Protein AF-0000000087151915 (afdb_homodimer)

Structure (mmCIF, N/CA/C/O backbone):
data_AF-0000000087151915-model_v1
#
loop_
_entity.id
_entity.type
_entity.pdbx_description
1 polymer 'HTH-type transcriptional regulator TtgR'
#
loop_
_atom_site.group_PDB
_atom_site.id
_atom_site.type_symbol
_atom_site.label_atom_id
_atom_site.label_alt_id
_atom_site.label_comp_id
_atom_site.label_asym_id
_atom_site.label_entity_id
_atom_site.label_seq_id
_atom_site.pdbx_PDB_ins_code
_atom_site.Cartn_x
_atom_site.Cartn_y
_atom_site.Cartn_z
_atom_site.occupancy
_atom_site.B_iso_or_equiv
_atom_site.auth_seq_id
_atom_site.auth_comp_id
_atom_site.auth_asym_id
_atom_site.auth_atom_id
_atom_site.pdbx_PDB_model_num
ATOM 1 N N . MET A 1 1 ? 38.125 30.688 1.815 1 47.97 1 MET A N 1
ATOM 2 C CA . MET A 1 1 ? 37.625 29.641 2.705 1 47.97 1 MET A CA 1
ATOM 3 C C . MET A 1 1 ? 37.875 28.25 2.104 1 47.97 1 MET A C 1
ATOM 5 O O . MET A 1 1 ? 37.688 28.047 0.908 1 47.97 1 MET A O 1
ATOM 9 N N . PRO A 1 2 ? 38.688 27.453 2.656 1 52.94 2 PRO A N 1
ATOM 10 C CA . PRO A 1 2 ? 39.062 26.219 1.975 1 52.94 2 PRO A CA 1
ATOM 11 C C . PRO A 1 2 ? 37.875 25.484 1.375 1 52.94 2 PRO A C 1
ATOM 13 O O . PRO A 1 2 ? 36.781 25.5 1.943 1 52.94 2 PRO A O 1
ATOM 16 N N . LYS A 1 3 ? 37.906 25.422 0.014 1 58.81 3 LYS A N 1
ATOM 17 C CA . LYS A 1 3 ? 36.875 24.75 -0.769 1 58.81 3 LYS A CA 1
ATOM 18 C C . LYS A 1 3 ? 36.594 23.359 -0.232 1 58.81 3 LYS A C 1
ATOM 20 O O . LYS A 1 3 ? 37.5 22.516 -0.153 1 58.81 3 LYS A O 1
ATOM 25 N N . VAL A 1 4 ? 35.594 23.156 0.619 1 71.06 4 VAL A N 1
ATOM 26 C CA . VAL A 1 4 ? 35.188 21.859 1.163 1 71.06 4 VAL A CA 1
ATOM 27 C C . VAL A 1 4 ? 35.312 20.781 0.074 1 71.06 4 VAL A C 1
ATOM 29 O O . VAL A 1 4 ? 34.812 20.984 -1.046 1 71.06 4 VAL A O 1
ATOM 32 N N . LYS A 1 5 ? 36.156 19.812 0.24 1 74.69 5 LYS A N 1
ATOM 33 C CA . LYS A 1 5 ? 36.344 18.719 -0.701 1 74.69 5 LYS A CA 1
ATOM 34 C C . LYS A 1 5 ? 35.031 18.062 -1.079 1 74.69 5 LYS A C 1
ATOM 36 O O . LYS A 1 5 ? 34.156 17.906 -0.234 1 74.69 5 LYS A O 1
ATOM 41 N N . PRO A 1 6 ? 34.875 17.891 -2.389 1 76.94 6 PRO A N 1
ATOM 42 C CA . PRO A 1 6 ? 33.656 17.266 -2.881 1 76.94 6 PRO A CA 1
ATOM 43 C C . PRO A 1 6 ? 33.25 16.031 -2.084 1 76.94 6 PRO A C 1
ATOM 45 O O . PRO A 1 6 ? 32.062 15.797 -1.848 1 76.94 6 PRO A O 1
ATOM 48 N N . GLU A 1 7 ? 34.188 15.273 -1.669 1 81.5 7 GLU A N 1
ATOM 49 C CA . GLU A 1 7 ? 33.906 14.07 -0.891 1 81.5 7 GLU A CA 1
ATOM 50 C C . GLU A 1 7 ? 33.25 14.414 0.447 1 81.5 7 GLU A C 1
ATOM 52 O O . GLU A 1 7 ? 32.344 13.719 0.903 1 81.5 7 GLU A O 1
ATOM 57 N N . THR A 1 8 ? 33.781 15.391 1.05 1 81.56 8 THR A N 1
ATOM 58 C CA . THR A 1 8 ? 33.219 15.844 2.322 1 81.56 8 THR A CA 1
ATOM 59 C C . THR A 1 8 ? 31.781 16.328 2.15 1 81.56 8 THR A C 1
ATOM 61 O O . THR A 1 8 ? 30.938 16.047 2.992 1 81.56 8 THR A O 1
ATOM 64 N N . LEU A 1 9 ? 31.562 16.953 1.04 1 84.44 9 LEU A N 1
ATOM 65 C CA . LEU A 1 9 ? 30.219 17.453 0.754 1 84.44 9 LEU A CA 1
ATOM 66 C C . LEU A 1 9 ? 29.234 16.281 0.601 1 84.44 9 LEU A C 1
ATOM 68 O O . LEU A 1 9 ? 28.109 16.359 1.097 1 84.44 9 LEU A O 1
ATOM 72 N N . ALA A 1 10 ? 29.719 15.281 -0.034 1 87.94 10 ALA A N 1
ATOM 73 C CA . ALA A 1 10 ? 28.875 14.109 -0.257 1 87.94 10 ALA A CA 1
ATOM 74 C C . ALA A 1 10 ? 28.578 13.391 1.055 1 87.94 10 ALA A C 1
ATOM 76 O O . ALA A 1 10 ? 27.469 12.914 1.273 1 87.94 10 ALA A O 1
ATOM 77 N N . ILE A 1 11 ? 29.547 13.344 1.876 1 91.12 11 ILE A N 1
ATOM 78 C CA . ILE A 1 11 ? 29.391 12.688 3.168 1 91.12 11 ILE A CA 1
ATOM 79 C C . ILE A 1 11 ? 28.391 13.453 4.023 1 91.12 11 ILE A C 1
ATOM 81 O O . ILE A 1 11 ? 27.5 12.852 4.637 1 91.12 11 ILE A O 1
ATOM 85 N N . ARG A 1 12 ? 28.5 14.789 4.016 1 93 12 ARG A N 1
ATOM 86 C CA . ARG A 1 12 ? 27.578 15.617 4.793 1 93 12 ARG A CA 1
ATOM 87 C C . ARG A 1 12 ? 26.156 15.5 4.266 1 93 12 ARG A C 1
ATOM 89 O O . ARG A 1 12 ? 25.203 15.422 5.043 1 93 12 ARG A O 1
ATOM 96 N N . ARG A 1 13 ? 26.078 15.492 2.996 1 94.31 13 ARG A N 1
ATOM 97 C CA . ARG A 1 13 ? 24.766 15.328 2.387 1 94.31 13 ARG A CA 1
ATOM 98 C C . ARG A 1 13 ? 24.094 14.039 2.855 1 94.31 13 ARG A C 1
ATOM 100 O O . ARG A 1 13 ? 22.922 14.039 3.219 1 94.31 13 ARG A O 1
ATOM 107 N N . GLU A 1 14 ? 24.844 12.977 2.867 1 93.81 14 GLU A N 1
ATOM 108 C CA . GLU A 1 14 ? 24.312 11.68 3.281 1 93.81 14 GLU A CA 1
ATOM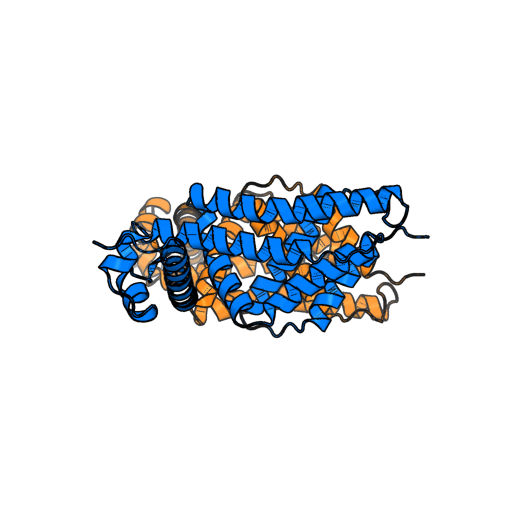 109 C C . GLU A 1 14 ? 23.938 11.68 4.762 1 93.81 14 GLU A C 1
ATOM 111 O O . GLU A 1 14 ? 22.953 11.07 5.152 1 93.81 14 GLU A O 1
ATOM 116 N N . GLU A 1 15 ? 24.734 12.297 5.512 1 95.06 15 GLU A N 1
ATOM 117 C CA . GLU A 1 15 ? 24.438 12.414 6.938 1 95.06 15 GLU A CA 1
ATOM 118 C C . GLU A 1 15 ? 23.141 13.156 7.172 1 95.06 15 GLU A C 1
ATOM 120 O O . GLU A 1 15 ? 22.328 12.766 8.023 1 95.06 15 GLU A O 1
ATOM 125 N N . ILE A 1 16 ? 23 14.242 6.41 1 96.06 16 ILE A N 1
ATO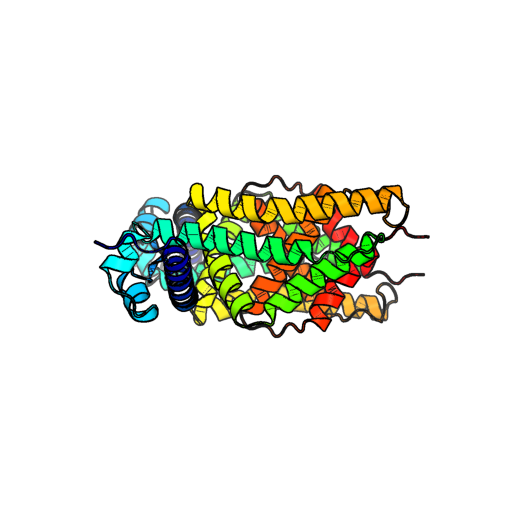M 126 C CA . ILE A 1 16 ? 21.781 15.039 6.516 1 96.06 16 ILE A CA 1
ATOM 127 C C . ILE A 1 16 ? 20.578 14.195 6.098 1 96.06 16 ILE A C 1
ATOM 129 O O . ILE A 1 16 ? 19.547 14.172 6.785 1 96.06 16 ILE A O 1
ATOM 133 N N . LEU A 1 17 ? 20.719 13.461 5.035 1 95.38 17 LEU A N 1
ATOM 134 C CA . LEU A 1 17 ? 19.625 12.641 4.523 1 95.38 17 LEU A CA 1
ATOM 135 C C . LEU A 1 17 ? 19.266 11.539 5.516 1 95.38 17 LEU A C 1
ATOM 137 O O . LEU A 1 17 ? 18.094 11.25 5.734 1 95.38 17 LEU A O 1
ATOM 141 N N . ARG A 1 18 ? 20.266 10.953 6.102 1 95 18 ARG A N 1
ATOM 142 C CA . ARG A 1 18 ? 20.016 9.914 7.094 1 95 18 ARG A CA 1
ATOM 143 C C . ARG A 1 18 ? 19.281 10.477 8.305 1 95 18 ARG A C 1
ATOM 145 O O . ARG A 1 18 ? 18.344 9.852 8.805 1 95 18 ARG A O 1
ATOM 152 N N . ALA A 1 19 ? 19.688 11.633 8.742 1 96.19 19 ALA A N 1
ATOM 153 C CA . ALA A 1 19 ? 19.031 12.281 9.875 1 96.19 19 ALA A CA 1
ATOM 154 C C . ALA A 1 19 ? 17.578 12.633 9.539 1 96.19 19 ALA A C 1
ATOM 156 O O . ALA A 1 19 ? 16.672 12.422 10.352 1 96.19 19 ALA A O 1
ATOM 157 N N . ALA A 1 20 ? 17.422 13.172 8.328 1 96.12 20 ALA A N 1
ATOM 158 C CA . ALA A 1 20 ? 16.078 13.508 7.879 1 96.12 20 ALA A CA 1
ATOM 159 C C . ALA A 1 20 ? 15.188 12.273 7.809 1 96.12 20 ALA A C 1
ATOM 161 O O . ALA A 1 20 ? 14.031 12.305 8.234 1 96.12 20 ALA A O 1
ATOM 162 N N . GLU A 1 21 ? 15.719 11.203 7.258 1 95.5 21 GLU A N 1
ATOM 163 C CA . GLU A 1 21 ? 14.984 9.953 7.152 1 95.5 21 GLU A CA 1
ATOM 164 C C . GLU A 1 21 ? 14.531 9.461 8.523 1 95.5 21 GLU A C 1
ATOM 166 O O . GLU A 1 21 ? 13.391 9.016 8.688 1 95.5 21 GLU A O 1
ATOM 171 N N . ILE A 1 22 ? 15.422 9.539 9.484 1 95.62 22 ILE A N 1
ATOM 172 C CA . ILE A 1 22 ? 15.109 9.125 10.844 1 95.62 22 ILE A CA 1
ATOM 173 C C . ILE A 1 22 ? 13.969 9.977 11.398 1 95.62 22 ILE A C 1
ATOM 175 O O . ILE A 1 22 ? 13 9.445 11.953 1 95.62 22 ILE A O 1
ATOM 179 N N . CYS A 1 23 ? 14.039 11.297 11.18 1 95.62 23 CYS A N 1
ATOM 180 C CA . CYS A 1 23 ? 13.008 12.211 11.656 1 95.62 23 CYS A CA 1
ATOM 181 C C . CYS A 1 23 ? 11.672 11.938 10.969 1 95.62 23 CYS A C 1
ATOM 183 O O . CYS A 1 23 ? 10.641 11.828 11.625 1 95.62 23 CYS A O 1
ATOM 185 N N . PHE A 1 24 ? 11.727 11.766 9.641 1 94.06 24 PHE A N 1
ATOM 186 C CA . PHE A 1 24 ? 10.516 11.547 8.852 1 94.06 24 PHE A CA 1
ATOM 187 C C . PHE A 1 24 ? 9.883 10.211 9.203 1 94.06 24 PHE A C 1
ATOM 189 O O . PHE A 1 24 ? 8.656 10.094 9.25 1 94.06 24 PHE A O 1
ATOM 196 N N . ALA A 1 25 ? 10.68 9.227 9.422 1 92.94 25 ALA A N 1
ATOM 197 C CA . ALA A 1 25 ? 10.172 7.91 9.781 1 92.94 25 ALA A CA 1
ATOM 198 C C . ALA A 1 25 ? 9.469 7.941 11.133 1 92.94 25 ALA A C 1
ATOM 200 O O . ALA A 1 25 ? 8.477 7.242 11.344 1 92.94 25 ALA A O 1
ATOM 201 N N . ARG A 1 26 ? 9.914 8.75 12.008 1 90.25 26 ARG A N 1
ATOM 202 C CA . ARG A 1 26 ? 9.422 8.812 13.375 1 90.25 26 ARG A CA 1
ATOM 203 C C . ARG A 1 26 ? 8.148 9.641 13.469 1 90.25 26 ARG A C 1
ATOM 205 O O . ARG A 1 26 ? 7.16 9.211 14.07 1 90.25 26 ARG A O 1
ATOM 212 N N . GLN A 1 27 ? 8.117 10.812 12.781 1 88.94 27 GLN A N 1
ATOM 213 C CA . GLN A 1 27 ? 7.02 11.719 13.094 1 88.94 27 GLN A CA 1
ATOM 214 C C . GLN A 1 27 ? 6.266 12.133 11.828 1 88.94 27 GLN A C 1
ATOM 216 O O . GLN A 1 27 ? 5.234 12.805 11.906 1 88.94 27 GLN A O 1
ATOM 221 N N . GLY A 1 28 ? 6.809 11.703 10.727 1 88.94 28 GLY A N 1
ATOM 222 C CA . GLY A 1 28 ? 6.152 12.062 9.477 1 88.94 28 GLY A CA 1
ATOM 223 C C . GLY A 1 28 ? 6.66 13.359 8.883 1 88.94 28 GLY A C 1
ATOM 224 O O . GLY A 1 28 ? 7.375 14.109 9.547 1 88.94 28 GLY A O 1
ATOM 225 N N . PHE A 1 29 ? 6.285 13.688 7.656 1 88.19 29 PHE A N 1
ATOM 226 C CA . PHE A 1 29 ? 6.773 14.844 6.922 1 88.19 29 PHE A CA 1
ATOM 227 C C . PHE A 1 29 ? 6.242 16.141 7.535 1 88.19 29 PHE A C 1
ATOM 229 O O . PHE A 1 29 ? 7 17.078 7.766 1 88.19 29 PHE A O 1
ATOM 236 N N . HIS A 1 30 ? 4.953 16.109 7.812 1 83.88 30 HIS A N 1
ATOM 237 C CA . HIS A 1 30 ? 4.293 17.344 8.211 1 83.88 30 HIS A CA 1
ATOM 238 C C . HIS A 1 30 ? 4.742 17.781 9.602 1 83.88 30 HIS A C 1
ATOM 240 O O . HIS A 1 30 ? 4.891 18.984 9.859 1 83.88 30 HIS A O 1
ATOM 246 N N . GLN A 1 31 ? 5.035 16.844 10.469 1 87.69 31 GLN A N 1
ATOM 247 C CA . GLN A 1 31 ? 5.375 17.172 11.852 1 87.69 31 GLN A CA 1
ATOM 248 C C . GLN A 1 31 ? 6.883 17.344 12.023 1 87.69 31 GLN A C 1
ATOM 250 O O . GLN A 1 31 ? 7.344 17.766 13.086 1 87.69 31 GLN A O 1
ATOM 255 N N . THR A 1 32 ? 7.617 17 11.031 1 93.56 32 THR A N 1
ATOM 256 C CA . THR A 1 32 ? 9.07 17.156 11.094 1 93.56 32 THR A CA 1
ATOM 257 C C . THR A 1 32 ? 9.477 18.562 10.664 1 93.56 32 THR A C 1
ATOM 259 O O . THR A 1 32 ? 8.969 19.078 9.672 1 93.56 32 THR A O 1
ATOM 262 N N . THR A 1 33 ? 10.375 19.203 11.453 1 93.81 33 THR A N 1
ATOM 263 C CA . THR A 1 33 ? 10.93 20.5 11.109 1 93.81 33 THR A CA 1
ATOM 264 C C . THR A 1 33 ? 12.414 20.391 10.742 1 93.81 33 THR A C 1
ATOM 266 O O . THR A 1 33 ? 13.047 19.359 11.023 1 93.81 33 THR A O 1
ATOM 269 N N . ILE A 1 34 ? 12.883 21.406 10.086 1 94.19 34 ILE A N 1
ATOM 270 C CA . ILE A 1 34 ? 14.305 21.438 9.781 1 94.19 34 ILE A CA 1
ATOM 271 C C . ILE A 1 34 ? 15.109 21.406 11.078 1 94.19 34 ILE A C 1
ATOM 273 O O . ILE A 1 34 ? 16.188 20.812 11.141 1 94.19 34 ILE A O 1
ATOM 277 N N . GLN A 1 35 ? 14.547 22.047 12.125 1 95.56 35 GLN A N 1
ATOM 278 C CA . GLN A 1 35 ? 15.211 22.047 13.422 1 95.56 35 GLN A CA 1
ATOM 279 C C . GLN A 1 35 ? 15.352 20.625 13.961 1 95.56 35 GLN A C 1
ATOM 281 O O . GLN A 1 35 ? 16.375 20.281 14.578 1 95.56 35 GLN A O 1
ATOM 286 N N . ASP A 1 36 ? 14.383 19.828 13.797 1 96.75 36 ASP A N 1
ATOM 287 C CA . ASP A 1 36 ? 14.477 18.422 14.188 1 96.75 36 ASP A CA 1
ATOM 288 C C . ASP A 1 36 ? 15.625 17.719 13.469 1 96.75 36 ASP A C 1
ATOM 290 O O . ASP A 1 36 ? 16.359 16.938 14.078 1 96.75 36 ASP A O 1
ATOM 294 N N . VAL A 1 37 ? 15.773 17.984 12.164 1 96.94 37 VAL A N 1
ATOM 295 C CA . VAL A 1 37 ? 16.828 17.375 11.352 1 96.94 37 VAL A CA 1
ATOM 296 C C . VAL A 1 37 ? 18.188 17.875 11.812 1 96.94 37 VAL A C 1
ATOM 298 O O . VAL A 1 37 ? 19.141 17.094 11.891 1 96.94 37 VAL A O 1
ATOM 301 N N . ILE A 1 38 ? 18.234 19.156 12.141 1 96.5 38 ILE A N 1
ATOM 302 C CA . ILE A 1 38 ? 19.484 19.734 12.656 1 96.5 38 ILE A CA 1
ATOM 303 C C . ILE A 1 38 ? 19.875 19.016 13.945 1 96.5 38 ILE A C 1
ATOM 305 O O . ILE A 1 38 ? 21.016 18.547 14.07 1 96.5 38 ILE A O 1
ATOM 309 N N . LYS A 1 39 ? 18.969 18.875 14.844 1 97.31 39 LYS A N 1
ATOM 310 C CA . LYS A 1 39 ? 19.234 18.219 16.125 1 97.31 39 LYS A CA 1
ATOM 311 C C . LYS A 1 39 ? 19.641 16.75 15.922 1 97.31 39 LYS A C 1
ATOM 313 O O . LYS A 1 39 ? 20.594 16.281 16.547 1 97.31 39 LYS A O 1
ATOM 318 N N . GLN A 1 40 ? 18.938 16.109 15.07 1 96.75 40 GLN A N 1
ATOM 319 C CA . GLN A 1 40 ? 19.203 14.695 14.812 1 96.75 40 GLN A CA 1
ATOM 320 C C . GLN A 1 40 ? 20.562 14.484 14.148 1 96.75 40 GLN A C 1
ATOM 322 O O . GLN A 1 40 ? 21.234 13.5 14.414 1 96.75 40 GLN A O 1
ATOM 327 N N . SER A 1 41 ? 20.969 15.336 13.242 1 96.31 41 SER A N 1
ATOM 328 C CA . SER A 1 41 ? 22.188 15.188 12.453 1 96.31 41 SER A CA 1
ATOM 329 C C . SER A 1 41 ? 23.422 15.562 13.273 1 96.31 41 SER A C 1
ATOM 331 O O . SER A 1 41 ? 24.531 15.102 12.984 1 96.31 41 SER A O 1
ATOM 333 N N . GLY A 1 42 ? 23.219 16.484 14.195 1 96.75 42 GLY A N 1
ATOM 334 C CA . GLY A 1 42 ? 24.344 17.047 14.938 1 96.75 42 GLY A CA 1
ATOM 335 C C . GLY A 1 42 ? 25.141 18.062 14.148 1 96.75 42 GLY A C 1
ATOM 336 O O . GLY A 1 42 ? 26.219 18.484 14.578 1 96.75 42 GLY A O 1
ATOM 337 N N . LEU A 1 43 ? 24.688 18.391 13.016 1 95.88 43 LEU A N 1
ATOM 338 C CA . LEU A 1 43 ? 25.344 19.375 12.148 1 95.88 43 LEU A CA 1
ATOM 339 C C . LEU A 1 43 ? 24.781 20.766 12.383 1 95.88 43 LEU A C 1
ATOM 341 O O . LEU A 1 43 ? 23.703 20.922 12.969 1 95.88 43 LEU A O 1
ATOM 345 N N . SER A 1 44 ? 25.516 21.719 11.898 1 94.81 44 SER A N 1
ATOM 346 C CA . SER A 1 44 ? 25.062 23.094 12.047 1 94.81 44 SER A CA 1
ATOM 347 C C . SER A 1 44 ? 23.969 23.422 11.039 1 94.81 44 SER A C 1
ATOM 349 O O . SER A 1 44 ? 23.875 22.812 9.977 1 94.81 44 SER A O 1
ATOM 351 N N . ALA A 1 45 ? 23.094 24.453 11.43 1 94.69 45 ALA A N 1
ATOM 352 C CA . ALA A 1 45 ? 22.078 24.953 10.5 1 94.69 45 ALA A CA 1
ATOM 353 C C . ALA A 1 45 ? 22.703 25.391 9.18 1 94.69 45 ALA A C 1
ATOM 355 O O . ALA A 1 45 ? 22.156 25.109 8.109 1 94.69 45 ALA A O 1
A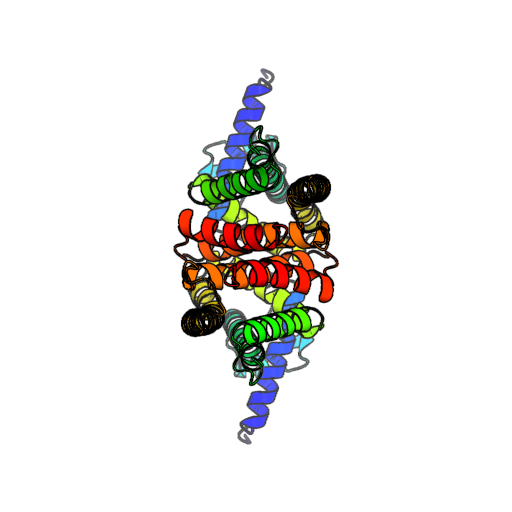TOM 356 N N . GLY A 1 46 ? 23.844 26.047 9.258 1 94.12 46 GLY A N 1
ATOM 357 C CA . GLY A 1 46 ? 24.547 26.5 8.07 1 94.12 46 GLY A CA 1
ATOM 358 C C . GLY A 1 46 ? 24.938 25.359 7.148 1 94.12 46 GLY A C 1
ATOM 359 O O . GLY A 1 46 ? 24.844 25.484 5.926 1 94.12 46 GLY A O 1
ATOM 360 N N . CYS A 1 47 ? 25.375 24.328 7.723 1 94.06 47 CYS A N 1
ATOM 361 C CA . CYS A 1 47 ? 25.734 23.156 6.934 1 94.06 47 CYS A CA 1
ATOM 362 C C . CYS A 1 47 ? 24.516 22.578 6.223 1 94.06 47 CYS A C 1
ATOM 364 O O . CYS A 1 47 ? 24.562 22.281 5.031 1 94.06 47 CYS A O 1
ATOM 366 N N . ILE A 1 48 ? 23.391 22.438 6.887 1 95.12 48 ILE A N 1
ATOM 367 C CA . ILE A 1 48 ? 22.172 21.844 6.328 1 95.12 48 ILE A CA 1
ATOM 368 C C . ILE A 1 48 ? 21.625 22.734 5.219 1 95.12 48 ILE A C 1
ATOM 370 O O . ILE A 1 48 ? 21.328 22.266 4.121 1 95.12 48 ILE A O 1
ATOM 374 N N . TYR A 1 49 ? 21.609 24.016 5.445 1 94.75 49 TYR A N 1
ATOM 375 C CA . TYR A 1 49 ? 21.031 24.953 4.477 1 94.75 49 TYR A CA 1
ATOM 376 C C . TYR A 1 49 ? 21.969 25.141 3.285 1 94.75 49 TYR A C 1
ATOM 378 O O . TYR A 1 49 ? 21.547 25.609 2.229 1 94.75 49 TYR A O 1
ATOM 386 N N . GLY A 1 50 ? 23.219 24.875 3.523 1 94.31 50 GLY A N 1
ATOM 387 C CA . GLY A 1 50 ? 24.141 24.859 2.408 1 94.31 50 GLY A CA 1
ATOM 388 C C . GLY A 1 50 ? 23.891 23.734 1.424 1 94.31 50 GLY A C 1
ATOM 389 O O . GLY A 1 50 ? 24.219 23.844 0.244 1 94.31 50 GLY A O 1
A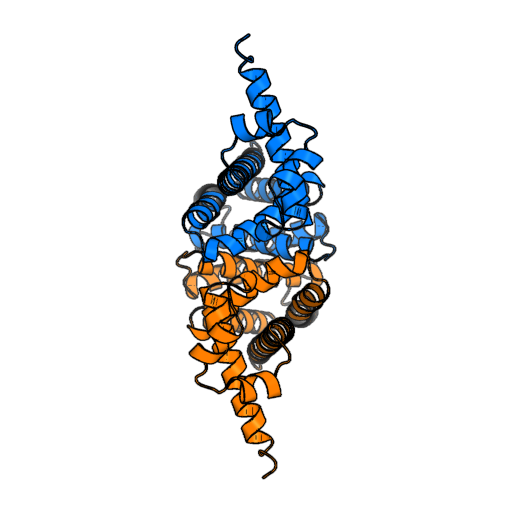TOM 390 N N . HIS A 1 51 ? 23.234 22.719 1.93 1 95.25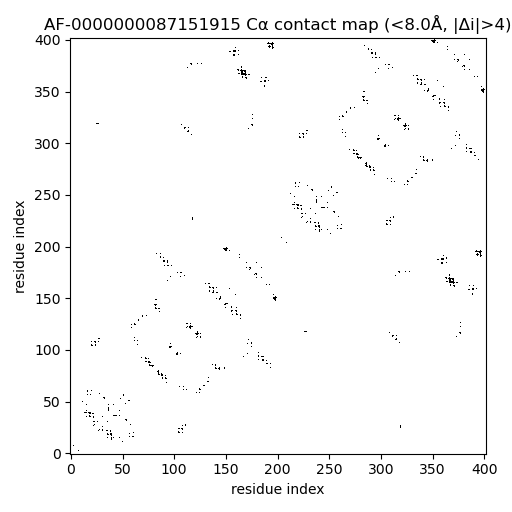 51 HIS A N 1
ATOM 391 C CA . HIS A 1 51 ? 22.984 21.547 1.103 1 95.25 51 HIS A CA 1
ATOM 392 C C . HIS A 1 51 ? 21.547 21.5 0.625 1 95.25 51 HIS A C 1
ATOM 394 O O . HIS A 1 51 ? 21.25 21.016 -0.471 1 95.25 51 HIS A O 1
ATOM 400 N N . PHE A 1 52 ? 20.594 21.875 1.476 1 95.75 52 PHE A N 1
ATOM 401 C CA . PHE A 1 52 ? 19.172 21.812 1.158 1 95.75 52 PHE A CA 1
ATOM 402 C C . PHE A 1 52 ? 18.469 23.109 1.499 1 95.75 52 PHE A C 1
ATOM 404 O O . PHE A 1 52 ? 18.719 23.703 2.557 1 95.75 52 PHE A O 1
ATOM 411 N N . THR A 1 53 ? 17.578 23.484 0.602 1 93.31 53 THR A N 1
ATOM 412 C CA . THR A 1 53 ? 16.922 24.781 0.745 1 93.31 53 THR A CA 1
ATOM 413 C C . THR A 1 53 ? 15.734 24.672 1.705 1 93.31 53 THR A C 1
ATOM 415 O O . THR A 1 53 ? 15.227 25.688 2.184 1 93.31 53 THR A O 1
ATOM 418 N N . GLY A 1 54 ? 15.312 23.422 1.953 1 91.69 54 GLY A N 1
ATOM 419 C CA . GLY A 1 54 ? 14.164 23.25 2.828 1 91.69 54 GLY A CA 1
ATOM 420 C C . GLY A 1 54 ? 13.672 21.812 2.896 1 91.69 54 GLY A C 1
ATOM 421 O O . GLY A 1 54 ? 14.328 20.906 2.385 1 91.69 54 GLY A O 1
ATOM 422 N N . LYS A 1 55 ? 12.609 21.719 3.527 1 90 55 LYS A N 1
ATOM 423 C CA . LYS A 1 55 ? 12.047 20.391 3.805 1 90 55 LYS A CA 1
ATOM 424 C C . LYS A 1 55 ? 11.633 19.688 2.518 1 90 55 LYS A C 1
ATOM 426 O O . LYS A 1 55 ? 11.82 18.484 2.373 1 90 55 LYS A O 1
ATOM 431 N N . GLU A 1 56 ? 11.062 20.422 1.543 1 89.75 56 GLU A N 1
ATOM 432 C CA . GLU A 1 56 ? 10.602 19.828 0.286 1 89.75 56 GLU A CA 1
ATOM 433 C C . GLU A 1 56 ? 11.766 19.219 -0.489 1 89.75 56 GLU A C 1
ATOM 435 O O . GLU A 1 56 ? 11.633 18.125 -1.049 1 89.75 56 GLU A O 1
ATOM 440 N N . GLU A 1 57 ? 12.812 19.906 -0.48 1 93.31 57 GLU A N 1
ATOM 441 C CA . GLU A 1 57 ? 13.992 19.375 -1.159 1 93.31 57 GLU A CA 1
ATOM 442 C C . GLU A 1 57 ? 14.531 18.141 -0.449 1 93.31 57 GLU A C 1
ATOM 444 O O . GLU A 1 57 ? 15.031 17.203 -1.095 1 93.31 57 GLU A O 1
ATOM 449 N N . LEU A 1 58 ? 14.484 18.125 0.876 1 93.94 58 LEU A N 1
ATOM 450 C CA . LEU A 1 58 ? 14.891 16.953 1.65 1 93.94 58 LEU A CA 1
ATOM 451 C C . LEU A 1 58 ? 14.016 15.742 1.306 1 93.94 58 LEU A C 1
ATOM 453 O O . LEU A 1 58 ? 14.531 14.641 1.109 1 93.94 58 LEU A O 1
ATOM 457 N N . ILE A 1 59 ? 12.766 15.992 1.187 1 92.12 59 ILE A N 1
ATOM 458 C CA . ILE A 1 59 ? 11.82 14.93 0.873 1 92.12 59 ILE A CA 1
ATOM 459 C C . ILE A 1 59 ? 12.125 14.352 -0.507 1 92.12 59 ILE A C 1
ATOM 461 O O . ILE A 1 59 ? 12.18 13.133 -0.68 1 92.12 59 ILE A O 1
ATOM 465 N N . GLN A 1 60 ? 12.359 15.227 -1.437 1 92.25 60 GLN A N 1
ATOM 466 C CA . GLN A 1 60 ? 12.688 14.781 -2.787 1 92.25 60 GLN A CA 1
ATOM 467 C C . GLN A 1 60 ? 13.984 13.977 -2.801 1 92.25 60 GLN A C 1
ATOM 469 O O . GLN A 1 60 ? 14.062 12.93 -3.449 1 92.25 60 GLN A O 1
ATOM 474 N N . ALA A 1 61 ? 14.93 14.469 -2.049 1 94.25 61 ALA A N 1
ATOM 475 C CA . ALA A 1 61 ? 16.219 13.797 -2 1 94.25 61 ALA A CA 1
ATOM 476 C C . ALA A 1 61 ? 16.109 12.43 -1.341 1 94.25 61 ALA A C 1
ATOM 478 O O . ALA A 1 61 ? 16.781 11.477 -1.751 1 94.25 61 ALA A O 1
ATOM 479 N N . ILE A 1 62 ? 15.312 12.312 -0.393 1 93.25 62 ILE A N 1
ATOM 480 C CA . ILE A 1 62 ? 15.094 11.039 0.281 1 93.25 62 ILE A CA 1
ATOM 481 C C . ILE A 1 62 ? 14.422 10.055 -0.678 1 93.25 62 ILE A C 1
ATOM 483 O O . ILE A 1 62 ? 14.781 8.875 -0.717 1 93.25 62 ILE A O 1
ATOM 487 N N . GLY A 1 63 ? 13.438 10.516 -1.401 1 93 63 GLY A N 1
ATOM 488 C CA . GLY A 1 63 ? 12.828 9.688 -2.43 1 93 63 GLY A CA 1
ATOM 489 C C . GLY A 1 63 ? 13.836 9.148 -3.43 1 93 63 GLY A C 1
ATOM 490 O O . GLY A 1 63 ? 13.797 7.965 -3.777 1 93 63 GLY A O 1
ATOM 491 N N . GLU A 1 64 ? 14.719 10 -3.85 1 92.25 64 GLU A N 1
ATOM 492 C CA . GLU A 1 64 ? 15.75 9.609 -4.805 1 92.25 64 GLU A CA 1
ATOM 493 C C . GLU A 1 64 ? 16.703 8.578 -4.199 1 92.25 64 GLU A C 1
ATOM 495 O O . GLU A 1 64 ? 17.062 7.598 -4.855 1 92.25 64 GLU A O 1
ATOM 500 N N . SER A 1 65 ? 17.078 8.859 -2.969 1 91.62 65 SER A N 1
ATOM 501 C CA . SER A 1 65 ? 17.953 7.93 -2.268 1 91.62 65 SER A CA 1
ATOM 502 C C . SER A 1 65 ? 17.297 6.555 -2.131 1 91.62 65 SER A C 1
ATOM 504 O O . SER A 1 65 ? 17.969 5.527 -2.262 1 91.62 65 SER A O 1
ATOM 506 N N . ARG A 1 66 ? 16.062 6.52 -1.886 1 91.31 66 ARG A N 1
ATOM 507 C CA . ARG A 1 66 ? 15.32 5.27 -1.777 1 91.31 66 ARG A CA 1
ATOM 508 C C . ARG A 1 66 ? 15.32 4.516 -3.104 1 91.31 66 ARG A C 1
ATOM 510 O O . ARG A 1 66 ? 15.492 3.297 -3.131 1 91.31 66 ARG A O 1
ATOM 517 N N . HIS A 1 67 ? 15.117 5.223 -4.199 1 91 67 HIS A N 1
ATOM 518 C CA . HIS A 1 67 ? 15.141 4.602 -5.52 1 91 67 HIS A CA 1
ATOM 519 C C . HIS A 1 67 ? 16.5 3.996 -5.824 1 91 67 HIS A C 1
ATOM 521 O O . HIS A 1 67 ? 16.594 2.922 -6.426 1 91 67 HIS A O 1
ATOM 527 N N . GLU A 1 68 ? 17.516 4.699 -5.363 1 90.69 68 GLU A N 1
ATOM 528 C CA . GLU A 1 68 ? 18.859 4.168 -5.543 1 90.69 68 GLU A CA 1
ATOM 529 C C . GLU A 1 68 ? 19.062 2.875 -4.754 1 90.69 68 GLU A C 1
ATOM 531 O O . GLU A 1 68 ? 19.688 1.932 -5.246 1 90.69 68 GLU A O 1
ATOM 536 N N . ARG A 1 69 ? 18.578 2.869 -3.613 1 90.44 69 ARG A N 1
ATOM 537 C CA . ARG A 1 69 ? 18.641 1.664 -2.791 1 90.44 69 ARG A CA 1
ATOM 538 C C . ARG A 1 69 ? 17.906 0.505 -3.467 1 90.44 69 ARG A C 1
ATOM 540 O O . ARG A 1 69 ? 18.453 -0.601 -3.559 1 90.44 69 ARG A O 1
ATOM 547 N N . ASP A 1 70 ? 16.719 0.729 -3.979 1 93.06 70 ASP A N 1
ATOM 548 C CA . ASP A 1 70 ? 15.938 -0.301 -4.66 1 93.06 70 ASP A CA 1
ATOM 549 C C . ASP A 1 70 ? 16.641 -0.769 -5.934 1 93.06 70 ASP A C 1
ATOM 551 O O . ASP A 1 70 ? 16.625 -1.957 -6.258 1 93.06 70 ASP A O 1
ATOM 555 N N . SER A 1 71 ? 17.266 0.212 -6.613 1 92.5 71 SER A N 1
ATOM 556 C CA . SER A 1 71 ? 18.016 -0.132 -7.812 1 92.5 71 SER A CA 1
ATOM 557 C C . SER A 1 71 ? 19.156 -1.095 -7.492 1 92.5 71 SER A C 1
ATOM 559 O O . SER A 1 71 ? 19.438 -2.021 -8.258 1 92.5 71 SER A O 1
ATOM 561 N N . ALA A 1 72 ? 19.766 -0.881 -6.375 1 91.25 72 ALA A N 1
ATOM 562 C CA . ALA A 1 72 ? 20.859 -1.755 -5.953 1 91.25 72 ALA A CA 1
ATOM 563 C C . ALA A 1 72 ? 20.359 -3.164 -5.66 1 91.25 72 ALA A C 1
ATOM 565 O O . ALA A 1 72 ? 21.047 -4.148 -5.945 1 91.25 72 ALA A O 1
ATOM 566 N N . LEU A 1 73 ? 19.188 -3.279 -5.105 1 91 73 LEU A N 1
ATOM 567 C CA . LEU A 1 73 ? 18.594 -4.578 -4.812 1 91 73 LEU A CA 1
ATOM 568 C C . LEU A 1 73 ? 18.219 -5.309 -6.102 1 91 73 LEU A C 1
ATOM 570 O O . LEU A 1 73 ? 18.312 -6.535 -6.176 1 91 73 LEU A O 1
ATOM 574 N N . LEU A 1 74 ? 17.781 -4.559 -7.121 1 91 74 LEU A N 1
ATOM 575 C CA . LEU A 1 74 ? 17.406 -5.129 -8.414 1 91 74 LEU A CA 1
ATOM 576 C C . LEU A 1 74 ? 18.641 -5.652 -9.148 1 91 74 LEU A C 1
ATOM 578 O O . LEU A 1 74 ? 18.547 -6.602 -9.93 1 91 74 LEU A O 1
ATOM 582 N N . ALA A 1 75 ? 19.75 -5.031 -8.883 1 84.62 75 ALA A N 1
ATOM 583 C CA . ALA A 1 75 ? 20.984 -5.383 -9.57 1 84.62 75 ALA A CA 1
ATOM 584 C C . ALA A 1 75 ? 21.516 -6.727 -9.086 1 84.62 75 ALA A C 1
ATOM 586 O O . ALA A 1 75 ? 22.359 -7.344 -9.742 1 84.62 75 ALA A O 1
ATOM 587 N N . VAL A 1 76 ? 21.016 -7.184 -7.945 1 71.44 76 VAL A N 1
ATOM 588 C CA . VAL A 1 76 ? 21.469 -8.453 -7.383 1 71.44 76 VAL A CA 1
ATOM 589 C C . VAL A 1 76 ? 20.828 -9.609 -8.148 1 71.44 76 VAL A C 1
ATOM 591 O O . VAL A 1 76 ? 21.125 -10.773 -7.871 1 71.44 76 VAL A O 1
ATOM 594 N N . LYS A 1 77 ? 19.953 -9.297 -9.109 1 67.25 77 LYS A N 1
ATOM 595 C CA . LYS A 1 77 ? 19.266 -10.312 -9.891 1 67.25 77 LYS A CA 1
ATOM 596 C C . LYS A 1 77 ? 20.25 -11.352 -10.438 1 67.25 77 LYS A C 1
ATOM 598 O O . LYS A 1 77 ? 21.312 -10.992 -10.969 1 67.25 77 LYS A O 1
ATOM 603 N N . GLY A 1 78 ? 20.938 -12.117 -9.523 1 61.19 78 GLY A N 1
ATOM 604 C CA . GLY A 1 78 ? 21.922 -13.164 -9.758 1 61.19 78 GLY A CA 1
ATOM 605 C C . GLY A 1 78 ? 22.188 -13.414 -11.227 1 61.19 78 GLY A C 1
ATOM 606 O O . GLY A 1 78 ? 21.453 -12.922 -12.086 1 61.19 78 GLY A O 1
ATOM 607 N N . SER A 1 79 ? 23.422 -13.758 -11.594 1 63.5 79 SER A N 1
ATOM 608 C CA . SER A 1 79 ? 23.984 -14.172 -12.875 1 63.5 79 SER A CA 1
ATOM 609 C C . SER A 1 79 ? 23.25 -15.383 -13.438 1 63.5 79 SER A C 1
ATOM 611 O O . SER A 1 79 ? 23.734 -16.031 -14.367 1 63.5 79 SER A O 1
ATOM 613 N N . THR A 1 80 ? 22 -15.539 -13.031 1 71.19 80 THR A N 1
ATOM 614 C CA . THR A 1 80 ? 21.391 -16.766 -13.531 1 71.19 80 THR A CA 1
ATOM 615 C C . THR A 1 80 ? 20.703 -16.516 -14.875 1 71.19 80 THR A C 1
ATOM 617 O O . THR A 1 80 ? 20.219 -15.422 -15.125 1 71.19 80 THR A O 1
ATOM 620 N N . ASP A 1 81 ? 20.812 -17.438 -15.695 1 79.56 81 ASP A N 1
ATOM 621 C CA . ASP A 1 81 ? 20.141 -17.422 -17 1 79.56 81 ASP A CA 1
ATOM 622 C C . ASP A 1 81 ? 18.672 -17.828 -16.859 1 79.56 81 ASP A C 1
ATOM 624 O O . ASP A 1 81 ? 17.891 -17.688 -17.797 1 79.56 81 ASP A O 1
ATOM 628 N N . ASP A 1 82 ? 18.266 -18.297 -15.672 1 89.81 82 ASP A N 1
ATOM 629 C CA . ASP A 1 82 ? 16.891 -18.734 -15.477 1 89.81 82 ASP A CA 1
ATOM 630 C C . ASP A 1 82 ? 16.016 -17.594 -14.961 1 89.81 82 ASP A C 1
ATOM 632 O O . ASP A 1 82 ? 16.188 -17.141 -13.828 1 89.81 82 ASP A O 1
ATOM 636 N N . PRO A 1 83 ? 15.094 -17.141 -15.773 1 92.12 83 PRO A N 1
ATOM 637 C CA . PRO A 1 83 ? 14.266 -15.992 -15.414 1 92.12 83 PRO A CA 1
ATOM 638 C C . PRO A 1 83 ? 13.492 -16.203 -14.109 1 92.12 83 PRO A C 1
ATOM 640 O O . PRO A 1 83 ? 13.336 -15.258 -13.328 1 92.12 83 PRO A O 1
ATOM 643 N N . LEU A 1 84 ? 13.062 -17.391 -13.852 1 92.38 84 LEU A N 1
ATOM 644 C CA . LEU A 1 84 ? 12.32 -17.656 -12.625 1 92.38 84 LEU A CA 1
ATOM 645 C C . LEU A 1 84 ? 13.234 -17.547 -11.406 1 92.38 84 LEU A C 1
ATOM 647 O O . LEU A 1 84 ? 12.828 -17 -10.375 1 92.38 84 LEU A O 1
ATOM 651 N N . GLN A 1 85 ? 14.453 -18.031 -11.531 1 92.56 85 GLN A N 1
ATOM 652 C CA . GLN A 1 85 ? 15.422 -17.906 -10.445 1 92.56 85 GLN A CA 1
ATOM 653 C C . GLN A 1 85 ? 15.805 -16.453 -10.227 1 92.56 85 GLN A C 1
ATOM 655 O O . GLN A 1 85 ? 16.047 -16.031 -9.094 1 92.56 85 GLN A O 1
ATOM 660 N N . SER A 1 86 ? 15.898 -15.727 -11.297 1 93.62 86 SER A N 1
ATOM 661 C CA . SER A 1 86 ? 16.188 -14.305 -11.18 1 93.62 86 SER A CA 1
ATOM 662 C C . SER A 1 86 ? 15.078 -13.57 -10.438 1 93.62 86 SER A C 1
ATOM 664 O O . SER A 1 86 ? 15.344 -12.742 -9.562 1 93.62 86 SER A O 1
ATOM 666 N N . LEU A 1 87 ? 13.844 -13.883 -10.781 1 94.5 87 LEU A N 1
ATOM 667 C CA . LEU A 1 87 ? 12.703 -13.273 -10.102 1 94.5 87 LEU A CA 1
ATOM 668 C C . LEU A 1 87 ? 12.703 -13.633 -8.625 1 94.5 87 LEU A C 1
ATOM 670 O O . LEU A 1 87 ? 12.438 -12.773 -7.773 1 94.5 87 LEU A O 1
ATOM 674 N N . ARG A 1 88 ? 13.039 -14.859 -8.312 1 93.31 88 ARG A N 1
ATOM 675 C CA . ARG A 1 88 ? 13.125 -15.297 -6.922 1 93.31 88 ARG A CA 1
ATOM 676 C C . ARG A 1 88 ? 14.211 -14.539 -6.168 1 93.31 88 ARG A C 1
ATOM 678 O O . ARG A 1 88 ? 14.023 -14.148 -5.016 1 93.31 88 ARG A O 1
ATOM 685 N N . ALA A 1 89 ? 15.344 -14.336 -6.809 1 93.12 89 ALA A N 1
ATOM 686 C CA . ALA A 1 89 ? 16.469 -13.617 -6.195 1 93.12 89 ALA A CA 1
ATOM 687 C C . ALA A 1 89 ? 16.078 -12.172 -5.891 1 93.12 89 ALA A C 1
ATOM 689 O O . ALA A 1 89 ? 16.438 -11.633 -4.84 1 93.12 89 ALA A O 1
ATOM 690 N N . ILE A 1 90 ? 15.391 -11.57 -6.785 1 93.5 90 ILE A N 1
ATOM 691 C CA . ILE A 1 90 ? 14.93 -10.195 -6.59 1 93.5 90 ILE A CA 1
ATOM 692 C C . ILE A 1 90 ? 13.992 -10.133 -5.383 1 93.5 90 ILE A C 1
ATOM 694 O O . ILE A 1 90 ? 14.156 -9.289 -4.5 1 93.5 90 ILE A O 1
ATOM 698 N N . ALA A 1 91 ? 13.023 -11.07 -5.352 1 94.5 91 ALA A N 1
ATOM 699 C CA . ALA A 1 91 ? 12.094 -11.117 -4.223 1 94.5 91 ALA A CA 1
ATOM 700 C C . ALA A 1 91 ? 12.844 -11.297 -2.904 1 94.5 91 ALA A C 1
ATOM 702 O O . ALA A 1 91 ? 12.562 -10.602 -1.924 1 94.5 91 ALA A O 1
ATOM 703 N N . ARG A 1 92 ? 13.812 -12.156 -2.879 1 93.25 92 ARG A N 1
ATOM 704 C CA . ARG A 1 92 ? 14.602 -12.43 -1.681 1 93.25 92 ARG A CA 1
ATOM 705 C C . ARG A 1 92 ? 15.359 -11.18 -1.232 1 93.25 92 ARG A C 1
ATOM 707 O O . ARG A 1 92 ? 15.438 -10.891 -0.037 1 93.25 92 ARG A O 1
ATOM 714 N N . GLY A 1 93 ? 15.961 -10.508 -2.17 1 93.31 93 GLY A N 1
ATOM 715 C CA . GLY A 1 93 ? 16.672 -9.281 -1.858 1 93.31 93 GLY A CA 1
ATOM 716 C C . GLY A 1 93 ? 15.797 -8.227 -1.216 1 93.31 93 GLY A C 1
ATOM 717 O O . GLY A 1 93 ? 16.156 -7.656 -0.18 1 93.31 93 GLY A O 1
ATOM 718 N N . PHE A 1 94 ? 14.641 -7.996 -1.798 1 94.81 94 PHE A N 1
ATOM 719 C CA . PHE A 1 94 ? 13.719 -6.98 -1.3 1 94.81 94 PHE A CA 1
ATOM 720 C C . PHE A 1 94 ? 13.156 -7.383 0.055 1 94.81 94 PHE A C 1
ATOM 722 O O . PHE A 1 94 ? 13.094 -6.566 0.978 1 94.81 94 PHE A O 1
ATOM 729 N N . LEU A 1 95 ? 12.75 -8.641 0.172 1 94.56 95 LEU A N 1
ATOM 730 C CA . LEU A 1 95 ? 12.188 -9.117 1.429 1 94.56 95 LEU A CA 1
ATOM 731 C C . LEU A 1 95 ? 13.25 -9.156 2.523 1 94.56 95 LEU A C 1
ATOM 733 O O . LEU A 1 95 ? 12.953 -8.906 3.693 1 94.56 95 LEU A O 1
ATOM 737 N N . GLY A 1 96 ? 14.469 -9.508 2.145 1 93.31 96 GLY A N 1
ATOM 738 C CA . GLY A 1 96 ? 15.578 -9.445 3.086 1 93.31 96 GLY A CA 1
ATOM 739 C C . GLY A 1 96 ? 15.852 -8.047 3.592 1 93.31 96 GLY A C 1
ATOM 740 O O . GLY A 1 96 ? 16.141 -7.852 4.777 1 93.31 96 GLY A O 1
ATOM 741 N N . ASP A 1 97 ? 15.75 -7.094 2.691 1 93.81 97 ASP A N 1
ATOM 742 C CA . ASP A 1 97 ? 15.961 -5.695 3.061 1 93.81 97 ASP A CA 1
ATOM 743 C C . ASP A 1 97 ? 14.922 -5.234 4.078 1 93.81 97 ASP A C 1
ATOM 745 O O . ASP A 1 97 ? 15.219 -4.418 4.953 1 93.81 97 ASP A O 1
ATOM 749 N N . LEU A 1 98 ? 13.742 -5.746 3.98 1 93 98 LEU A N 1
ATOM 750 C CA . LEU A 1 98 ? 12.648 -5.398 4.875 1 93 98 LEU A CA 1
ATOM 751 C C . LEU A 1 98 ? 12.938 -5.871 6.297 1 93 98 LEU A C 1
ATOM 753 O O . LEU A 1 98 ? 12.305 -5.41 7.25 1 93 98 LEU A O 1
ATOM 757 N N . GLN A 1 99 ? 13.828 -6.816 6.453 1 92.88 99 GLN A N 1
ATOM 758 C CA . GLN A 1 99 ? 14.156 -7.348 7.773 1 92.88 99 GLN A CA 1
ATOM 759 C C . GLN A 1 99 ? 15.25 -6.516 8.445 1 92.88 99 GLN A C 1
ATOM 761 O O . GLN A 1 99 ? 15.5 -6.664 9.641 1 92.88 99 GLN A O 1
ATOM 766 N N . LYS A 1 100 ? 15.898 -5.684 7.668 1 93.25 100 LYS A N 1
ATOM 767 C CA . LYS A 1 100 ? 16.938 -4.801 8.203 1 93.25 100 LYS A CA 1
ATOM 768 C C . LYS A 1 100 ? 16.328 -3.5 8.719 1 93.25 100 LYS A C 1
ATOM 770 O O . LYS A 1 100 ? 15.367 -2.979 8.141 1 93.25 100 LYS A O 1
ATOM 775 N N . GLU A 1 101 ? 16.938 -2.982 9.727 1 92.88 101 GLU A N 1
ATOM 776 C CA . GLU A 1 101 ? 16.422 -1.766 10.344 1 92.88 101 GLU A CA 1
ATOM 777 C C . GLU A 1 101 ? 16.375 -0.613 9.344 1 92.88 101 GLU A C 1
ATOM 779 O O . GLU A 1 101 ? 15.383 0.116 9.273 1 92.88 101 GLU A O 1
ATOM 784 N N . ASP A 1 102 ? 17.438 -0.399 8.633 1 92.25 102 ASP A N 1
ATOM 785 C CA . ASP A 1 102 ? 17.5 0.709 7.684 1 92.25 102 ASP A CA 1
ATOM 786 C C . ASP A 1 102 ? 16.516 0.51 6.543 1 92.25 102 ASP A C 1
ATOM 788 O O . ASP A 1 102 ? 15.938 1.476 6.039 1 92.25 102 ASP A O 1
ATOM 792 N N . GLY A 1 103 ? 16.359 -0.773 6.09 1 94 103 GLY A N 1
ATOM 793 C CA . GLY A 1 103 ? 15.367 -1.065 5.07 1 94 103 GLY A CA 1
ATOM 794 C C . GLY A 1 103 ? 13.945 -0.771 5.523 1 94 103 GLY A C 1
ATOM 795 O O . GLY A 1 103 ? 13.164 -0.174 4.777 1 94 103 GLY A O 1
ATOM 796 N N . LEU A 1 104 ? 13.695 -1.187 6.75 1 94.06 104 LEU A N 1
ATOM 797 C CA . LEU A 1 104 ? 12.367 -0.956 7.301 1 94.06 104 LEU A CA 1
ATOM 798 C C . LEU A 1 104 ? 12.109 0.535 7.484 1 94.06 104 LEU A C 1
ATOM 800 O O . LEU A 1 104 ? 11.008 1.016 7.199 1 94.06 104 LEU A O 1
ATOM 804 N N . ARG A 1 105 ? 13.086 1.281 7.941 1 94.62 105 ARG A N 1
ATOM 805 C CA . ARG A 1 105 ? 12.953 2.727 8.094 1 94.62 105 ARG A CA 1
ATOM 806 C C . ARG A 1 105 ? 12.68 3.4 6.754 1 94.62 105 ARG A C 1
ATOM 808 O O . ARG A 1 105 ? 11.828 4.281 6.66 1 94.62 105 ARG A O 1
ATOM 815 N N . ALA A 1 106 ? 13.414 2.975 5.762 1 94.69 106 ALA A N 1
ATOM 816 C CA . ALA A 1 106 ? 13.211 3.521 4.422 1 94.69 106 ALA A CA 1
ATOM 817 C C . ALA A 1 106 ? 11.781 3.279 3.939 1 94.69 106 ALA A C 1
ATOM 819 O O . ALA A 1 106 ? 11.188 4.141 3.293 1 94.69 106 ALA A O 1
ATOM 820 N N . ARG A 1 107 ? 11.258 2.121 4.305 1 96.5 107 ARG A N 1
ATOM 821 C CA . ARG A 1 107 ? 9.898 1.791 3.873 1 96.5 107 ARG A CA 1
ATOM 822 C C . ARG A 1 107 ? 8.867 2.59 4.656 1 96.5 107 ARG A C 1
ATOM 824 O O . ARG A 1 107 ? 7.809 2.932 4.129 1 96.5 107 ARG A O 1
ATOM 831 N N . ARG A 1 108 ? 9.156 2.869 5.863 1 95.88 108 ARG A N 1
ATOM 832 C CA . ARG A 1 108 ? 8.289 3.75 6.637 1 95.88 108 ARG A CA 1
ATOM 833 C C . ARG A 1 108 ? 8.164 5.117 5.973 1 95.88 108 ARG A C 1
ATOM 835 O O . ARG A 1 108 ? 7.07 5.68 5.902 1 95.88 108 ARG A O 1
ATOM 842 N N . VAL A 1 109 ? 9.234 5.641 5.523 1 95.75 109 VAL A N 1
ATOM 843 C CA . VAL A 1 109 ? 9.227 6.91 4.805 1 95.75 109 VAL A CA 1
ATOM 844 C C . VAL A 1 109 ? 8.5 6.75 3.473 1 95.75 109 VAL A C 1
ATOM 846 O O . VAL A 1 109 ? 7.75 7.637 3.059 1 95.75 109 VAL A O 1
ATOM 849 N N . ALA A 1 110 ? 8.695 5.609 2.824 1 96 110 ALA A N 1
ATOM 850 C CA . ALA A 1 110 ? 8.062 5.34 1.537 1 96 110 ALA A CA 1
ATOM 851 C C . ALA A 1 110 ? 6.543 5.422 1.651 1 96 110 ALA A C 1
ATOM 853 O O . ALA A 1 110 ? 5.875 5.988 0.779 1 96 110 ALA A O 1
ATOM 854 N N . LEU A 1 111 ? 6.008 4.852 2.689 1 96.44 111 LEU A N 1
ATOM 855 C CA . LEU A 1 111 ? 4.559 4.879 2.869 1 96.44 111 LEU A CA 1
ATOM 856 C C . LEU A 1 111 ? 4.051 6.312 2.973 1 96.44 111 LEU A C 1
ATOM 858 O O . LEU A 1 111 ? 2.975 6.633 2.463 1 96.44 111 LEU A O 1
ATOM 862 N N . GLN A 1 112 ? 4.828 7.164 3.561 1 93.69 112 GLN A N 1
ATOM 863 C CA . GLN A 1 112 ? 4.457 8.578 3.607 1 93.69 112 GLN A CA 1
ATOM 864 C C . GLN A 1 112 ? 4.504 9.203 2.215 1 93.69 112 GLN A C 1
ATOM 866 O O . GLN A 1 112 ? 3.621 9.977 1.851 1 93.69 112 GLN A O 1
ATOM 871 N N . LEU A 1 113 ? 5.539 8.859 1.504 1 94.44 113 LEU A N 1
ATOM 872 C CA . LEU A 1 113 ? 5.66 9.344 0.133 1 94.44 113 LEU A CA 1
ATOM 873 C C . LEU A 1 113 ? 4.492 8.859 -0.719 1 94.44 113 LEU A C 1
ATOM 875 O O . LEU A 1 113 ? 3.967 9.609 -1.545 1 94.44 113 LEU A O 1
ATOM 879 N N . TRP A 1 114 ? 4.059 7.613 -0.467 1 96.38 114 TRP A N 1
ATOM 880 C CA . TRP A 1 114 ? 2.941 7.039 -1.211 1 96.38 114 TRP A CA 1
ATOM 881 C C . TRP A 1 114 ? 1.667 7.848 -0.988 1 96.38 114 TRP A C 1
ATOM 883 O O . TRP A 1 114 ? 0.927 8.125 -1.935 1 96.38 114 TRP A O 1
ATOM 893 N N . ALA A 1 115 ? 1.457 8.227 0.224 1 93.69 115 ALA A N 1
ATOM 894 C CA . ALA A 1 115 ? 0.278 9.023 0.545 1 93.69 115 ALA A CA 1
ATOM 895 C C . ALA A 1 115 ? 0.403 10.438 -0.023 1 93.69 115 ALA A C 1
ATOM 897 O O . ALA A 1 115 ? -0.56 10.984 -0.569 1 93.69 115 ALA A O 1
ATOM 898 N N . GLU A 1 116 ? 1.597 11 0.06 1 90.31 116 GLU A N 1
ATOM 899 C CA . GLU A 1 116 ? 1.842 12.352 -0.43 1 90.31 116 GLU A CA 1
ATOM 900 C C . GLU A 1 116 ? 1.683 12.43 -1.945 1 90.31 116 GLU A C 1
ATOM 902 O O . GLU A 1 116 ? 1.328 13.477 -2.486 1 90.31 116 GLU A O 1
ATOM 907 N N . ALA A 1 117 ? 1.924 11.367 -2.609 1 93.56 117 ALA A N 1
ATOM 908 C CA . ALA A 1 117 ? 1.838 11.297 -4.066 1 93.56 117 ALA A CA 1
ATOM 909 C C . ALA A 1 117 ? 0.423 11.594 -4.547 1 93.56 117 ALA A C 1
ATOM 911 O O . ALA A 1 117 ? 0.218 11.938 -5.719 1 93.56 117 ALA A O 1
ATOM 912 N N . LEU A 1 118 ? -0.593 11.516 -3.693 1 93.19 118 LEU A N 1
ATOM 913 C CA . LEU A 1 118 ? -1.979 11.766 -4.066 1 93.19 118 LEU A CA 1
ATOM 914 C C . LEU A 1 118 ? -2.223 13.258 -4.27 1 93.19 118 LEU A C 1
ATOM 916 O O . LEU A 1 118 ? -3.195 13.656 -4.918 1 93.19 118 LEU A O 1
ATOM 920 N N . ARG A 1 119 ? -1.327 14.078 -3.734 1 88.38 119 ARG A N 1
ATOM 921 C CA . ARG A 1 119 ? -1.655 15.5 -3.719 1 88.38 119 ARG A CA 1
ATOM 922 C C . ARG A 1 119 ? -0.502 16.344 -4.266 1 88.38 119 ARG A C 1
ATOM 924 O O . ARG A 1 119 ? -0.62 17.562 -4.398 1 88.38 119 ARG A O 1
ATOM 931 N N . ASP A 1 120 ? 0.637 15.734 -4.387 1 89.69 120 ASP A N 1
ATOM 932 C CA . ASP A 1 120 ? 1.829 16.406 -4.883 1 89.69 120 ASP A CA 1
ATOM 933 C C . ASP A 1 120 ? 2.35 15.75 -6.156 1 89.69 120 ASP A C 1
ATOM 935 O O . ASP A 1 120 ? 2.924 14.656 -6.102 1 89.69 120 ASP A O 1
ATOM 939 N N . ASP A 1 121 ? 2.279 16.453 -7.246 1 92.56 121 ASP A N 1
ATOM 940 C CA . ASP A 1 121 ? 2.625 15.891 -8.547 1 92.56 121 ASP A CA 1
ATOM 941 C C . ASP A 1 121 ? 4.109 15.539 -8.617 1 92.56 121 ASP A C 1
ATOM 943 O O . ASP A 1 121 ? 4.488 14.562 -9.273 1 92.56 121 ASP A O 1
ATOM 947 N N . VAL A 1 122 ? 4.891 16.344 -7.961 1 92.5 122 VAL A N 1
ATOM 948 C CA . VAL A 1 122 ? 6.328 16.078 -7.977 1 92.5 122 VAL A CA 1
ATOM 949 C C . VAL A 1 122 ? 6.629 14.781 -7.242 1 92.5 122 VAL A C 1
ATOM 951 O O . VAL A 1 122 ? 7.383 13.938 -7.738 1 92.5 122 VAL A O 1
ATOM 954 N N . VAL A 1 123 ? 6.008 14.594 -6.102 1 92.19 123 VAL A N 1
ATOM 955 C CA . VAL A 1 123 ? 6.188 13.375 -5.324 1 92.19 123 VAL A CA 1
ATOM 956 C C . VAL A 1 123 ? 5.59 12.188 -6.078 1 92.19 123 VAL A C 1
ATOM 958 O O . VAL A 1 123 ? 6.172 11.102 -6.105 1 92.19 123 VAL A O 1
ATOM 961 N N . ARG A 1 124 ? 4.449 12.43 -6.715 1 94.38 124 ARG A N 1
ATOM 962 C CA . ARG A 1 124 ? 3.826 11.375 -7.504 1 94.38 124 ARG A CA 1
ATOM 963 C C . ARG A 1 124 ? 4.762 10.891 -8.609 1 94.38 124 ARG A C 1
ATOM 965 O O . ARG A 1 124 ? 4.945 9.688 -8.797 1 94.38 124 ARG A O 1
ATOM 972 N N . ASP A 1 125 ? 5.34 11.812 -9.328 1 94.38 125 ASP A N 1
ATOM 973 C CA . ASP A 1 125 ? 6.266 11.453 -10.398 1 94.38 125 ASP A CA 1
ATOM 974 C C . ASP A 1 125 ? 7.449 10.656 -9.859 1 94.38 125 ASP A C 1
ATOM 976 O O . ASP A 1 125 ? 7.918 9.719 -10.508 1 94.38 125 ASP A O 1
ATOM 980 N N . GLN A 1 126 ? 7.879 11.055 -8.688 1 93.12 126 GLN A N 1
ATOM 981 C CA . GLN A 1 126 ? 8.984 10.344 -8.055 1 93.12 126 GLN A CA 1
ATOM 982 C C . GLN A 1 126 ? 8.578 8.93 -7.656 1 93.12 126 GLN A C 1
ATOM 984 O O . GLN A 1 126 ? 9.305 7.973 -7.922 1 93.12 126 GLN A O 1
ATOM 989 N N . VAL A 1 127 ? 7.438 8.805 -7.062 1 94.88 127 VAL A N 1
ATOM 990 C CA . VAL A 1 127 ? 6.938 7.512 -6.602 1 94.88 127 VAL A CA 1
ATOM 991 C C . VAL A 1 127 ? 6.711 6.586 -7.793 1 94.88 127 VAL A C 1
ATOM 993 O O . VAL A 1 127 ? 7.184 5.449 -7.805 1 94.88 127 VAL A O 1
ATOM 996 N N . VAL A 1 128 ? 6.055 7.102 -8.82 1 94.31 128 VAL A N 1
ATOM 997 C CA . VAL A 1 128 ? 5.746 6.316 -10.016 1 94.31 128 VAL A CA 1
ATOM 998 C C . VAL A 1 128 ? 7.039 5.977 -10.75 1 94.31 128 VAL A C 1
ATOM 1000 O O . VAL A 1 128 ? 7.211 4.852 -11.234 1 94.31 128 VAL A O 1
ATOM 1003 N N . GLY A 1 129 ? 7.938 6.941 -10.805 1 92.25 129 GLY A N 1
ATOM 1004 C CA . GLY A 1 129 ? 9.234 6.684 -11.398 1 92.25 129 GLY A CA 1
ATOM 1005 C C . GLY A 1 129 ? 10.008 5.578 -10.703 1 92.25 129 GLY A C 1
ATOM 1006 O O . GLY A 1 129 ? 10.758 4.84 -11.336 1 92.25 129 GLY A O 1
ATOM 1007 N N . GLY A 1 130 ? 9.805 5.473 -9.414 1 91.56 130 GLY A N 1
ATOM 1008 C CA . GLY A 1 130 ? 10.5 4.492 -8.602 1 91.56 130 GLY A CA 1
ATOM 1009 C C . GLY A 1 130 ? 10.023 3.072 -8.836 1 91.56 130 GLY A C 1
ATOM 1010 O O . GLY A 1 130 ? 10.766 2.115 -8.609 1 91.56 130 GLY A O 1
ATOM 1011 N N . ILE A 1 131 ? 8.812 2.891 -9.289 1 92.38 131 ILE A N 1
ATOM 1012 C CA . ILE A 1 131 ? 8.344 1.521 -9.453 1 92.38 131 ILE A CA 1
ATOM 1013 C C . ILE A 1 131 ? 8.477 1.099 -10.914 1 92.38 131 ILE A C 1
ATOM 1015 O O . ILE A 1 131 ? 8.328 -0.08 -11.242 1 92.38 131 ILE A O 1
ATOM 1019 N N . ARG A 1 132 ? 8.789 2.002 -11.812 1 92.31 132 ARG A N 1
ATOM 1020 C CA . ARG A 1 132 ? 8.906 1.688 -13.234 1 92.31 132 ARG A CA 1
ATOM 1021 C C . ARG A 1 132 ? 10.086 0.752 -13.492 1 92.31 132 ARG A C 1
ATOM 1023 O O . ARG A 1 132 ? 9.992 -0.161 -14.312 1 92.31 132 ARG A O 1
ATOM 1030 N N . GLN A 1 133 ? 11.148 0.97 -12.758 1 92.25 133 GLN A N 1
ATOM 1031 C CA . GLN A 1 133 ? 12.336 0.159 -12.984 1 92.25 133 GLN A CA 1
ATOM 1032 C C . GLN A 1 133 ? 12.094 -1.297 -12.602 1 92.25 133 GLN A C 1
ATOM 1034 O O . GLN A 1 133 ? 12.336 -2.205 -13.398 1 92.25 133 GLN A O 1
ATOM 1039 N N . PRO A 1 134 ? 11.578 -1.534 -11.352 1 94.5 134 PRO A N 1
ATOM 1040 C CA . PRO A 1 134 ? 11.297 -2.938 -11.031 1 94.5 134 PRO A CA 1
ATOM 1041 C C . PRO A 1 134 ? 10.273 -3.561 -11.969 1 94.5 134 PRO A C 1
ATOM 1043 O O . PRO A 1 134 ? 10.383 -4.742 -12.312 1 94.5 134 PRO A O 1
ATOM 1046 N N . ILE A 1 135 ? 9.312 -2.814 -12.422 1 95.31 135 ILE A N 1
ATOM 1047 C CA . ILE A 1 135 ? 8.305 -3.334 -13.344 1 95.31 135 ILE A CA 1
ATOM 1048 C C . ILE A 1 135 ? 8.953 -3.67 -14.688 1 95.31 135 ILE A C 1
ATOM 1050 O O . ILE A 1 135 ? 8.75 -4.762 -15.227 1 95.31 135 ILE A O 1
ATOM 1054 N N . ALA A 1 136 ? 9.773 -2.762 -15.18 1 95.69 136 ALA A N 1
ATOM 1055 C CA . ALA A 1 136 ? 10.438 -2.973 -16.469 1 95.69 136 ALA A CA 1
ATOM 1056 C C . ALA A 1 136 ? 11.359 -4.188 -16.422 1 95.69 136 ALA A C 1
ATOM 1058 O O . ALA A 1 136 ? 11.367 -5.004 -17.344 1 95.69 136 ALA A O 1
ATOM 1059 N N . LEU A 1 137 ? 12.117 -4.27 -15.375 1 94.38 137 LEU A N 1
ATOM 1060 C CA . LEU A 1 137 ? 13.023 -5.402 -15.219 1 94.38 137 LEU A CA 1
ATOM 1061 C C . LEU A 1 137 ? 12.25 -6.711 -15.141 1 94.38 137 LEU A C 1
ATOM 1063 O O . LEU A 1 137 ? 12.633 -7.699 -15.781 1 94.38 137 LEU A O 1
ATOM 1067 N N . THR A 1 138 ? 11.195 -6.762 -14.391 1 95.44 138 THR A N 1
ATOM 1068 C CA . THR A 1 138 ? 10.367 -7.957 -14.258 1 95.44 138 THR A CA 1
ATOM 1069 C C . THR A 1 138 ? 9.742 -8.336 -15.602 1 95.44 138 THR A C 1
ATOM 1071 O O . THR A 1 138 ? 9.719 -9.516 -15.969 1 95.44 138 THR A O 1
ATOM 1074 N N . ILE A 1 139 ? 9.258 -7.316 -16.359 1 96.25 139 ILE A N 1
ATOM 1075 C CA . ILE A 1 139 ? 8.695 -7.559 -17.688 1 96.25 139 ILE A CA 1
ATOM 1076 C C . ILE A 1 139 ? 9.742 -8.234 -18.578 1 96.25 139 ILE A C 1
ATOM 1078 O O . ILE A 1 139 ? 9.445 -9.227 -19.25 1 96.25 139 ILE A O 1
ATOM 1082 N N . ASP A 1 140 ? 10.938 -7.715 -18.516 1 95.75 140 ASP A N 1
ATOM 1083 C CA . ASP A 1 140 ? 12.008 -8.273 -19.328 1 95.75 140 ASP A CA 1
ATOM 1084 C C . ASP A 1 140 ? 12.281 -9.727 -18.953 1 95.75 140 ASP A C 1
ATOM 1086 O O . ASP A 1 140 ? 12.43 -10.578 -19.844 1 95.75 140 ASP A O 1
ATOM 1090 N N . LEU A 1 141 ? 12.32 -10.023 -17.734 1 94.94 141 LEU A N 1
ATOM 1091 C CA . LEU A 1 141 ? 12.555 -11.383 -17.266 1 94.94 141 LEU A CA 1
ATOM 1092 C C . LEU A 1 141 ? 11.406 -12.305 -17.656 1 94.94 141 LEU A C 1
ATOM 1094 O O . LEU A 1 141 ? 11.625 -13.445 -18.047 1 94.94 141 LEU A O 1
ATOM 1098 N N . LEU A 1 142 ? 10.172 -11.789 -17.562 1 96.12 142 LEU A N 1
ATOM 1099 C CA . LEU A 1 142 ? 9 -12.57 -17.938 1 96.12 142 LEU A CA 1
ATOM 1100 C C . LEU A 1 142 ? 9.031 -12.891 -19.438 1 96.12 142 LEU A C 1
ATOM 1102 O O . LEU A 1 142 ? 8.758 -14.023 -19.828 1 96.12 142 LEU A O 1
ATOM 1106 N N . ARG A 1 143 ? 9.406 -11.93 -20.219 1 96.69 143 ARG A N 1
ATOM 1107 C CA . ARG A 1 143 ? 9.484 -12.125 -21.656 1 96.69 143 ARG A CA 1
ATOM 1108 C C . ARG A 1 143 ? 10.57 -13.141 -22.016 1 96.69 143 ARG A C 1
ATOM 1110 O O . ARG A 1 143 ? 10.367 -13.992 -22.891 1 96.69 143 ARG A O 1
ATOM 1117 N N . ARG A 1 144 ? 11.703 -13.047 -21.406 1 94.69 144 ARG A N 1
ATOM 1118 C CA . ARG A 1 144 ? 12.766 -14.031 -21.609 1 94.69 144 ARG A CA 1
ATOM 1119 C C . ARG A 1 144 ? 12.297 -15.43 -21.219 1 94.69 144 ARG A C 1
ATOM 1121 O O . ARG A 1 144 ? 12.602 -16.406 -21.922 1 94.69 144 ARG A O 1
ATOM 1128 N N . GLY A 1 145 ? 11.586 -15.477 -20.078 1 94.69 145 GLY A N 1
ATOM 1129 C CA . GLY A 1 145 ? 11.031 -16.75 -19.656 1 94.69 145 GLY A CA 1
ATOM 1130 C C . GLY A 1 145 ? 10.016 -17.312 -20.641 1 94.69 145 GLY A C 1
ATOM 1131 O O . GLY A 1 145 ? 9.945 -18.531 -20.844 1 94.69 145 GLY A O 1
ATOM 1132 N N . GLN A 1 146 ? 9.211 -16.469 -21.219 1 96.19 146 GLN A N 1
ATOM 1133 C CA . GLN A 1 146 ? 8.266 -16.906 -22.25 1 96.19 146 GLN A CA 1
ATOM 1134 C C . GLN A 1 146 ? 8.992 -17.406 -23.484 1 96.19 146 GLN A C 1
ATOM 1136 O O . GLN A 1 146 ? 8.617 -18.438 -24.062 1 96.19 146 GLN A O 1
ATOM 1141 N N . LYS A 1 147 ? 10.023 -16.75 -23.859 1 94.88 147 LYS A N 1
ATOM 1142 C CA . LYS A 1 147 ? 10.812 -17.141 -25.016 1 94.88 147 LYS A CA 1
ATOM 1143 C C . LYS A 1 147 ? 11.484 -18.484 -24.797 1 94.88 147 LYS A C 1
ATOM 1145 O O . LYS A 1 147 ? 11.562 -19.312 -25.703 1 94.88 147 LYS A O 1
ATOM 1150 N N . SER A 1 148 ? 11.953 -18.75 -23.594 1 92.88 148 SER A N 1
ATOM 1151 C CA . SER A 1 148 ? 12.648 -20 -23.281 1 92.88 148 SER A CA 1
ATOM 1152 C C . SER A 1 148 ? 11.664 -21.125 -22.984 1 92.88 148 SER A C 1
ATOM 1154 O O . SER A 1 148 ? 12.062 -22.281 -22.844 1 92.88 148 SER A O 1
ATOM 1156 N N . GLY A 1 149 ? 10.438 -20.828 -22.719 1 94 149 GLY A N 1
ATOM 1157 C CA . GLY A 1 149 ? 9.422 -21.828 -22.438 1 94 149 GLY A CA 1
ATOM 1158 C C . GLY A 1 149 ? 9.242 -22.062 -20.938 1 94 149 GLY A C 1
ATOM 1159 O O . GLY A 1 149 ? 8.414 -22.891 -20.547 1 94 149 GLY A O 1
ATOM 1160 N N . ALA A 1 150 ? 9.969 -21.328 -20.109 1 92.81 150 ALA A N 1
ATOM 1161 C CA . ALA A 1 150 ? 9.898 -21.5 -18.656 1 92.81 150 ALA A CA 1
ATOM 1162 C C . ALA A 1 150 ? 8.617 -20.875 -18.094 1 92.81 150 ALA A C 1
ATOM 1164 O O . ALA A 1 150 ? 8.117 -21.312 -17.062 1 92.81 150 ALA A O 1
ATOM 1165 N N . ILE A 1 151 ? 8.102 -19.859 -18.797 1 94.62 151 ILE A N 1
ATOM 1166 C CA . ILE A 1 151 ? 6.91 -19.141 -18.344 1 94.62 151 ILE A CA 1
ATOM 1167 C C . ILE A 1 151 ? 5.785 -19.328 -19.375 1 94.62 151 ILE A C 1
ATOM 1169 O O . ILE A 1 151 ? 6.023 -19.297 -20.578 1 94.62 151 ILE A O 1
ATOM 1173 N N . ASP A 1 152 ? 4.59 -19.578 -18.844 1 94.75 152 ASP A N 1
ATOM 1174 C CA . ASP A 1 152 ? 3.402 -19.766 -19.672 1 94.75 152 ASP A CA 1
ATOM 1175 C C . ASP A 1 152 ? 3.234 -18.625 -20.656 1 94.75 152 ASP A C 1
ATOM 1177 O O . ASP A 1 152 ? 3.26 -17.453 -20.266 1 94.75 152 ASP A O 1
ATOM 1181 N N . ARG A 1 153 ? 3.029 -18.828 -21.922 1 94.12 153 ARG A N 1
ATOM 1182 C CA . ARG A 1 153 ? 2.947 -17.844 -23 1 94.12 153 ARG A CA 1
ATOM 1183 C C . ARG A 1 153 ? 1.689 -17 -22.875 1 94.12 153 ARG A C 1
ATOM 1185 O O . ARG A 1 153 ? 1.615 -15.898 -23.422 1 94.12 153 ARG A O 1
ATOM 1192 N N . SER A 1 154 ? 0.728 -17.484 -22.125 1 92.88 154 SER A N 1
ATOM 1193 C CA . SER A 1 154 ? -0.54 -16.766 -22.016 1 92.88 154 SER A CA 1
ATOM 1194 C C . SER A 1 154 ? -0.45 -15.656 -20.969 1 92.88 154 SER A C 1
ATOM 1196 O O . SER A 1 154 ? -1.328 -14.789 -20.906 1 92.88 154 SER A O 1
ATOM 1198 N N . VAL A 1 155 ? 0.631 -15.68 -20.203 1 93.94 155 VAL A N 1
ATOM 1199 C CA . VAL A 1 155 ? 0.818 -14.664 -19.156 1 93.94 155 VAL A CA 1
ATOM 1200 C C . VAL A 1 155 ? 1.101 -13.312 -19.812 1 93.94 155 VAL A C 1
ATOM 1202 O O . VAL A 1 155 ? 1.936 -13.211 -20.719 1 93.94 155 VAL A O 1
ATOM 1205 N N . GLN A 1 156 ? 0.377 -12.328 -19.438 1 94.06 156 GLN A N 1
ATOM 1206 C CA . GLN A 1 156 ? 0.682 -10.969 -19.859 1 94.06 156 GLN A CA 1
ATOM 1207 C C . GLN A 1 156 ? 1.771 -10.352 -19 1 94.06 156 GLN A C 1
ATOM 1209 O O . GLN A 1 156 ? 1.543 -10.062 -17.812 1 94.06 156 GLN A O 1
ATOM 1214 N N . PRO A 1 157 ? 2.959 -10.109 -19.594 1 95.19 157 PRO A N 1
ATOM 1215 C CA . PRO A 1 157 ? 4.121 -9.711 -18.797 1 95.19 157 PRO A CA 1
ATOM 1216 C C . PRO A 1 157 ? 3.869 -8.445 -17.984 1 95.19 157 PRO A C 1
ATOM 1218 O O . PRO A 1 157 ? 4.246 -8.375 -16.812 1 95.19 157 PRO A O 1
ATOM 1221 N N . ARG A 1 158 ? 3.242 -7.438 -18.562 1 93.75 158 ARG A N 1
ATOM 1222 C CA . ARG A 1 158 ? 3.031 -6.176 -17.859 1 93.75 158 ARG A CA 1
ATOM 1223 C C . ARG A 1 158 ? 2.174 -6.375 -16.625 1 93.75 158 ARG A C 1
ATOM 1225 O O . ARG A 1 158 ? 2.529 -5.914 -15.539 1 93.75 158 ARG A O 1
ATOM 1232 N N . GLY A 1 159 ? 1.042 -7.078 -16.797 1 94.06 159 GLY A N 1
ATOM 1233 C CA . GLY A 1 159 ? 0.167 -7.348 -15.664 1 94.06 159 GLY A CA 1
ATOM 1234 C C . GLY A 1 159 ? 0.831 -8.172 -14.578 1 94.06 159 GLY A C 1
ATOM 1235 O O . GLY A 1 159 ? 0.682 -7.883 -13.391 1 94.06 159 GLY A O 1
ATOM 1236 N N . ALA A 1 160 ? 1.567 -9.188 -14.969 1 95.56 160 ALA A N 1
ATOM 1237 C CA . ALA A 1 160 ? 2.264 -10.047 -14.016 1 95.56 160 ALA A CA 1
ATOM 1238 C C . ALA A 1 160 ? 3.33 -9.266 -13.25 1 95.56 160 ALA A C 1
ATOM 1240 O O . ALA A 1 160 ? 3.484 -9.438 -12.039 1 95.56 160 ALA A O 1
ATOM 1241 N N . ALA A 1 161 ? 4.086 -8.414 -13.953 1 96.06 161 ALA A N 1
ATOM 1242 C CA . ALA A 1 161 ? 5.117 -7.598 -13.312 1 96.06 161 ALA A CA 1
ATOM 1243 C C . ALA A 1 161 ? 4.504 -6.648 -12.289 1 96.06 161 ALA A C 1
ATOM 1245 O O . ALA A 1 161 ? 5 -6.535 -11.164 1 96.06 161 ALA A O 1
ATOM 1246 N N . ARG A 1 162 ? 3.434 -5.977 -12.648 1 95.81 162 ARG A N 1
ATOM 1247 C CA . ARG A 1 162 ? 2.748 -5.059 -11.742 1 95.81 162 ARG A CA 1
ATOM 1248 C C . ARG A 1 162 ? 2.213 -5.793 -10.523 1 95.81 162 ARG A C 1
ATOM 1250 O O . ARG A 1 162 ? 2.264 -5.273 -9.406 1 95.81 162 ARG A O 1
ATOM 1257 N N . ALA A 1 163 ? 1.74 -7.004 -10.758 1 95.81 163 ALA A N 1
ATOM 1258 C CA . ALA A 1 163 ? 1.213 -7.805 -9.656 1 95.81 163 ALA A CA 1
ATOM 1259 C C . ALA A 1 163 ? 2.316 -8.18 -8.672 1 95.81 163 ALA A C 1
ATOM 1261 O O . ALA A 1 163 ? 2.104 -8.164 -7.461 1 95.81 163 ALA A O 1
ATOM 1262 N N . MET A 1 164 ? 3.484 -8.555 -9.141 1 95.94 164 MET A N 1
ATOM 1263 C CA . MET A 1 164 ? 4.602 -8.898 -8.266 1 95.94 164 MET A CA 1
ATOM 1264 C C . MET A 1 164 ? 5.031 -7.695 -7.434 1 95.94 164 MET A C 1
ATOM 1266 O O . MET A 1 164 ? 5.25 -7.82 -6.227 1 95.94 164 MET A O 1
ATOM 1270 N N . VAL A 1 165 ? 5.133 -6.551 -8.086 1 96.19 165 VAL A N 1
ATOM 1271 C CA . VAL A 1 165 ? 5.488 -5.32 -7.387 1 96.19 165 VAL A CA 1
ATOM 1272 C C . VAL A 1 165 ? 4.402 -4.973 -6.367 1 96.19 165 VAL A C 1
ATOM 1274 O O . VAL A 1 165 ? 4.707 -4.598 -5.23 1 96.19 165 VAL A O 1
ATOM 1277 N N . ALA A 1 166 ? 3.154 -5.168 -6.785 1 96.75 166 ALA A N 1
ATOM 1278 C CA . ALA A 1 166 ? 2.021 -4.918 -5.898 1 96.75 166 ALA A CA 1
ATOM 1279 C C . ALA A 1 166 ? 2.092 -5.801 -4.656 1 96.75 166 ALA A C 1
ATOM 1281 O O . ALA A 1 166 ? 1.868 -5.332 -3.539 1 96.75 166 ALA A O 1
ATOM 1282 N N . MET A 1 167 ? 2.363 -7.047 -4.852 1 96.5 167 MET A N 1
ATOM 1283 C CA . MET A 1 167 ? 2.457 -7.977 -3.734 1 96.5 167 MET A CA 1
ATOM 1284 C C . MET A 1 167 ? 3.516 -7.523 -2.734 1 96.5 167 MET A C 1
ATOM 1286 O O . MET A 1 167 ? 3.279 -7.535 -1.525 1 96.5 167 MET A O 1
ATOM 1290 N N . PHE A 1 168 ? 4.656 -7.098 -3.227 1 96.44 168 PHE A N 1
ATOM 1291 C CA . PHE A 1 168 ? 5.703 -6.594 -2.346 1 96.44 168 PHE A CA 1
ATOM 1292 C C . PHE A 1 168 ? 5.223 -5.363 -1.584 1 96.44 168 PHE A C 1
ATOM 1294 O O . PHE A 1 168 ? 5.426 -5.258 -0.373 1 96.44 168 PHE A O 1
ATOM 1301 N N . GLN A 1 169 ? 4.641 -4.438 -2.273 1 97.12 169 GLN A N 1
ATOM 1302 C CA . GLN A 1 169 ? 4.141 -3.215 -1.653 1 97.12 169 GLN A CA 1
ATOM 1303 C C . GLN A 1 169 ? 3.137 -3.529 -0.549 1 97.12 169 GLN A C 1
ATOM 1305 O O . GLN A 1 169 ? 3.168 -2.918 0.52 1 97.12 169 GLN A O 1
ATOM 1310 N N . GLY A 1 170 ? 2.271 -4.477 -0.801 1 97.06 170 GLY A N 1
ATOM 1311 C CA . GLY A 1 170 ? 1.326 -4.871 0.232 1 97.06 170 GLY A CA 1
ATOM 1312 C C . GLY A 1 170 ? 1.99 -5.52 1.432 1 97.06 170 GLY A C 1
ATOM 1313 O O . GLY A 1 170 ? 1.576 -5.297 2.572 1 97.06 170 GLY A O 1
ATOM 1314 N N . ILE A 1 171 ? 2.988 -6.34 1.227 1 96.5 171 ILE A N 1
ATOM 1315 C CA . ILE A 1 171 ? 3.725 -6.98 2.312 1 96.5 171 ILE A CA 1
ATOM 1316 C C . ILE A 1 171 ? 4.426 -5.914 3.156 1 96.5 171 ILE A C 1
ATOM 1318 O O . ILE A 1 171 ? 4.473 -6.02 4.383 1 96.5 171 ILE A O 1
ATOM 1322 N N . VAL A 1 172 ? 4.945 -4.898 2.492 1 96.75 172 VAL A N 1
ATOM 1323 C CA . VAL A 1 172 ? 5.559 -3.775 3.195 1 96.75 172 VAL A CA 1
ATOM 1324 C C . VAL A 1 172 ? 4.539 -3.131 4.129 1 96.75 172 VAL A C 1
ATOM 1326 O O . VAL A 1 172 ? 4.828 -2.891 5.305 1 96.75 172 VAL A O 1
ATOM 1329 N N . LEU A 1 173 ? 3.35 -2.84 3.641 1 97.31 173 LEU A N 1
ATOM 1330 C CA . LEU A 1 173 ? 2.295 -2.24 4.453 1 97.31 173 LEU A CA 1
ATOM 1331 C C . LEU A 1 173 ? 2.025 -3.076 5.699 1 97.31 173 LEU A C 1
ATOM 1333 O O . LEU A 1 173 ? 2.059 -2.559 6.816 1 97.31 173 LEU A O 1
ATOM 1337 N N . GLN A 1 174 ? 1.796 -4.324 5.52 1 95.94 174 GLN A N 1
ATOM 1338 C CA . GLN A 1 174 ? 1.455 -5.207 6.629 1 95.94 174 GLN A CA 1
ATOM 1339 C C . GLN A 1 174 ? 2.594 -5.281 7.645 1 95.94 174 GLN A C 1
ATOM 1341 O O . GLN A 1 174 ? 2.357 -5.258 8.852 1 95.94 174 GLN A O 1
ATOM 1346 N N . ARG A 1 175 ? 3.801 -5.332 7.152 1 95.56 175 ARG A N 1
ATOM 1347 C CA . ARG A 1 175 ? 4.957 -5.344 8.039 1 95.56 175 ARG A CA 1
ATOM 1348 C C . ARG A 1 175 ? 5.043 -4.055 8.852 1 95.56 175 ARG A C 1
ATOM 1350 O O . ARG A 1 175 ? 5.34 -4.082 10.047 1 95.56 175 ARG A O 1
ATOM 1357 N N . LEU A 1 176 ? 4.797 -2.982 8.234 1 95.81 176 LEU A N 1
ATOM 1358 C CA . LEU A 1 176 ? 4.902 -1.68 8.883 1 95.81 176 LEU A CA 1
ATOM 1359 C C . LEU A 1 176 ? 3.844 -1.526 9.969 1 95.81 176 LEU A C 1
ATOM 1361 O O . LEU A 1 176 ? 4.051 -0.806 10.945 1 95.81 176 LEU A O 1
ATOM 1365 N N . TRP A 1 177 ? 2.744 -2.17 9.828 1 95.44 177 TRP A N 1
ATOM 1366 C CA . TRP A 1 177 ? 1.668 -2.057 10.805 1 95.44 177 TRP A CA 1
ATOM 1367 C C . TRP A 1 177 ? 1.871 -3.039 11.953 1 95.44 177 TRP A C 1
ATOM 1369 O O . TRP A 1 177 ? 1.002 -3.186 12.812 1 95.44 177 TRP A O 1
ATOM 1379 N N . GLY A 1 178 ? 2.947 -3.82 11.922 1 91.25 178 GLY A N 1
ATOM 1380 C CA . GLY A 1 178 ? 3.32 -4.629 13.078 1 91.25 178 GLY A CA 1
ATOM 1381 C C . GLY A 1 178 ? 3.082 -6.109 12.867 1 91.25 178 GLY A C 1
ATOM 1382 O O . GLY A 1 178 ? 3.295 -6.914 13.781 1 91.25 178 GLY A O 1
ATOM 1383 N N . GLU A 1 179 ? 2.611 -6.457 11.688 1 88.75 179 GLU A N 1
ATOM 1384 C CA . GLU A 1 179 ? 2.428 -7.879 11.43 1 88.75 179 GLU A CA 1
ATOM 1385 C C . GLU A 1 179 ? 3.77 -8.602 11.32 1 88.75 179 GLU A C 1
ATOM 1387 O O . GLU A 1 179 ? 4.73 -8.055 10.781 1 88.75 179 GLU A O 1
ATOM 1392 N N . THR A 1 180 ? 3.812 -9.758 11.945 1 84.81 180 THR A N 1
ATOM 1393 C CA . THR A 1 180 ? 5.016 -10.57 11.828 1 84.81 180 THR A CA 1
ATOM 1394 C C . THR A 1 180 ? 5.043 -11.312 10.492 1 84.81 180 THR A C 1
ATOM 1396 O O . THR A 1 180 ? 4.211 -12.188 10.25 1 84.81 180 THR A O 1
ATOM 1399 N N . VAL A 1 181 ? 5.738 -10.828 9.625 1 83.25 181 VAL A N 1
ATOM 1400 C CA . VAL A 1 181 ? 5.93 -11.461 8.328 1 83.25 181 VAL A CA 1
ATOM 1401 C C . VAL A 1 181 ? 7.371 -11.953 8.203 1 83.25 181 VAL A C 1
ATOM 1403 O O . VAL A 1 181 ? 8.281 -11.156 7.973 1 83.25 181 VAL A O 1
ATOM 1406 N N . SER A 1 182 ? 7.531 -13.242 8.414 1 86.25 182 SER A N 1
ATOM 1407 C CA . SER A 1 182 ? 8.883 -13.766 8.219 1 86.25 182 SER A CA 1
ATOM 1408 C C . SER A 1 182 ? 9.258 -13.766 6.738 1 86.25 182 SER A C 1
ATOM 1410 O O . SER A 1 182 ? 8.391 -13.797 5.867 1 86.25 182 SER A O 1
ATOM 1412 N N . THR A 1 183 ? 10.594 -13.656 6.52 1 88 183 THR A N 1
ATOM 1413 C CA . THR A 1 183 ? 11.086 -13.719 5.145 1 88 183 THR A CA 1
ATOM 1414 C C . THR A 1 183 ? 10.641 -15.016 4.473 1 88 183 THR A C 1
ATOM 1416 O O . THR A 1 183 ? 10.242 -15.008 3.307 1 88 183 THR A O 1
ATOM 1419 N N . SER A 1 184 ? 10.672 -16.062 5.238 1 89.38 184 SER A N 1
ATOM 1420 C CA . SER A 1 184 ? 10.297 -17.375 4.699 1 89.38 184 SER A CA 1
ATOM 1421 C C . SER A 1 184 ? 8.828 -17.391 4.293 1 89.38 184 SER A C 1
ATOM 1423 O O . SER A 1 184 ? 8.484 -17.891 3.219 1 89.38 184 SER A O 1
ATOM 1425 N N . GLU A 1 185 ? 7.977 -16.875 5.141 1 87.88 185 GLU A N 1
ATOM 1426 C CA . GLU A 1 185 ? 6.551 -16.812 4.828 1 87.88 185 GLU A CA 1
ATOM 1427 C C . GLU A 1 185 ? 6.289 -15.938 3.611 1 87.88 185 GLU A C 1
ATOM 1429 O O . GLU A 1 185 ? 5.5 -16.297 2.736 1 87.88 185 GLU A O 1
ATOM 1434 N N . ALA A 1 186 ? 6.957 -14.836 3.596 1 91.06 186 ALA A N 1
ATOM 1435 C CA . ALA A 1 186 ? 6.777 -13.922 2.473 1 91.06 186 ALA A CA 1
ATOM 1436 C C . ALA A 1 186 ? 7.277 -14.547 1.172 1 91.06 186 ALA A C 1
ATOM 1438 O O . ALA A 1 186 ? 6.652 -14.391 0.121 1 91.06 186 ALA A O 1
ATOM 1439 N N . MET A 1 187 ? 8.375 -15.258 1.288 1 93.12 187 MET A N 1
ATOM 1440 C CA . MET A 1 187 ? 8.922 -15.914 0.103 1 93.12 187 MET A CA 1
ATOM 1441 C C . MET A 1 187 ? 7.977 -17 -0.405 1 93.12 187 MET A C 1
ATOM 144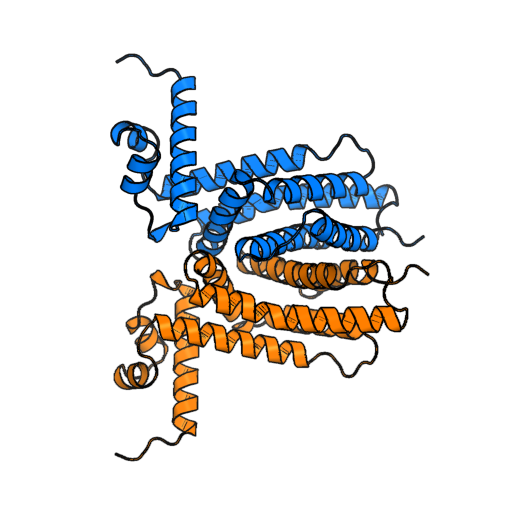3 O O . MET A 1 187 ? 7.879 -17.219 -1.611 1 93.12 187 MET A O 1
ATOM 1447 N N . GLN A 1 188 ? 7.355 -17.703 0.471 1 91.44 188 GLN A N 1
ATOM 1448 C CA . GLN A 1 188 ? 6.391 -18.703 0.038 1 91.44 188 GLN A CA 1
ATOM 1449 C C . GLN A 1 188 ? 5.277 -18.078 -0.798 1 91.44 188 GLN A C 1
ATOM 1451 O O . GLN A 1 188 ? 4.809 -18.688 -1.765 1 91.44 188 GLN A O 1
ATOM 1456 N N . ALA A 1 189 ? 4.824 -16.891 -0.402 1 88.44 189 ALA A N 1
ATOM 1457 C CA . ALA A 1 189 ? 3.818 -16.172 -1.174 1 88.44 189 ALA A CA 1
ATOM 1458 C C . ALA A 1 189 ? 4.32 -15.867 -2.584 1 88.44 189 ALA A C 1
ATOM 1460 O O . ALA A 1 189 ? 3.598 -16.078 -3.562 1 88.44 189 ALA A O 1
ATOM 1461 N N . PHE A 1 190 ? 5.543 -15.43 -2.646 1 93.88 190 PHE A N 1
ATOM 1462 C CA . PHE A 1 190 ? 6.133 -15.148 -3.951 1 93.88 190 PHE A CA 1
ATOM 1463 C C . PHE A 1 190 ? 6.281 -16.438 -4.762 1 93.88 190 PHE A C 1
ATOM 1465 O O . PHE A 1 190 ? 6.039 -16.438 -5.969 1 93.88 190 PHE A O 1
ATOM 1472 N N . ASP A 1 191 ? 6.633 -17.516 -4.102 1 95.12 191 ASP A N 1
ATOM 1473 C CA . ASP A 1 191 ? 6.789 -18.797 -4.785 1 95.12 191 ASP A CA 1
ATOM 1474 C C . ASP A 1 191 ? 5.461 -19.281 -5.363 1 95.12 191 ASP A C 1
ATOM 1476 O O . ASP A 1 191 ? 5.426 -19.891 -6.434 1 95.12 191 ASP A O 1
ATOM 1480 N N . ILE A 1 192 ? 4.398 -19.062 -4.656 1 94.81 192 ILE A N 1
ATOM 1481 C CA . ILE A 1 192 ? 3.072 -19.391 -5.164 1 94.81 192 ILE A CA 1
ATOM 1482 C C . ILE A 1 192 ? 2.811 -18.641 -6.465 1 94.81 192 ILE A C 1
ATOM 1484 O O . ILE A 1 192 ? 2.369 -19.219 -7.453 1 94.81 192 ILE A O 1
ATOM 1488 N N . PHE A 1 193 ? 3.105 -17.312 -6.438 1 96.19 193 PHE A N 1
ATOM 1489 C CA . PHE A 1 193 ? 2.904 -16.469 -7.617 1 96.19 193 PHE A CA 1
ATOM 1490 C C . PHE A 1 193 ? 3.773 -16.953 -8.773 1 96.19 193 PHE A C 1
ATOM 1492 O O . PHE A 1 193 ? 3.297 -17.094 -9.898 1 96.19 193 PHE A O 1
ATOM 1499 N N . LEU A 1 194 ? 5.062 -17.281 -8.484 1 95.06 194 LEU A N 1
ATOM 1500 C CA . LEU A 1 194 ? 5.988 -17.75 -9.508 1 95.06 194 LEU A CA 1
ATOM 1501 C C . LEU A 1 194 ? 5.535 -19.094 -10.078 1 95.06 194 LEU A C 1
ATOM 1503 O O . LEU A 1 194 ? 5.672 -19.328 -11.281 1 95.06 194 LEU A O 1
ATOM 1507 N N . ALA A 1 195 ? 4.984 -19.953 -9.25 1 93.5 195 ALA A N 1
ATOM 1508 C CA . ALA A 1 195 ? 4.465 -21.25 -9.711 1 93.5 195 ALA A CA 1
ATOM 1509 C C . ALA A 1 195 ? 3.312 -21.047 -10.695 1 93.5 195 ALA A C 1
ATOM 1511 O O . ALA A 1 195 ? 3.141 -21.828 -11.625 1 93.5 195 ALA A O 1
ATOM 1512 N N . GLY A 1 196 ? 2.535 -19.984 -10.445 1 94.44 196 GLY A N 1
ATOM 1513 C CA . GLY A 1 196 ? 1.428 -19.688 -11.336 1 94.44 196 GLY A CA 1
ATOM 1514 C C . GLY A 1 196 ? 1.876 -19.141 -12.68 1 94.44 196 GLY A C 1
ATOM 1515 O O . GLY A 1 196 ? 1.101 -19.125 -13.641 1 94.44 196 GLY A O 1
ATOM 1516 N N . LEU A 1 197 ? 3.123 -18.656 -12.734 1 93.69 197 LEU A N 1
ATOM 1517 C CA . LEU A 1 197 ? 3.691 -18.141 -13.977 1 93.69 197 LEU A CA 1
ATOM 1518 C C . LEU A 1 197 ? 4.211 -19.281 -14.852 1 93.69 197 LEU A C 1
ATOM 1520 O O . LEU A 1 197 ? 4.312 -19.141 -16.078 1 93.69 197 LEU A O 1
ATOM 1524 N N . ALA A 1 198 ? 4.633 -20.297 -14.125 1 88.81 198 ALA A N 1
ATOM 1525 C CA . ALA A 1 198 ? 5.344 -21.375 -14.805 1 88.81 198 ALA A CA 1
ATOM 1526 C C . ALA A 1 198 ? 4.438 -22.078 -15.812 1 88.81 198 ALA A C 1
ATOM 1528 O O . ALA A 1 198 ? 3.238 -22.234 -15.57 1 88.81 198 ALA A O 1
ATOM 1529 N N . ALA A 1 199 ? 5.008 -22.344 -16.922 1 80.62 199 ALA A N 1
ATOM 1530 C CA . ALA A 1 199 ? 4.301 -23.125 -17.953 1 80.62 199 ALA A CA 1
ATOM 1531 C C . ALA A 1 199 ? 3.855 -24.469 -17.391 1 80.62 199 ALA A C 1
ATOM 1533 O O . ALA A 1 199 ? 4.586 -25.109 -16.641 1 80.62 199 ALA A O 1
ATOM 1534 N N . ARG A 1 200 ? 2.506 -24.703 -17.453 1 66.25 200 ARG A N 1
ATOM 1535 C CA . ARG A 1 200 ? 2.014 -26.016 -17.047 1 66.25 200 ARG A CA 1
ATOM 1536 C C . ARG A 1 200 ? 2.467 -27.094 -18.031 1 66.25 200 ARG A C 1
ATOM 1538 O O . ARG A 1 200 ? 2.344 -26.922 -19.25 1 66.25 200 ARG A O 1
ATOM 1545 N N . ARG A 1 201 ? 3.578 -27.906 -17.734 1 53.5 201 ARG A N 1
ATOM 1546 C CA . ARG A 1 201 ? 3.91 -29.047 -18.578 1 53.5 201 ARG A CA 1
ATOM 1547 C C . ARG A 1 201 ? 2.719 -30 -18.703 1 53.5 201 ARG A C 1
ATOM 1549 O O . ARG A 1 201 ? 1.853 -30.031 -17.828 1 53.5 201 ARG A O 1
ATOM 1556 N N . MET B 1 1 ? -38.312 20.031 21.734 1 48.38 1 MET B N 1
ATOM 1557 C CA . MET B 1 1 ? -37.844 20.047 20.359 1 48.38 1 MET B CA 1
ATOM 1558 C C . MET B 1 1 ? -38.031 18.688 19.703 1 48.38 1 MET B C 1
ATOM 1560 O O . MET B 1 1 ? -37.781 17.641 20.312 1 48.38 1 MET B O 1
ATOM 1564 N N . PRO B 1 2 ? -38.875 18.578 18.734 1 52.97 2 PRO B N 1
ATOM 1565 C CA . PRO B 1 2 ? -39.188 17.234 18.234 1 52.97 2 PRO B CA 1
ATOM 1566 C C . PRO B 1 2 ? -37.969 16.359 18.047 1 52.97 2 PRO B C 1
ATOM 1568 O O . PRO B 1 2 ? -36.875 16.859 17.703 1 52.97 2 PRO B O 1
ATOM 1571 N N . LYS B 1 3 ? -37.969 15.305 18.891 1 59.31 3 LYS B N 1
ATOM 1572 C CA . LYS B 1 3 ? -36.906 14.32 18.891 1 59.31 3 LYS B CA 1
ATOM 1573 C C . LYS B 1 3 ? -36.594 13.836 17.484 1 59.31 3 LYS B C 1
ATOM 1575 O O . LYS B 1 3 ? -37.469 13.328 16.781 1 59.31 3 LYS B O 1
ATOM 1580 N N . VAL B 1 4 ? -35.594 14.367 16.766 1 71.88 4 VAL B N 1
ATOM 1581 C CA . VAL B 1 4 ? -35.188 13.961 15.43 1 71.88 4 VAL B CA 1
ATOM 1582 C C . VAL B 1 4 ? -35.219 12.445 15.312 1 71.88 4 VAL B C 1
ATOM 1584 O O . VAL B 1 4 ? -34.75 11.727 16.188 1 71.88 4 VAL B O 1
ATOM 1587 N N . LYS B 1 5 ? -36.062 11.906 14.43 1 74.88 5 LYS B N 1
ATOM 1588 C CA . LYS B 1 5 ? -36.219 10.477 14.188 1 74.88 5 LYS B CA 1
ATOM 1589 C C . LYS B 1 5 ? -34.875 9.812 13.953 1 74.88 5 LYS B C 1
ATOM 1591 O O . LYS B 1 5 ? -34 10.383 13.289 1 74.88 5 LYS B O 1
ATOM 1596 N N . PRO B 1 6 ? -34.688 8.703 14.664 1 77.38 6 PRO B N 1
ATOM 1597 C CA . PRO B 1 6 ? -33.438 7.961 14.516 1 77.38 6 PRO B CA 1
ATOM 1598 C C . PRO B 1 6 ? -33.031 7.785 13.055 1 77.38 6 PRO B C 1
ATOM 1600 O O . PRO B 1 6 ? -31.828 7.852 12.734 1 77.38 6 PRO B O 1
ATOM 1603 N N . GLU B 1 7 ? -33.938 7.594 12.195 1 81.88 7 GLU B N 1
ATOM 1604 C CA . GLU B 1 7 ? -33.625 7.422 10.773 1 81.88 7 GLU B CA 1
ATOM 1605 C C . GLU B 1 7 ? -33 8.688 10.188 1 81.88 7 GLU B C 1
ATOM 1607 O O . GLU B 1 7 ? -32.094 8.609 9.367 1 81.88 7 GLU B O 1
ATOM 1612 N N . THR B 1 8 ? -33.562 9.758 10.547 1 81.75 8 THR B N 1
ATOM 1613 C CA . THR B 1 8 ? -33.062 11.039 10.078 1 81.75 8 THR B CA 1
ATOM 1614 C C . THR B 1 8 ? -31.625 11.258 10.57 1 81.75 8 THR B C 1
ATOM 1616 O O . THR B 1 8 ? -30.781 11.742 9.828 1 81.75 8 THR B O 1
ATOM 1619 N N . LEU B 1 9 ? -31.406 10.828 11.766 1 84.56 9 LEU B N 1
ATOM 1620 C CA . LEU B 1 9 ? -30.078 10.969 12.344 1 84.56 9 LEU B CA 1
ATOM 1621 C C . LEU B 1 9 ? -29.062 10.133 11.562 1 84.56 9 LEU B C 1
ATOM 1623 O O . LEU B 1 9 ? -27.953 10.586 11.312 1 84.56 9 LEU B O 1
ATOM 1627 N N . ALA B 1 10 ? -29.516 8.977 11.211 1 88 10 ALA B N 1
ATOM 1628 C CA . ALA B 1 10 ? -28.641 8.078 10.461 1 88 10 ALA B CA 1
ATOM 1629 C C . ALA B 1 10 ? -28.344 8.625 9.07 1 88 10 ALA B C 1
ATOM 1631 O O . ALA B 1 10 ? -27.219 8.523 8.578 1 88 10 ALA B O 1
ATOM 1632 N N . ILE B 1 11 ? -29.312 9.211 8.508 1 91.19 11 ILE B N 1
ATOM 1633 C CA . ILE B 1 11 ? -29.156 9.781 7.172 1 91.19 11 ILE B CA 1
ATOM 1634 C C . ILE B 1 11 ? -28.188 10.953 7.219 1 91.19 11 ILE B C 1
ATOM 1636 O O . ILE B 1 11 ? -27.297 11.062 6.375 1 91.19 11 ILE B O 1
ATOM 1640 N N . ARG B 1 12 ? -28.328 11.812 8.242 1 93.12 12 ARG B N 1
ATOM 1641 C CA . ARG B 1 12 ? -27.438 12.961 8.383 1 93.12 12 ARG B CA 1
ATOM 1642 C C . ARG B 1 12 ? -26.016 12.516 8.648 1 93.12 12 ARG B C 1
ATOM 1644 O O . ARG B 1 12 ? -25.062 13.086 8.102 1 93.12 12 ARG B O 1
ATOM 1651 N N . ARG B 1 13 ? -25.922 11.531 9.469 1 94.44 13 ARG B N 1
ATOM 1652 C CA . ARG B 1 13 ? -24.594 11 9.75 1 94.44 13 ARG B CA 1
ATOM 1653 C C . ARG B 1 13 ? -23.891 10.547 8.469 1 94.44 13 ARG B C 1
ATOM 1655 O O . ARG B 1 13 ? -22.719 10.859 8.25 1 94.44 13 ARG B O 1
ATOM 1662 N N . GLU B 1 14 ? -24.609 9.852 7.633 1 93.88 14 GLU B N 1
ATOM 1663 C CA . GLU B 1 14 ? -24.062 9.352 6.379 1 93.88 14 GLU B CA 1
ATOM 1664 C C . GLU B 1 14 ? -23.703 10.5 5.438 1 93.88 14 GLU B C 1
ATOM 1666 O O . GLU B 1 14 ? -22.688 10.438 4.73 1 93.88 14 GLU B O 1
ATOM 1671 N N . GLU B 1 15 ? -24.531 11.445 5.422 1 95.12 15 GLU B N 1
ATOM 1672 C CA . GLU B 1 15 ? -24.25 12.625 4.602 1 95.12 15 GLU B CA 1
ATOM 1673 C C . GLU B 1 15 ? -22.969 13.32 5.039 1 95.12 15 GLU B C 1
ATOM 1675 O O . GLU B 1 15 ? -22.172 13.742 4.203 1 95.12 15 GLU B O 1
ATOM 1680 N N . ILE B 1 16 ? -22.844 13.43 6.363 1 96.12 16 ILE B N 1
ATOM 1681 C CA . ILE B 1 16 ? -21.656 14.055 6.918 1 96.12 16 ILE B CA 1
ATOM 1682 C C . ILE B 1 16 ? -20.422 13.227 6.555 1 96.12 16 ILE B C 1
ATOM 1684 O O . ILE B 1 16 ? -19.406 13.773 6.109 1 96.12 16 ILE B O 1
ATOM 1688 N N . LEU B 1 17 ? -20.531 11.945 6.676 1 95.5 17 LEU B N 1
ATOM 1689 C CA . LEU B 1 17 ? -19.406 11.055 6.387 1 95.5 17 LEU B CA 1
ATOM 1690 C C . LEU B 1 17 ? -19.031 11.117 4.906 1 95.5 17 LEU B C 1
ATOM 1692 O O . LEU B 1 17 ? -17.859 11.133 4.562 1 95.5 17 LEU B O 1
ATOM 1696 N N . ARG B 1 18 ? -20.016 11.164 4.07 1 95.06 18 ARG B N 1
ATOM 1697 C CA . ARG B 1 18 ? -19.766 11.266 2.639 1 95.06 18 ARG B CA 1
ATOM 1698 C C . ARG B 1 18 ? -19.062 12.578 2.301 1 95.06 18 ARG B C 1
ATOM 1700 O O . ARG B 1 18 ? -18.109 12.586 1.516 1 95.06 18 ARG B O 1
ATOM 1707 N N . ALA B 1 19 ? -19.516 13.641 2.902 1 96.31 19 ALA B N 1
ATOM 1708 C CA . ALA B 1 19 ? -18.891 14.945 2.684 1 96.31 19 ALA B CA 1
ATOM 1709 C C . ALA B 1 19 ? -17.453 14.953 3.186 1 96.31 19 ALA B C 1
ATOM 1711 O O . ALA B 1 19 ? -16.547 15.469 2.512 1 96.31 19 ALA B O 1
ATOM 1712 N N . ALA B 1 20 ? -17.281 14.375 4.367 1 96.25 20 ALA B N 1
ATOM 1713 C CA . ALA B 1 20 ? -15.938 14.289 4.938 1 96.25 20 ALA B CA 1
ATOM 1714 C C . ALA B 1 20 ? -15.016 13.461 4.043 1 96.25 20 ALA B C 1
ATOM 1716 O O . ALA B 1 20 ? -13.867 13.844 3.805 1 96.25 20 ALA B O 1
ATOM 1717 N N . GLU B 1 21 ? -15.516 12.344 3.568 1 95.62 21 GLU B N 1
ATOM 1718 C CA . GLU B 1 21 ? -14.734 11.484 2.684 1 95.62 21 GLU B CA 1
ATOM 1719 C C . GLU B 1 21 ? -14.297 12.234 1.431 1 95.62 21 GLU B C 1
ATOM 1721 O O . GLU B 1 21 ? -13.141 12.109 1.003 1 95.62 21 GLU B O 1
ATOM 1726 N N . ILE B 1 22 ? -15.195 12.984 0.869 1 95.81 22 ILE B N 1
ATOM 1727 C CA . ILE B 1 22 ? -14.891 13.773 -0.323 1 95.81 22 ILE B CA 1
ATOM 1728 C C . ILE B 1 22 ? -13.789 14.781 -0.012 1 95.81 22 ILE B C 1
ATOM 1730 O O . ILE B 1 22 ? -12.812 14.891 -0.76 1 95.81 22 ILE B O 1
ATOM 1734 N N . CYS B 1 23 ? -13.898 15.461 1.14 1 95.75 23 CYS B N 1
ATOM 1735 C CA . CYS B 1 23 ? -12.898 16.438 1.546 1 95.75 23 CYS B CA 1
ATOM 1736 C C . CYS B 1 23 ? -11.547 15.781 1.797 1 95.75 23 CYS B C 1
ATOM 1738 O O . CYS B 1 23 ? -10.523 16.25 1.306 1 95.75 23 CYS B O 1
ATOM 1740 N N . PHE B 1 24 ? -11.578 14.656 2.52 1 94.31 24 PHE B N 1
ATOM 1741 C CA . PHE B 1 24 ? -10.352 13.953 2.871 1 94.31 24 PHE B CA 1
ATOM 1742 C C . PHE B 1 24 ? -9.68 13.375 1.629 1 94.31 24 PHE B C 1
ATOM 1744 O O . PHE B 1 24 ? -8.453 13.367 1.522 1 94.31 24 PHE B O 1
ATOM 1751 N N . ALA B 1 25 ? -10.453 12.891 0.726 1 93.19 25 ALA B N 1
ATOM 1752 C CA . ALA B 1 25 ? -9.914 12.328 -0.509 1 93.19 25 ALA B CA 1
ATOM 1753 C C . ALA B 1 25 ? -9.227 13.414 -1.346 1 93.19 25 ALA B C 1
ATOM 1755 O O . ALA B 1 25 ? -8.219 13.148 -2.002 1 93.19 25 ALA B O 1
ATOM 1756 N N . ARG B 1 26 ? -9.711 14.586 -1.294 1 90.44 26 ARG B N 1
ATOM 1757 C CA . ARG B 1 26 ? -9.234 15.695 -2.121 1 90.44 26 ARG B CA 1
ATOM 1758 C C . ARG B 1 26 ? -7.988 16.328 -1.521 1 90.44 26 ARG B C 1
ATOM 1760 O O . ARG B 1 26 ? -6.996 16.547 -2.221 1 90.44 26 ARG B O 1
ATOM 1767 N N . GLN B 1 27 ? -7.992 16.547 -0.165 1 88.94 27 GLN B N 1
ATOM 1768 C CA . GLN B 1 27 ? -6.938 17.406 0.356 1 88.94 27 GLN B CA 1
ATOM 1769 C C . GLN B 1 27 ? -6.168 16.719 1.48 1 88.94 27 GLN B C 1
ATOM 1771 O O . GLN B 1 27 ? -5.172 17.25 1.973 1 88.94 27 GLN B O 1
ATOM 1776 N N . GLY B 1 28 ? -6.672 15.578 1.852 1 89.12 28 GLY B N 1
ATOM 1777 C CA . GLY B 1 28 ? -6.004 14.867 2.932 1 89.12 28 GLY B CA 1
ATOM 1778 C C . GLY B 1 28 ? -6.543 15.227 4.305 1 89.12 28 GLY B C 1
ATOM 1779 O O . GLY B 1 28 ? -7.309 16.188 4.445 1 89.12 28 GLY B O 1
ATOM 1780 N N . PHE B 1 29 ? -6.141 14.516 5.344 1 88.38 29 PHE B N 1
ATOM 1781 C CA . PHE B 1 29 ? -6.652 14.68 6.699 1 88.38 29 PHE B CA 1
ATOM 1782 C C . PHE B 1 29 ? -6.172 15.992 7.305 1 88.38 29 PHE B C 1
ATOM 1784 O O . PHE B 1 29 ? -6.965 16.75 7.871 1 88.38 29 PHE B O 1
ATOM 1791 N N . HIS B 1 30 ? -4.895 16.234 7.109 1 83.88 30 HIS B N 1
ATOM 1792 C CA . HIS B 1 30 ? -4.285 17.344 7.816 1 83.88 30 HIS B CA 1
ATOM 1793 C C . HIS B 1 30 ? -4.77 18.688 7.258 1 83.88 30 HIS B C 1
ATOM 1795 O O . HIS B 1 30 ? -4.973 19.641 8.008 1 83.88 30 HIS B O 1
ATOM 1801 N N . GLN B 1 31 ? -5.039 18.75 5.969 1 87.81 31 GLN B N 1
ATOM 1802 C CA . GLN B 1 31 ? -5.406 20 5.324 1 87.81 31 GLN B CA 1
ATOM 1803 C C . GLN B 1 31 ? -6.922 20.203 5.328 1 87.81 31 GLN B C 1
ATOM 1805 O O . GLN B 1 31 ? -7.414 21.266 4.977 1 87.81 31 GLN B O 1
ATOM 1810 N N . THR B 1 32 ? -7.637 19.188 5.695 1 93.69 32 THR B N 1
ATOM 1811 C CA . THR B 1 32 ? -9.094 19.297 5.754 1 93.69 32 THR B CA 1
ATOM 1812 C C . THR B 1 32 ? -9.539 19.844 7.102 1 93.69 32 THR B C 1
ATOM 1814 O O . THR B 1 32 ? -9.039 19.438 8.148 1 93.69 32 THR B O 1
ATOM 1817 N N . THR B 1 33 ? -10.461 20.844 7.074 1 93.88 33 THR B N 1
ATOM 1818 C CA . THR B 1 33 ? -11.055 21.391 8.289 1 93.88 33 THR B CA 1
ATOM 1819 C C . THR B 1 33 ? -12.523 21 8.406 1 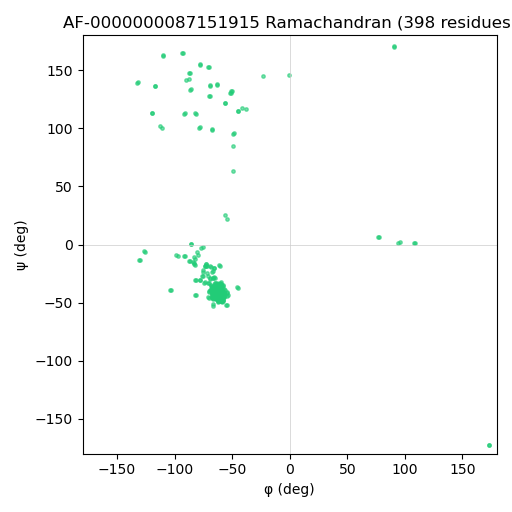93.88 33 THR B C 1
ATOM 1821 O O . THR B 1 33 ? -13.125 20.547 7.438 1 93.88 33 THR B O 1
ATOM 1824 N N . ILE B 1 34 ? -13.016 21.141 9.609 1 94.38 34 ILE B N 1
ATOM 1825 C CA . ILE B 1 34 ? -14.438 20.891 9.805 1 94.38 34 ILE B CA 1
ATOM 1826 C C . ILE B 1 34 ? -15.258 21.844 8.938 1 94.38 34 ILE B C 1
ATOM 1828 O O . ILE B 1 34 ? -16.312 21.484 8.422 1 94.38 34 ILE B O 1
ATOM 1832 N N . GLN B 1 35 ? -14.727 23.078 8.773 1 95.62 35 GLN B N 1
ATOM 1833 C CA . GLN B 1 35 ? -15.406 24.047 7.922 1 95.62 35 GLN B CA 1
ATOM 1834 C C . GLN B 1 35 ? -15.523 23.547 6.484 1 95.62 35 GLN B C 1
ATOM 1836 O O . GLN B 1 35 ? -16.531 23.766 5.82 1 95.62 35 GLN B O 1
ATOM 1841 N N . ASP B 1 36 ? -14.523 22.922 5.992 1 96.81 36 ASP B N 1
ATOM 1842 C CA . ASP B 1 36 ? -14.578 22.312 4.664 1 96.81 36 ASP B CA 1
ATOM 1843 C C . ASP B 1 36 ? -15.703 21.297 4.574 1 96.81 36 ASP B C 1
ATOM 1845 O O . ASP B 1 36 ? -16.422 21.234 3.572 1 96.81 36 ASP B O 1
ATOM 1849 N N . VAL B 1 37 ? -15.836 20.453 5.617 1 97 37 VAL B N 1
ATOM 1850 C CA . VAL B 1 37 ? -16.859 19.406 5.656 1 97 37 VAL B CA 1
ATOM 1851 C C . VAL B 1 37 ? -18.234 20.047 5.719 1 97 37 VAL B C 1
ATOM 1853 O O . VAL B 1 37 ? -19.172 19.578 5.062 1 97 37 VAL B O 1
ATOM 1856 N N . ILE B 1 38 ? -18.344 21.109 6.5 1 96.56 38 ILE B N 1
ATOM 1857 C CA . ILE B 1 38 ? -19.594 21.844 6.59 1 96.56 38 ILE B CA 1
ATOM 1858 C C . ILE B 1 38 ? -20 22.359 5.211 1 96.56 38 ILE B C 1
ATOM 1860 O O . ILE B 1 38 ? -21.125 22.125 4.754 1 96.56 38 ILE B O 1
ATOM 1864 N N . LYS B 1 39 ? -19.109 22.984 4.523 1 97.38 39 LYS B N 1
ATOM 1865 C CA . LYS B 1 39 ? -19.359 23.531 3.195 1 97.38 39 LYS B CA 1
ATOM 1866 C C . LYS B 1 39 ? -19.719 22.422 2.205 1 97.38 39 LYS B C 1
ATOM 1868 O O . LYS B 1 39 ? -20.672 22.562 1.43 1 97.38 39 LYS B O 1
ATOM 1873 N N . GLN B 1 40 ? -18.984 21.375 2.271 1 96.81 40 GLN B N 1
ATOM 1874 C CA . GLN B 1 40 ? -19.203 20.266 1.347 1 96.81 40 GLN B CA 1
ATOM 1875 C C . GLN B 1 40 ? -20.547 19.578 1.596 1 96.81 40 GLN B C 1
ATOM 1877 O O . GLN B 1 40 ? -21.203 19.125 0.656 1 96.81 40 GLN B O 1
ATOM 1882 N N . SER B 1 41 ? -20.969 19.422 2.83 1 96.44 41 SER B N 1
ATOM 1883 C CA . SER B 1 41 ? -22.172 18.688 3.197 1 96.44 41 SER B CA 1
ATOM 1884 C C . SER B 1 41 ? -23.422 19.516 2.955 1 96.44 41 SER B C 1
ATOM 1886 O O . SER B 1 41 ? -24.516 18.969 2.773 1 96.44 41 SER B O 1
ATOM 1888 N N . GLY B 1 42 ? -23.266 20.828 3.08 1 96.81 42 GLY B N 1
ATOM 1889 C CA . GLY B 1 42 ? -24.406 21.719 3.014 1 96.81 42 GLY B CA 1
ATOM 1890 C C . GLY B 1 42 ? -25.219 21.75 4.293 1 96.81 42 GLY B C 1
ATOM 1891 O O . GLY B 1 42 ? -26.312 22.312 4.328 1 96.81 42 GLY B O 1
ATOM 1892 N N . LEU B 1 43 ? -24.75 21.109 5.277 1 96 43 LEU B N 1
ATOM 1893 C CA . LEU B 1 43 ? -25.422 21.047 6.57 1 96 43 LEU B CA 1
ATOM 1894 C C . LEU B 1 43 ? -24.906 22.141 7.5 1 96 43 LEU B C 1
ATOM 1896 O O . LEU B 1 43 ? -23.844 22.719 7.254 1 96 43 LEU B O 1
ATOM 1900 N N . SER B 1 44 ? -25.656 22.359 8.531 1 94.88 44 SER B N 1
ATOM 1901 C CA . SER B 1 44 ? -25.234 23.375 9.5 1 94.88 44 SER B CA 1
ATOM 1902 C C . SER B 1 44 ? -24.141 22.844 10.414 1 94.88 44 SER B C 1
ATOM 1904 O O . SER B 1 44 ? -24.016 21.625 10.625 1 94.88 44 SER B O 1
ATOM 1906 N N . ALA B 1 45 ? -23.312 23.812 10.969 1 94.75 45 ALA B N 1
ATOM 1907 C CA . ALA B 1 45 ? -22.297 23.453 11.953 1 94.75 45 ALA B CA 1
ATOM 1908 C C . ALA B 1 45 ? -22.922 22.703 13.125 1 94.75 45 ALA B C 1
ATOM 1910 O O . ALA B 1 45 ? -22.344 21.719 13.609 1 94.75 45 ALA B O 1
ATOM 1911 N N . GLY B 1 46 ? -24.062 23.156 13.57 1 94.19 46 GLY B N 1
ATOM 1912 C CA . GLY B 1 46 ? -24.766 22.5 14.664 1 94.19 46 GLY B CA 1
ATOM 1913 C C . GLY B 1 46 ? -25.109 21.047 14.375 1 94.19 46 GLY B C 1
ATOM 1914 O O . GLY B 1 46 ? -25 20.203 15.258 1 94.19 46 GLY B O 1
ATOM 1915 N N . CYS B 1 47 ? -25.547 20.828 13.219 1 94.19 47 CYS B N 1
ATOM 1916 C CA . CYS B 1 47 ? -25.859 19.453 12.82 1 94.19 47 CYS B CA 1
ATOM 1917 C C . CYS B 1 47 ? -24.609 18.578 12.852 1 94.19 47 CYS B C 1
ATOM 1919 O O . CYS B 1 47 ? -24.641 17.469 13.383 1 94.19 47 CYS B O 1
ATOM 1921 N N . ILE B 1 48 ? -23.484 19.031 12.328 1 95.31 48 ILE B N 1
ATOM 1922 C CA . ILE B 1 48 ? -22.25 18.25 12.242 1 95.31 48 ILE B CA 1
ATOM 1923 C C . ILE B 1 48 ? -21.703 18 13.648 1 95.31 48 ILE B C 1
ATOM 1925 O O . ILE B 1 48 ? -21.391 16.859 13.992 1 95.31 48 ILE B O 1
ATOM 1929 N N . TYR B 1 49 ? -21.734 19 14.484 1 94.88 49 TYR B N 1
ATOM 1930 C CA . TYR B 1 49 ? -21.172 18.875 15.828 1 94.88 49 TYR B CA 1
ATOM 1931 C C . TYR B 1 49 ? -22.094 18.062 16.734 1 94.88 49 TYR B C 1
ATOM 1933 O O . TYR B 1 49 ? -21.672 17.562 17.781 1 94.88 49 TYR B O 1
ATOM 1941 N N . GLY B 1 50 ? -23.328 18.031 16.344 1 94.38 50 GLY B N 1
ATOM 1942 C CA . GLY B 1 50 ? -24.25 17.141 17.047 1 94.38 50 GLY B CA 1
ATOM 1943 C C . GLY B 1 50 ? -23.938 15.672 16.812 1 94.38 50 GLY B C 1
ATOM 1944 O O . GLY B 1 50 ? -24.266 14.828 17.656 1 94.38 50 GLY B O 1
ATOM 1945 N N . HIS B 1 51 ? -23.281 15.43 15.719 1 95.31 51 HIS B N 1
ATOM 1946 C CA . HIS B 1 51 ? -22.984 14.047 15.352 1 95.31 51 HIS B CA 1
ATOM 1947 C C . HIS B 1 51 ? -21.531 13.695 15.648 1 95.31 51 HIS B C 1
ATOM 1949 O O . HIS B 1 51 ? -21.219 12.555 15.984 1 95.31 51 HIS B O 1
ATOM 1955 N N . PHE B 1 52 ? -20.609 14.609 15.414 1 95.81 52 PHE B N 1
ATOM 1956 C CA . PHE B 1 52 ? -19.188 14.359 15.578 1 95.81 52 PHE B CA 1
ATOM 1957 C C . PHE B 1 52 ? -18.516 15.484 16.359 1 95.81 52 PHE B C 1
ATOM 1959 O O . PHE B 1 52 ? -18.781 16.656 16.125 1 95.81 52 PHE B O 1
ATOM 1966 N N . THR B 1 53 ? -17.625 15.062 17.234 1 93.38 53 THR B N 1
ATOM 1967 C CA . THR B 1 53 ? -17 16.016 18.141 1 93.38 53 THR B CA 1
ATOM 1968 C C . THR B 1 53 ? -15.836 16.734 17.453 1 93.38 53 THR B C 1
ATOM 1970 O O . THR B 1 53 ? -15.367 17.766 17.922 1 93.38 53 THR B O 1
ATOM 1973 N N . GLY B 1 54 ? -15.383 16.109 16.344 1 91.88 54 GLY B N 1
ATOM 1974 C CA . GLY B 1 54 ? -14.242 16.719 15.656 1 91.88 54 GLY B CA 1
ATOM 1975 C C . GLY B 1 54 ? -13.711 15.859 14.523 1 91.88 54 GLY B C 1
ATOM 1976 O O . GLY B 1 54 ? -14.328 14.867 14.148 1 91.88 54 GLY B O 1
ATOM 1977 N N . LYS B 1 55 ? -12.664 16.312 14.055 1 90.31 55 LYS B N 1
ATOM 1978 C CA . LYS B 1 55 ? -12.07 15.703 12.867 1 90.31 55 LYS B CA 1
ATOM 1979 C C . LYS B 1 55 ? -11.609 14.273 13.164 1 90.31 55 LYS B C 1
ATOM 1981 O O . LYS B 1 55 ? -11.766 13.383 12.32 1 90.31 55 LYS B O 1
ATOM 1986 N N . GLU B 1 56 ? -11.039 14.016 14.352 1 89.94 56 GLU B N 1
ATOM 1987 C CA . GLU B 1 56 ? -10.547 12.688 14.711 1 89.94 56 GLU B CA 1
ATOM 1988 C C . GLU B 1 56 ? -11.672 11.664 14.719 1 89.94 56 GLU B C 1
ATOM 1990 O O . GLU B 1 56 ? -11.5 10.539 14.25 1 89.94 56 GLU B O 1
ATOM 1995 N N . GLU B 1 57 ? -12.734 12.07 15.234 1 93.38 57 GLU B N 1
ATOM 1996 C CA . GLU B 1 57 ? -13.891 11.18 15.25 1 93.38 57 GLU B CA 1
ATOM 1997 C C . GLU B 1 57 ? -14.398 10.906 13.836 1 93.38 57 GLU B C 1
ATOM 1999 O O . GLU B 1 57 ? -14.859 9.805 13.539 1 93.38 57 GLU B O 1
ATOM 2004 N N . LEU B 1 58 ? -14.391 11.922 12.984 1 94.06 58 LEU B N 1
ATOM 2005 C CA . LEU B 1 58 ? -14.766 11.75 11.586 1 94.06 58 LEU B CA 1
ATOM 2006 C C . LEU B 1 58 ? -13.859 10.742 10.891 1 94.06 58 LEU B C 1
ATOM 2008 O O . LEU B 1 58 ? -14.336 9.867 10.164 1 94.06 58 LEU B O 1
ATOM 2012 N N . ILE B 1 59 ? -12.609 10.844 11.164 1 92.38 59 ILE B N 1
ATOM 2013 C CA . ILE B 1 59 ? -11.625 9.953 10.562 1 92.38 59 ILE B CA 1
ATOM 2014 C C . ILE B 1 59 ? -11.891 8.516 11.008 1 92.38 59 ILE B C 1
ATOM 2016 O O . ILE B 1 59 ? -11.914 7.602 10.18 1 92.38 59 ILE B O 1
ATOM 2020 N N . GLN B 1 60 ? -12.133 8.352 12.266 1 92.38 60 GLN B N 1
ATOM 2021 C CA . GLN B 1 60 ? -12.43 7.023 12.789 1 92.38 60 GLN B CA 1
ATOM 2022 C C . GLN B 1 60 ? -13.703 6.461 12.172 1 92.38 60 GLN B C 1
ATOM 2024 O O . GLN B 1 60 ? -13.75 5.289 11.789 1 92.38 60 GLN B O 1
ATOM 2029 N N . ALA B 1 61 ? -14.672 7.324 12.047 1 94.38 61 ALA B N 1
ATOM 2030 C CA . ALA B 1 61 ? -15.945 6.891 11.492 1 94.38 61 ALA B CA 1
ATOM 2031 C C . ALA B 1 61 ? -15.805 6.52 10.016 1 94.38 61 ALA B C 1
ATOM 2033 O O . ALA B 1 61 ? -16.438 5.578 9.539 1 94.38 61 ALA B O 1
ATOM 2034 N N . ILE B 1 62 ? -15.023 7.199 9.328 1 93.44 62 ILE B N 1
ATOM 2035 C CA . ILE B 1 62 ? -14.773 6.902 7.922 1 93.44 62 ILE B CA 1
ATOM 2036 C C . ILE B 1 62 ? -14.062 5.555 7.797 1 93.44 62 ILE B C 1
ATOM 2038 O O . ILE B 1 62 ? -14.391 4.758 6.914 1 93.44 62 ILE B O 1
ATOM 2042 N N . GLY B 1 63 ? -13.078 5.336 8.625 1 93.12 63 GLY B N 1
ATOM 2043 C CA . GLY B 1 63 ? -12.43 4.035 8.664 1 93.12 63 GLY B CA 1
ATOM 2044 C C . GLY B 1 63 ? -13.398 2.891 8.875 1 93.12 63 GLY B C 1
ATOM 2045 O O . GLY B 1 63 ? -13.328 1.867 8.195 1 93.12 63 GLY B O 1
ATOM 2046 N N . GLU B 1 64 ? -14.305 3.086 9.781 1 92.31 64 GLU B N 1
ATOM 2047 C CA . GLU B 1 64 ? -15.312 2.07 10.078 1 92.31 64 GLU B CA 1
ATOM 2048 C C . GLU B 1 64 ? -16.234 1.843 8.891 1 92.31 64 GLU B C 1
ATOM 2050 O O . GLU B 1 64 ? -16.562 0.701 8.555 1 92.31 64 GLU B O 1
ATOM 2055 N N . SER B 1 65 ? -16.641 2.957 8.32 1 91.56 65 SER B N 1
ATOM 2056 C CA . SER B 1 65 ? -17.5 2.869 7.145 1 91.56 65 SER B CA 1
ATOM 2057 C C . SER B 1 65 ? -16.812 2.109 6.016 1 91.56 65 SER B C 1
ATOM 2059 O O . SER B 1 65 ? -17.438 1.331 5.305 1 91.56 65 SER B O 1
ATOM 2061 N N . ARG B 1 66 ? -15.578 2.312 5.84 1 91.44 66 ARG B N 1
ATOM 2062 C CA . ARG B 1 66 ? -14.797 1.612 4.824 1 91.44 66 ARG B CA 1
ATOM 2063 C C . ARG B 1 66 ? -14.758 0.114 5.102 1 91.44 66 ARG B C 1
ATOM 2065 O O . ARG B 1 66 ? -14.898 -0.696 4.184 1 91.44 66 ARG B O 1
ATOM 2072 N N . HIS B 1 67 ? -14.562 -0.264 6.348 1 91.06 67 HIS B N 1
ATOM 2073 C CA . HIS B 1 67 ? -14.547 -1.674 6.723 1 91.06 67 HIS B CA 1
ATOM 2074 C C . HIS B 1 67 ? -15.891 -2.338 6.434 1 91.06 67 HIS B C 1
ATOM 2076 O O . HIS B 1 67 ? -15.938 -3.49 5.996 1 91.06 67 HIS B O 1
ATOM 2082 N N . GLU B 1 68 ? -16.938 -1.561 6.656 1 90.69 68 GLU B N 1
ATOM 2083 C CA . GLU B 1 68 ? -18.266 -2.078 6.348 1 90.69 68 GLU B CA 1
ATOM 2084 C C . GLU B 1 68 ? -18.438 -2.311 4.848 1 90.69 68 GLU B C 1
ATOM 2086 O O . GLU B 1 68 ? -19.016 -3.312 4.43 1 90.69 68 GLU B O 1
ATOM 2091 N N . ARG B 1 69 ? -17.969 -1.421 4.121 1 90.5 69 ARG B N 1
ATOM 2092 C CA . ARG B 1 69 ? -18 -1.562 2.668 1 90.5 69 ARG B CA 1
ATOM 2093 C C . ARG B 1 69 ? -17.234 -2.803 2.221 1 90.5 69 ARG B C 1
ATOM 2095 O O . ARG B 1 69 ? -17.734 -3.594 1.419 1 90.5 69 ARG B O 1
ATOM 2102 N N . ASP B 1 70 ? -16.047 -3.018 2.738 1 93.06 70 ASP B N 1
ATOM 2103 C CA . ASP B 1 70 ? -15.227 -4.176 2.395 1 93.06 70 ASP B CA 1
ATOM 2104 C C . ASP B 1 70 ? -15.891 -5.473 2.842 1 93.06 70 ASP B C 1
ATOM 2106 O O . ASP B 1 70 ? -15.836 -6.484 2.139 1 93.06 70 ASP B O 1
ATOM 2110 N N . SER B 1 71 ? -16.531 -5.387 4.027 1 92.62 71 SER B N 1
ATOM 2111 C CA . SER B 1 71 ? -17.266 -6.551 4.52 1 92.62 71 SER B CA 1
ATOM 2112 C C . SER B 1 71 ? -18.375 -6.953 3.557 1 92.62 71 SER B C 1
ATOM 2114 O O . SER B 1 71 ? -18.609 -8.141 3.328 1 92.62 71 SER B O 1
ATOM 2116 N N . ALA B 1 72 ? -19.016 -5.977 2.996 1 91.38 72 ALA B N 1
ATOM 2117 C CA . ALA B 1 72 ? -20.094 -6.242 2.037 1 91.38 72 ALA B CA 1
ATOM 2118 C C . ALA B 1 72 ? -19.547 -6.902 0.773 1 91.38 72 ALA B C 1
ATOM 2120 O O . ALA B 1 72 ? -20.188 -7.777 0.193 1 91.38 72 ALA B O 1
ATOM 2121 N N . LEU B 1 73 ? -18.375 -6.508 0.343 1 91.19 73 LEU B N 1
ATOM 2122 C CA . LEU B 1 73 ? -17.734 -7.094 -0.833 1 91.19 73 LEU B CA 1
ATOM 2123 C C . LEU B 1 73 ? -17.328 -8.539 -0.565 1 91.19 73 LEU B C 1
ATOM 2125 O O . LEU B 1 73 ? -17.391 -9.383 -1.462 1 91.19 73 LEU B O 1
ATOM 2129 N N . LEU B 1 74 ? -16.906 -8.828 0.667 1 91.25 74 LEU B N 1
ATOM 2130 C CA . LEU B 1 74 ? -16.5 -10.172 1.058 1 91.25 74 LEU B CA 1
ATOM 2131 C C . LEU B 1 74 ? -17.703 -11.109 1.11 1 91.25 74 LEU B C 1
ATOM 2133 O O . LEU B 1 74 ? -17.562 -12.312 0.882 1 91.25 74 LEU B O 1
ATOM 2137 N N . ALA B 1 75 ? -18.828 -10.539 1.392 1 84.81 75 ALA B N 1
ATOM 2138 C CA . ALA B 1 75 ? -20.047 -11.328 1.541 1 84.81 75 ALA B CA 1
ATOM 2139 C C . ALA B 1 75 ? -20.547 -11.836 0.189 1 84.81 75 ALA B C 1
ATOM 2141 O O . ALA B 1 75 ? -21.359 -12.758 0.124 1 84.81 75 ALA B O 1
ATOM 2142 N N . VAL B 1 76 ? -20.047 -11.234 -0.898 1 71.25 76 VAL B N 1
ATOM 2143 C CA . VAL B 1 76 ? -20.469 -11.625 -2.24 1 71.25 76 VAL B CA 1
ATOM 2144 C C . VAL B 1 76 ? -19.812 -12.953 -2.619 1 71.25 76 VAL B C 1
ATOM 2146 O O . VAL B 1 76 ? -20.078 -13.5 -3.689 1 71.25 76 VAL B O 1
ATOM 2149 N N . LYS B 1 77 ? -18.969 -13.484 -1.711 1 67.62 77 LYS B N 1
ATOM 2150 C CA . LYS B 1 77 ? -18.312 -14.758 -1.993 1 67.62 77 LYS B CA 1
ATOM 2151 C C . LYS B 1 77 ? -19.328 -15.797 -2.473 1 67.62 77 LYS B C 1
ATOM 2153 O O . LYS B 1 77 ? -20.438 -15.883 -1.941 1 67.62 77 LYS B O 1
ATOM 2158 N N . GLY B 1 78 ? -19.609 -15.789 -3.756 1 61.44 78 GLY B N 1
ATOM 2159 C CA . GLY B 1 78 ? -20.594 -16.641 -4.414 1 61.44 78 GLY B CA 1
ATOM 2160 C C . GLY B 1 78 ? -20.891 -17.922 -3.645 1 61.44 78 GLY B C 1
ATOM 2161 O O . GLY B 1 78 ? -20.156 -18.266 -2.705 1 61.44 78 GLY B O 1
ATOM 2162 N N . SER B 1 79 ? -22.156 -18.391 -3.684 1 64.12 79 SER B N 1
ATOM 2163 C CA . SER B 1 79 ? -22.719 -19.625 -3.164 1 64.12 79 SER B CA 1
ATOM 2164 C C . SER B 1 79 ? -21.953 -20.844 -3.688 1 64.12 79 SER B C 1
ATOM 2166 O O . SER B 1 79 ? -22.406 -21.984 -3.537 1 64.12 79 SER B O 1
ATOM 2168 N N . THR B 1 80 ? -20.734 -20.594 -4.094 1 70.88 80 THR B N 1
ATOM 2169 C CA . THR B 1 80 ? -20.078 -21.75 -4.684 1 70.88 80 THR B CA 1
ATOM 2170 C C . THR B 1 80 ? -19.375 -22.578 -3.609 1 70.88 80 THR B C 1
ATOM 2172 O O . THR B 1 80 ? -18.906 -22.031 -2.611 1 70.88 80 THR B O 1
ATOM 2175 N N . ASP B 1 81 ? -19.438 -23.797 -3.779 1 79.56 81 ASP B N 1
ATOM 2176 C CA . ASP B 1 81 ? -18.734 -24.734 -2.908 1 79.56 81 ASP B CA 1
ATOM 2177 C C . ASP B 1 81 ? -17.266 -24.859 -3.291 1 79.56 81 ASP B C 1
ATOM 2179 O O . ASP B 1 81 ? -16.469 -25.438 -2.555 1 79.56 81 ASP B O 1
ATOM 2183 N N . ASP B 1 82 ? -16.875 -24.234 -4.41 1 89.94 82 ASP B N 1
ATOM 2184 C CA . ASP B 1 82 ? -15.492 -24.312 -4.844 1 89.94 82 ASP B CA 1
ATOM 2185 C C . ASP B 1 82 ? -14.664 -23.156 -4.281 1 89.94 82 ASP B C 1
ATOM 2187 O O . ASP B 1 82 ? -14.867 -22 -4.66 1 89.94 82 ASP B O 1
ATOM 2191 N N . PRO B 1 83 ? -13.75 -23.453 -3.42 1 92.19 83 PRO B N 1
ATOM 2192 C CA . PRO B 1 83 ? -12.961 -22.422 -2.75 1 92.19 83 PRO B CA 1
ATOM 2193 C C . PRO B 1 83 ? -12.203 -21.531 -3.732 1 92.19 83 PRO B C 1
ATOM 2195 O O . PRO B 1 83 ? -12.086 -20.312 -3.51 1 92.19 83 PRO B O 1
ATOM 2198 N N . LEU B 1 84 ? -11.734 -22.078 -4.805 1 92.56 84 LEU B N 1
ATOM 2199 C CA . LEU B 1 84 ? -11.008 -21.281 -5.789 1 92.56 84 LEU B CA 1
ATOM 2200 C C . LEU B 1 84 ? -11.938 -20.297 -6.496 1 92.56 84 LEU B C 1
ATOM 2202 O O . LEU B 1 84 ? -11.57 -19.156 -6.738 1 92.56 84 LEU B O 1
ATOM 2206 N N . GLN B 1 85 ? -13.141 -20.75 -6.805 1 92.69 85 GLN B N 1
ATOM 2207 C CA . GLN B 1 85 ? -14.125 -19.875 -7.414 1 92.69 85 GLN B CA 1
ATOM 2208 C C . GLN B 1 85 ? -14.562 -18.781 -6.445 1 92.69 85 GLN B C 1
ATOM 2210 O O . GLN B 1 85 ? -14.82 -17.641 -6.855 1 92.69 85 GLN B O 1
ATOM 2215 N N . SER B 1 86 ? -14.664 -19.141 -5.207 1 93.75 86 SER B N 1
ATOM 2216 C CA . SER B 1 86 ? -14.992 -18.141 -4.191 1 93.75 86 SER B CA 1
ATOM 2217 C C . SER B 1 86 ? -13.914 -17.078 -4.094 1 93.75 86 SER B C 1
ATOM 2219 O O . SER B 1 86 ? -14.219 -15.883 -4.02 1 93.75 86 SER B O 1
ATOM 2221 N N . LEU B 1 87 ? -12.664 -17.5 -4.094 1 94.62 87 LEU B N 1
ATOM 2222 C CA . LEU B 1 87 ? -11.555 -16.562 -4.051 1 94.62 87 LEU B CA 1
ATOM 2223 C C . LEU B 1 87 ? -11.57 -15.648 -5.273 1 94.62 87 LEU B C 1
ATOM 2225 O O . LEU B 1 87 ? -11.336 -14.438 -5.156 1 94.62 87 LEU B O 1
ATOM 2229 N N . ARG B 1 88 ? -11.867 -16.203 -6.422 1 93.5 88 ARG B N 1
ATOM 2230 C CA . ARG B 1 88 ? -11.961 -15.422 -7.652 1 93.5 88 ARG B CA 1
ATOM 2231 C C . ARG B 1 88 ? -13.078 -14.391 -7.562 1 93.5 88 ARG B C 1
ATOM 2233 O O . ARG B 1 88 ? -12.914 -13.25 -8 1 93.5 88 ARG B O 1
ATOM 2240 N N . ALA B 1 89 ? -14.211 -14.773 -7.016 1 93.31 89 ALA B N 1
ATOM 2241 C CA . ALA B 1 89 ? -15.359 -13.883 -6.871 1 93.31 89 ALA B CA 1
ATOM 2242 C C . ALA B 1 89 ? -15.023 -12.711 -5.949 1 93.31 89 ALA B C 1
ATOM 2244 O O . ALA B 1 89 ? -15.414 -11.57 -6.223 1 93.31 89 ALA B O 1
ATOM 2245 N N . ILE B 1 90 ? -14.336 -12.984 -4.91 1 93.81 90 ILE B N 1
ATOM 2246 C CA . ILE B 1 90 ? -13.914 -11.945 -3.979 1 93.81 90 ILE B CA 1
ATOM 2247 C C . ILE B 1 90 ? -13 -10.961 -4.691 1 93.81 90 ILE B C 1
ATOM 2249 O O . ILE B 1 90 ? -13.203 -9.742 -4.609 1 93.81 90 ILE B O 1
ATOM 2253 N N . ALA B 1 91 ? -12 -11.5 -5.41 1 94.81 91 ALA B N 1
ATOM 2254 C CA . ALA B 1 91 ? -11.086 -10.648 -6.16 1 94.81 91 ALA B CA 1
ATOM 2255 C C . ALA B 1 91 ? -11.852 -9.766 -7.152 1 94.81 91 ALA B C 1
ATOM 2257 O O . ALA B 1 91 ? -11.602 -8.562 -7.246 1 94.81 91 ALA B O 1
ATOM 2258 N N . ARG B 1 92 ? -12.797 -10.328 -7.844 1 93.56 92 ARG B N 1
ATOM 2259 C CA . ARG B 1 92 ? -13.594 -9.602 -8.828 1 93.56 92 ARG B CA 1
ATOM 2260 C C . ARG B 1 92 ? -14.391 -8.484 -8.172 1 93.56 92 ARG B C 1
ATOM 2262 O O . ARG B 1 92 ? -14.492 -7.383 -8.711 1 93.56 92 ARG B O 1
ATOM 2269 N N . GLY B 1 93 ? -14.992 -8.797 -7.066 1 93.56 93 GLY B N 1
ATOM 2270 C CA . GLY B 1 93 ? -15.75 -7.793 -6.332 1 93.56 93 GLY B CA 1
ATOM 2271 C C . GLY B 1 93 ? -14.906 -6.602 -5.918 1 93.56 93 GLY B C 1
ATOM 2272 O O . GLY B 1 93 ? -15.289 -5.453 -6.148 1 93.56 93 GLY B O 1
ATOM 2273 N N . PHE B 1 94 ? -13.758 -6.871 -5.352 1 95.06 94 PHE B N 1
ATOM 2274 C CA . PHE B 1 94 ? -12.875 -5.812 -4.875 1 95.06 94 PHE B CA 1
ATOM 2275 C C . PHE B 1 94 ? -12.312 -5.012 -6.043 1 95.06 94 PHE B C 1
ATOM 2277 O O . PHE B 1 94 ? -12.289 -3.781 -6.008 1 95.06 94 PHE B O 1
ATOM 2284 N N . LEU B 1 95 ? -11.875 -5.711 -7.086 1 94.94 95 LEU B N 1
ATOM 2285 C CA . LEU B 1 95 ? -11.32 -5.035 -8.25 1 94.94 95 LEU B CA 1
ATOM 2286 C C . LEU B 1 95 ? -12.391 -4.246 -8.992 1 94.94 95 LEU B C 1
ATOM 2288 O O . LEU B 1 95 ? -12.117 -3.178 -9.539 1 94.94 95 LEU B O 1
ATOM 2292 N N . GLY B 1 96 ? -13.594 -4.793 -9.039 1 93.56 96 GLY B N 1
ATOM 2293 C CA . GLY B 1 96 ? -14.711 -4.062 -9.609 1 93.56 96 GLY B CA 1
ATOM 2294 C C . GLY B 1 96 ? -15.031 -2.785 -8.859 1 93.56 96 GLY B C 1
ATOM 2295 O O . GLY B 1 96 ? -15.344 -1.761 -9.469 1 93.56 96 GLY B O 1
ATOM 2296 N N . ASP B 1 97 ? -14.945 -2.867 -7.547 1 94.06 97 ASP B N 1
ATOM 2297 C CA . ASP B 1 97 ? -15.203 -1.695 -6.715 1 94.06 97 ASP B CA 1
ATOM 2298 C C . ASP B 1 97 ? -14.188 -0.589 -7 1 94.06 97 ASP B C 1
ATOM 2300 O O . ASP B 1 97 ? -14.516 0.597 -6.934 1 94.06 97 ASP B O 1
ATOM 2304 N N . LEU B 1 98 ? -12.992 -0.96 -7.316 1 93.25 98 LEU B N 1
ATOM 2305 C CA . LEU B 1 98 ? -11.914 -0.017 -7.617 1 93.25 98 LEU B CA 1
ATOM 2306 C C . LEU B 1 98 ? -12.219 0.761 -8.891 1 93.25 98 LEU B C 1
ATOM 2308 O O . LEU B 1 98 ? -11.617 1.807 -9.148 1 93.25 98 LEU B O 1
ATOM 2312 N N . GLN B 1 99 ? -13.094 0.251 -9.727 1 93.25 99 GLN B N 1
ATOM 2313 C CA . GLN B 1 99 ? -13.43 0.913 -10.984 1 93.25 99 GLN B CA 1
ATOM 2314 C C . GLN B 1 99 ? -14.555 1.925 -10.789 1 93.25 99 GLN B C 1
ATOM 2316 O O . GLN B 1 99 ? -14.82 2.744 -11.672 1 93.25 99 GLN B O 1
ATOM 2321 N N . LYS B 1 100 ? -15.211 1.834 -9.664 1 93.44 100 LYS B N 1
ATOM 2322 C CA . LYS B 1 100 ? -16.281 2.775 -9.344 1 93.44 100 LYS B CA 1
ATOM 2323 C C . LYS B 1 100 ? -15.719 4.027 -8.672 1 93.44 100 LYS B C 1
ATOM 2325 O O . LYS B 1 100 ? -14.766 3.951 -7.891 1 93.44 100 LYS B O 1
ATOM 2330 N N . GLU B 1 101 ? -16.359 5.117 -8.922 1 93.06 101 GLU B N 1
ATOM 2331 C CA . GLU B 1 101 ? -15.898 6.391 -8.383 1 93.06 101 GLU B CA 1
ATOM 2332 C C . GLU B 1 101 ? -15.867 6.363 -6.852 1 93.06 101 GLU B C 1
ATOM 2334 O O . GLU B 1 101 ? -14.898 6.805 -6.234 1 93.06 101 GLU B O 1
ATOM 2339 N N . ASP B 1 102 ? -16.922 5.922 -6.242 1 92.38 102 ASP B N 1
ATOM 2340 C CA . ASP B 1 102 ? -17 5.902 -4.785 1 92.38 102 ASP B CA 1
ATOM 2341 C C . ASP B 1 102 ? -15.977 4.926 -4.195 1 92.38 102 ASP B C 1
ATOM 2343 O O . ASP B 1 102 ? -15.422 5.176 -3.127 1 92.38 102 ASP B O 1
ATOM 2347 N N . GLY B 1 103 ? -15.797 3.764 -4.891 1 94.12 103 GLY B N 1
ATOM 2348 C CA . GLY B 1 103 ? -14.773 2.824 -4.453 1 94.12 103 GLY B CA 1
ATOM 2349 C C . GLY B 1 103 ? -13.375 3.402 -4.496 1 94.12 103 GLY B C 1
ATOM 2350 O O . GLY B 1 103 ? -12.594 3.236 -3.553 1 94.12 103 GLY B O 1
ATOM 2351 N N . LEU B 1 104 ? -13.133 4.09 -5.59 1 94.19 104 LEU B N 1
ATOM 2352 C CA . LEU B 1 104 ? -11.82 4.707 -5.75 1 94.19 104 LEU B CA 1
ATOM 2353 C C . LEU B 1 104 ? -11.609 5.809 -4.719 1 94.19 104 LEU B C 1
ATOM 2355 O O . LEU B 1 104 ? -10.516 5.934 -4.156 1 94.19 104 LEU B O 1
ATOM 2359 N N . ARG B 1 105 ? -12.609 6.598 -4.449 1 94.75 105 ARG B N 1
ATOM 2360 C CA . ARG B 1 105 ? -12.531 7.648 -3.439 1 94.75 105 ARG B CA 1
ATOM 2361 C C . ARG B 1 105 ? -12.258 7.059 -2.059 1 94.75 105 ARG B C 1
ATOM 2363 O O . ARG B 1 105 ? -11.422 7.574 -1.312 1 94.75 105 ARG B O 1
ATOM 2370 N N . ALA B 1 106 ? -12.953 6.004 -1.764 1 94.81 106 ALA B N 1
ATOM 2371 C CA . ALA B 1 106 ? -12.75 5.332 -0.483 1 94.81 106 ALA B CA 1
ATOM 2372 C C . ALA B 1 106 ? -11.305 4.848 -0.342 1 94.81 106 ALA B C 1
ATOM 2374 O O . ALA B 1 106 ? -10.727 4.922 0.742 1 94.81 106 ALA B O 1
ATOM 2375 N N . ARG B 1 107 ? -10.758 4.395 -1.453 1 96.62 107 ARG B N 1
ATOM 2376 C CA . ARG B 1 107 ? -9.383 3.893 -1.415 1 96.62 107 ARG B CA 1
ATOM 2377 C C . ARG B 1 107 ? -8.383 5.035 -1.291 1 96.62 107 ARG B C 1
ATOM 2379 O O . ARG B 1 107 ? -7.328 4.879 -0.679 1 96.62 107 ARG B O 1
ATOM 2386 N N . ARG B 1 108 ? -8.703 6.133 -1.854 1 96 108 ARG B N 1
ATOM 2387 C CA . ARG B 1 108 ? -7.871 7.32 -1.667 1 96 108 ARG B CA 1
ATOM 2388 C C . ARG B 1 108 ? -7.773 7.691 -0.191 1 96 108 ARG B C 1
ATOM 2390 O O . ARG B 1 108 ? -6.691 8.023 0.3 1 96 108 ARG B O 1
ATOM 2397 N N . VAL B 1 109 ? -8.852 7.645 0.493 1 95.88 109 VAL B N 1
ATOM 2398 C CA . VAL B 1 109 ? -8.867 7.906 1.929 1 95.88 109 VAL B CA 1
ATOM 2399 C C . VAL B 1 109 ? -8.117 6.801 2.668 1 95.88 109 VAL B C 1
ATOM 2401 O O . VAL B 1 109 ? -7.387 7.07 3.621 1 95.88 109 VAL B O 1
ATOM 2404 N N . ALA B 1 110 ? -8.273 5.57 2.203 1 96.12 110 ALA B N 1
ATOM 2405 C CA . ALA B 1 110 ? -7.605 4.43 2.83 1 96.12 110 ALA B CA 1
ATOM 2406 C C . ALA B 1 110 ? -6.094 4.617 2.84 1 96.12 110 ALA B C 1
ATOM 2408 O O . ALA B 1 110 ? -5.434 4.328 3.842 1 96.12 110 ALA B O 1
ATOM 2409 N N . LEU B 1 111 ? -5.559 5.055 1.743 1 96.56 111 LEU B N 1
ATOM 2410 C CA . LEU B 1 111 ? -4.117 5.254 1.668 1 96.56 111 LEU B CA 1
ATOM 2411 C C . LEU B 1 111 ? -3.652 6.266 2.711 1 96.56 111 LEU B C 1
ATOM 2413 O O . LEU B 1 111 ? -2.578 6.109 3.299 1 96.56 111 LEU B O 1
ATOM 2417 N N . GLN B 1 112 ? -4.461 7.25 2.973 1 93.75 112 GLN B N 1
ATOM 2418 C CA . GLN B 1 112 ? -4.133 8.195 4.031 1 93.75 112 GLN B CA 1
ATOM 2419 C C . GLN B 1 112 ? -4.176 7.527 5.402 1 93.75 112 GLN B C 1
ATOM 2421 O O . GLN B 1 112 ? -3.311 7.77 6.246 1 93.75 112 GLN B O 1
ATOM 2426 N N . LEU B 1 113 ? -5.191 6.73 5.582 1 94.5 113 LEU B N 1
ATOM 2427 C CA . LEU B 1 113 ? -5.309 5.98 6.828 1 94.5 113 LEU B CA 1
ATOM 2428 C C . LEU B 1 113 ? -4.117 5.055 7.02 1 94.5 113 LEU B C 1
ATOM 2430 O O . LEU B 1 113 ? -3.604 4.914 8.133 1 94.5 113 LEU B O 1
ATOM 2434 N N . TRP B 1 114 ? -3.646 4.461 5.918 1 96.31 114 TRP B N 1
ATOM 2435 C CA . TRP B 1 114 ? -2.5 3.561 5.977 1 96.31 114 TRP B CA 1
ATOM 2436 C C . TRP B 1 114 ? -1.258 4.289 6.473 1 96.31 114 TRP B C 1
ATOM 2438 O O . TRP B 1 114 ? -0.514 3.768 7.305 1 96.31 114 TRP B O 1
ATOM 2448 N N . ALA B 1 115 ? -1.076 5.473 5.988 1 93.69 115 ALA B N 1
ATOM 2449 C CA . ALA B 1 115 ? 0.071 6.27 6.418 1 93.69 115 ALA B CA 1
ATOM 2450 C C . ALA B 1 115 ? -0.092 6.734 7.859 1 93.69 115 ALA B C 1
ATOM 2452 O O . ALA B 1 115 ? 0.86 6.691 8.641 1 93.69 115 ALA B O 1
ATOM 2453 N N . GLU B 1 116 ? -1.3 7.129 8.211 1 90.31 116 GLU B N 1
ATOM 2454 C CA . GLU B 1 116 ? -1.581 7.609 9.562 1 90.31 116 GLU B CA 1
ATOM 2455 C C . GLU B 1 116 ? -1.402 6.504 10.594 1 90.31 116 GLU B C 1
ATOM 2457 O O . GLU B 1 116 ? -1.072 6.77 11.75 1 90.31 116 GLU B O 1
ATOM 2462 N N . ALA B 1 117 ? -1.605 5.305 10.211 1 93.5 117 ALA B N 1
ATOM 2463 C CA . ALA B 1 117 ? -1.496 4.145 11.086 1 93.5 117 ALA B CA 1
ATOM 2464 C C . ALA B 1 117 ? -0.084 4.012 11.648 1 93.5 117 ALA B C 1
ATOM 2466 O O . ALA B 1 117 ? 0.129 3.334 12.656 1 93.5 117 ALA B O 1
ATOM 2467 N N . LEU B 1 118 ? 0.922 4.645 11.047 1 93.12 118 LEU B N 1
ATOM 2468 C CA . LEU B 1 118 ? 2.305 4.566 11.508 1 93.12 118 LEU B CA 1
ATOM 2469 C C . LEU B 1 118 ? 2.504 5.379 12.781 1 93.12 118 LEU B C 1
ATOM 2471 O O . LEU B 1 118 ? 3.473 5.168 13.516 1 93.12 118 LEU B O 1
ATOM 2475 N N . ARG B 1 119 ? 1.58 6.289 13.055 1 88.25 119 ARG B N 1
ATOM 2476 C CA . ARG B 1 119 ? 1.863 7.227 14.133 1 88.25 119 ARG B CA 1
ATOM 2477 C C . ARG B 1 119 ? 0.695 7.309 15.109 1 88.25 119 ARG B C 1
ATOM 2479 O O . ARG B 1 119 ? 0.777 7.992 16.125 1 88.25 119 ARG B O 1
ATOM 2486 N N . ASP B 1 120 ? -0.425 6.785 14.711 1 89.62 120 ASP B N 1
ATOM 2487 C CA . ASP B 1 120 ? -1.629 6.805 15.531 1 89.62 120 ASP B CA 1
ATOM 2488 C C . ASP B 1 120 ? -2.109 5.387 15.836 1 89.62 120 ASP B C 1
ATOM 2490 O O . ASP B 1 120 ? -2.654 4.711 14.961 1 89.62 120 ASP B O 1
ATOM 2494 N N . ASP B 1 121 ? -2.043 5.012 17.078 1 92.56 121 ASP B N 1
ATOM 2495 C CA . ASP B 1 121 ? -2.348 3.641 17.484 1 92.56 121 ASP B CA 1
ATOM 2496 C C . ASP B 1 121 ? -3.818 3.311 17.234 1 92.56 121 ASP B C 1
ATOM 2498 O O . ASP B 1 121 ? -4.156 2.172 16.906 1 92.56 121 ASP B O 1
ATOM 2502 N N . VAL B 1 122 ? -4.637 4.293 17.406 1 92.62 122 VAL B N 1
ATOM 2503 C CA . VAL B 1 122 ? -6.066 4.07 17.203 1 92.62 122 VAL B CA 1
ATOM 2504 C C . VAL B 1 122 ? -6.336 3.785 15.727 1 92.62 122 VAL B C 1
ATOM 2506 O O . VAL B 1 122 ? -7.055 2.842 15.391 1 92.62 122 VAL B O 1
ATOM 2509 N N . VAL B 1 123 ? -5.73 4.562 14.875 1 92.25 123 VAL B N 1
ATOM 2510 C CA . VAL B 1 123 ? -5.883 4.367 13.43 1 92.25 123 VAL B CA 1
ATOM 2511 C C . VAL B 1 123 ? -5.234 3.051 13.016 1 92.25 123 VAL B C 1
ATOM 2513 O O . VAL B 1 123 ? -5.781 2.314 12.195 1 92.25 123 VAL B O 1
ATOM 2516 N N . ARG B 1 124 ? -4.094 2.758 13.633 1 94.44 124 ARG B N 1
ATOM 2517 C CA . ARG B 1 124 ? -3.426 1.494 13.336 1 94.44 124 ARG B CA 1
ATOM 2518 C C . ARG B 1 124 ? -4.328 0.309 13.664 1 94.44 124 ARG B C 1
ATOM 2520 O O . ARG B 1 124 ? -4.469 -0.612 12.852 1 94.44 124 ARG B O 1
ATOM 2527 N N . ASP B 1 125 ? -4.926 0.328 14.812 1 94.5 125 ASP B N 1
ATOM 2528 C CA . ASP B 1 125 ? -5.82 -0.751 15.219 1 94.5 125 ASP B CA 1
ATOM 2529 C C . ASP B 1 125 ? -6.988 -0.889 14.242 1 94.5 125 ASP B C 1
ATOM 2531 O O . ASP B 1 125 ? -7.418 -2.002 13.93 1 94.5 125 ASP B O 1
ATOM 2535 N N . GLN B 1 126 ? -7.445 0.24 13.789 1 93.25 126 GLN B N 1
ATOM 2536 C CA . GLN B 1 126 ? -8.539 0.237 12.82 1 93.25 126 GLN B CA 1
ATOM 2537 C C . GLN B 1 126 ? -8.094 -0.353 11.484 1 93.25 126 GLN B C 1
ATOM 2539 O O . GLN B 1 126 ? -8.781 -1.193 10.914 1 93.25 126 GLN B O 1
ATOM 2544 N N . VAL B 1 127 ? -6.953 0.064 11.023 1 94.94 127 VAL B N 1
ATOM 2545 C CA . VAL B 1 127 ? -6.422 -0.395 9.742 1 94.94 127 VAL B CA 1
ATOM 2546 C C . VAL B 1 127 ? -6.145 -1.896 9.805 1 94.94 127 VAL B C 1
ATOM 2548 O O . VAL B 1 127 ? -6.582 -2.65 8.93 1 94.94 127 VAL B O 1
ATOM 2551 N N . VAL B 1 128 ? -5.492 -2.332 10.875 1 94.31 128 VAL B N 1
ATOM 2552 C CA . VAL B 1 128 ? -5.145 -3.738 11.047 1 94.31 128 VAL B CA 1
ATOM 2553 C C . VAL B 1 128 ? -6.41 -4.566 11.242 1 94.31 128 VAL B C 1
ATOM 2555 O O . VAL B 1 128 ? -6.539 -5.656 10.688 1 94.31 128 VAL B O 1
ATOM 2558 N N . GLY B 1 129 ? -7.34 -4.016 11.992 1 92.25 129 GLY B N 1
ATOM 2559 C CA . GLY B 1 129 ? -8.625 -4.684 12.164 1 92.25 129 GLY B CA 1
ATOM 2560 C C . GLY B 1 129 ? -9.367 -4.883 10.852 1 92.25 129 GLY B C 1
ATOM 2561 O O . GLY B 1 129 ? -10.078 -5.875 10.688 1 92.25 129 GLY B O 1
ATOM 2562 N N . GLY B 1 130 ? -9.188 -3.961 9.961 1 91.69 130 GLY B N 1
ATOM 2563 C CA . GLY B 1 130 ? -9.867 -3.992 8.672 1 91.69 130 GLY B CA 1
ATOM 2564 C C . GLY B 1 130 ? -9.352 -5.078 7.75 1 91.69 130 GLY B C 1
ATOM 2565 O O . GLY B 1 130 ? -10.07 -5.551 6.871 1 91.69 130 GLY B O 1
ATOM 2566 N N . ILE B 1 131 ? -8.117 -5.477 7.898 1 92.5 131 ILE B N 1
ATOM 2567 C CA . ILE B 1 131 ? -7.598 -6.469 6.961 1 92.5 131 ILE B CA 1
ATOM 2568 C C . ILE B 1 131 ? -7.707 -7.863 7.574 1 92.5 131 ILE B C 1
ATOM 2570 O O . ILE B 1 131 ? -7.523 -8.867 6.879 1 92.5 131 ILE B O 1
ATOM 2574 N N . ARG B 1 132 ? -8.023 -7.988 8.836 1 92.38 132 ARG B N 1
ATOM 2575 C CA . ARG B 1 132 ? -8.117 -9.281 9.5 1 92.38 132 ARG B CA 1
ATOM 2576 C C . ARG B 1 132 ? -9.266 -10.109 8.93 1 92.38 132 ARG B C 1
ATOM 2578 O O . ARG B 1 132 ? -9.133 -11.32 8.75 1 92.38 132 ARG B O 1
ATOM 2585 N N . GLN B 1 133 ? -10.336 -9.438 8.609 1 92.44 133 GLN B N 1
ATOM 2586 C CA . GLN B 1 133 ? -11.5 -10.164 8.109 1 92.44 133 GLN B CA 1
ATOM 2587 C C . GLN B 1 133 ? -11.219 -10.797 6.75 1 92.44 133 GLN B C 1
ATOM 2589 O O . GLN B 1 133 ? -11.422 -11.992 6.562 1 92.44 133 GLN B O 1
ATOM 2594 N N . PRO B 1 134 ? -10.734 -9.969 5.773 1 94.69 134 PRO B N 1
ATOM 2595 C CA . PRO B 1 134 ? -10.422 -10.617 4.5 1 94.69 134 PRO B CA 1
ATOM 2596 C C . PRO B 1 134 ? -9.359 -11.711 4.633 1 94.69 134 PRO B C 1
ATOM 2598 O O . PRO B 1 134 ? -9.422 -12.727 3.943 1 94.69 134 PRO B O 1
ATOM 2601 N N . ILE B 1 135 ? -8.406 -11.547 5.508 1 95.31 135 ILE B N 1
ATOM 2602 C CA . ILE B 1 135 ? -7.375 -12.555 5.711 1 95.31 135 ILE B CA 1
ATOM 2603 C C . ILE B 1 135 ? -7.992 -13.82 6.301 1 95.31 135 ILE B C 1
ATOM 2605 O O . ILE B 1 135 ? -7.75 -14.922 5.812 1 95.31 135 ILE B O 1
ATOM 2609 N N . ALA B 1 136 ? -8.82 -13.641 7.309 1 95.75 136 ALA B N 1
ATOM 2610 C CA . ALA B 1 136 ? -9.461 -14.781 7.961 1 95.75 136 ALA B CA 1
ATOM 2611 C C . ALA B 1 136 ? -10.352 -15.547 6.988 1 95.75 136 ALA B C 1
ATOM 2613 O O . ALA B 1 136 ? -10.328 -16.781 6.945 1 95.75 136 ALA B O 1
ATOM 2614 N N . LEU B 1 137 ? -11.125 -14.828 6.254 1 94.5 137 LEU B N 1
ATOM 2615 C CA . LEU B 1 137 ? -12.008 -15.453 5.273 1 94.5 137 LEU B CA 1
ATOM 2616 C C . LEU B 1 137 ? -11.195 -16.219 4.227 1 94.5 137 LEU B C 1
ATOM 2618 O O . LEU B 1 137 ? -11.539 -17.344 3.871 1 94.5 137 LEU B O 1
ATOM 2622 N N . THR B 1 138 ? -10.156 -15.641 3.711 1 95.5 138 THR B N 1
ATOM 2623 C CA . THR B 1 138 ? -9.297 -16.281 2.715 1 95.5 138 THR B CA 1
ATOM 2624 C C . THR B 1 138 ? -8.648 -17.531 3.289 1 95.5 138 THR B C 1
ATOM 2626 O O . THR B 1 138 ? -8.586 -18.562 2.621 1 95.5 138 THR B O 1
ATOM 2629 N N . ILE B 1 139 ? -8.18 -17.453 4.57 1 96.19 139 ILE B N 1
ATOM 2630 C CA . ILE B 1 139 ? -7.586 -18.609 5.234 1 96.19 139 ILE B CA 1
ATOM 2631 C C . ILE B 1 139 ? -8.594 -19.75 5.273 1 96.19 139 ILE B C 1
ATOM 2633 O O . ILE B 1 139 ? -8.258 -20.891 4.945 1 96.19 139 ILE B O 1
ATOM 2637 N N . ASP B 1 140 ? -9.797 -19.406 5.617 1 95.88 140 ASP B N 1
ATOM 2638 C CA . ASP B 1 140 ? -10.852 -20.422 5.699 1 95.88 140 ASP B CA 1
ATOM 2639 C C . ASP B 1 140 ? -11.086 -21.078 4.34 1 95.88 140 ASP B C 1
ATOM 2641 O O . ASP B 1 140 ? -11.195 -22.297 4.246 1 95.88 140 ASP B O 1
ATOM 2645 N N . LEU B 1 141 ? -11.133 -20.312 3.336 1 95 141 LEU B N 1
ATOM 2646 C CA . LEU B 1 141 ? -11.344 -20.828 1.989 1 95 141 LEU B CA 1
ATOM 2647 C C . LEU B 1 141 ? -10.164 -21.688 1.547 1 95 141 LEU B C 1
ATOM 2649 O O . LEU B 1 141 ? -10.344 -22.734 0.918 1 95 141 LEU B O 1
ATOM 2653 N N . LEU B 1 142 ? -8.938 -21.25 1.89 1 96.12 142 LEU B N 1
ATOM 2654 C CA . LEU B 1 142 ? -7.742 -22.016 1.548 1 96.12 142 LEU B CA 1
ATOM 2655 C C . LEU B 1 142 ? -7.738 -23.375 2.256 1 96.12 142 LEU B C 1
ATOM 2657 O O . LEU B 1 142 ? -7.43 -24.391 1.646 1 96.12 142 LEU B O 1
ATOM 2661 N N . ARG B 1 143 ? -8.141 -23.359 3.496 1 96.69 143 ARG B N 1
ATOM 2662 C CA . ARG B 1 143 ? -8.188 -24.594 4.27 1 96.69 143 ARG B CA 1
ATOM 2663 C C . ARG B 1 143 ? -9.234 -25.547 3.705 1 96.69 143 ARG B C 1
ATOM 2665 O O . ARG B 1 143 ? -9 -26.75 3.607 1 96.69 143 ARG B O 1
ATOM 2672 N N . ARG B 1 144 ? -10.383 -25.047 3.375 1 94.75 144 ARG B N 1
ATOM 2673 C CA . ARG B 1 144 ? -11.414 -25.859 2.734 1 94.75 144 ARG B CA 1
ATOM 2674 C C . ARG B 1 144 ? -10.906 -26.453 1.422 1 94.75 144 ARG B C 1
ATOM 2676 O O . ARG B 1 144 ? -11.172 -27.609 1.115 1 94.75 144 ARG B O 1
ATOM 2683 N N . GLY B 1 145 ? -10.219 -25.578 0.663 1 94.75 145 GLY B N 1
ATOM 2684 C CA . GLY B 1 145 ? -9.633 -26.062 -0.58 1 94.75 145 GLY B CA 1
ATOM 2685 C C . GLY B 1 145 ? -8.594 -27.141 -0.372 1 94.75 145 GLY B C 1
ATOM 2686 O O . GLY B 1 145 ? -8.492 -28.078 -1.177 1 94.75 145 GLY B O 1
ATOM 2687 N N . GLN B 1 146 ? -7.797 -27.031 0.672 1 96.25 146 GLN B N 1
ATOM 2688 C CA . GLN B 1 146 ? -6.824 -28.062 0.996 1 96.25 146 GLN B CA 1
ATOM 2689 C C . GLN B 1 146 ? -7.523 -29.359 1.397 1 96.25 146 GLN B C 1
ATOM 2691 O O . GLN B 1 146 ? -7.117 -30.453 0.977 1 96.25 146 GLN B O 1
ATOM 2696 N N . LYS B 1 147 ? -8.57 -29.25 2.131 1 94.94 147 LYS B N 1
ATOM 2697 C CA . LYS B 1 147 ? -9.344 -30.422 2.561 1 94.94 147 LYS B CA 1
ATOM 2698 C C . LYS B 1 147 ? -9.977 -31.125 1.368 1 94.94 147 LYS B C 1
ATOM 2700 O O . LYS B 1 147 ? -10.023 -32.344 1.325 1 94.94 147 LYS B O 1
ATOM 2705 N N . SER B 1 148 ? -10.445 -30.406 0.384 1 92.94 148 SER B N 1
ATOM 2706 C CA . SER B 1 148 ? -11.109 -30.969 -0.783 1 92.94 148 SER B CA 1
ATOM 2707 C C . SER B 1 148 ? -10.094 -31.422 -1.827 1 92.94 148 SER B C 1
ATOM 2709 O O . SER B 1 148 ? -10.461 -32.094 -2.809 1 92.94 148 SER B O 1
ATOM 2711 N N . GLY B 1 149 ? -8.875 -31.016 -1.735 1 94.06 149 GLY B N 1
ATOM 2712 C CA . GL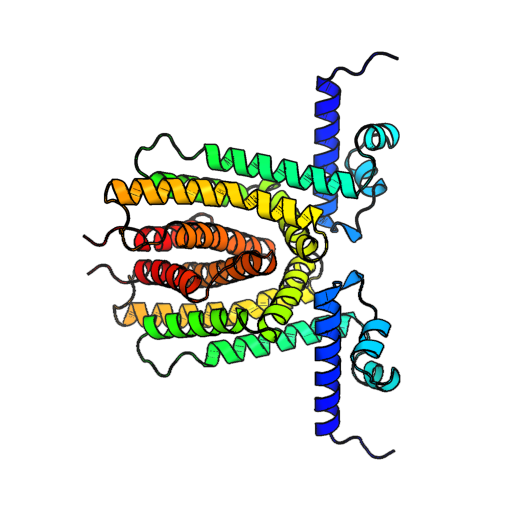Y B 1 149 ? -7.832 -31.406 -2.676 1 94.06 149 GLY B CA 1
ATOM 2713 C C . GLY B 1 149 ? -7.656 -30.406 -3.811 1 94.06 149 GLY B C 1
ATOM 2714 O O . GLY B 1 149 ? -6.812 -30.609 -4.688 1 94.06 149 GLY B O 1
ATOM 2715 N N . ALA B 1 150 ? -8.422 -29.312 -3.799 1 92.94 150 ALA B N 1
ATOM 2716 C CA . ALA B 1 150 ? -8.359 -28.312 -4.855 1 92.94 150 ALA B CA 1
ATOM 2717 C C . ALA B 1 150 ? -7.113 -27.453 -4.723 1 92.94 150 ALA B C 1
ATOM 2719 O O . ALA B 1 150 ? -6.609 -26.906 -5.715 1 92.94 150 ALA B O 1
ATOM 2720 N N . ILE B 1 151 ? -6.609 -27.328 -3.479 1 94.69 151 ILE B N 1
ATOM 2721 C CA . ILE B 1 151 ? -5.449 -26.5 -3.199 1 94.69 151 ILE B CA 1
ATOM 2722 C C . ILE B 1 151 ? -4.305 -27.359 -2.672 1 94.69 151 ILE B C 1
ATOM 2724 O O . ILE B 1 151 ? -4.527 -28.281 -1.885 1 94.69 151 ILE B O 1
ATOM 2728 N N . ASP B 1 152 ? -3.104 -27.078 -3.195 1 94.69 152 ASP B N 1
ATOM 2729 C CA . ASP B 1 152 ? -1.899 -27.797 -2.791 1 94.69 152 ASP B CA 1
ATOM 2730 C C . ASP B 1 152 ? -1.754 -27.812 -1.271 1 94.69 152 ASP B C 1
ATOM 2732 O O . ASP B 1 152 ? -1.82 -26.766 -0.624 1 94.69 152 ASP B O 1
ATOM 2736 N N . ARG B 1 153 ? -1.524 -28.922 -0.615 1 94.06 153 ARG B N 1
ATOM 2737 C CA . ARG B 1 153 ? -1.457 -29.109 0.829 1 94.06 153 ARG B CA 1
ATOM 2738 C C . ARG B 1 153 ? -0.228 -28.422 1.417 1 94.06 153 ARG B C 1
ATOM 2740 O O . ARG B 1 153 ? -0.182 -28.156 2.617 1 94.06 153 ARG B O 1
ATOM 2747 N N . SER B 1 154 ? 0.734 -28.141 0.586 1 92.81 154 SER B N 1
ATOM 2748 C CA . SER B 1 154 ? 1.977 -27.562 1.078 1 92.81 154 SER B CA 1
ATOM 2749 C C . SER B 1 154 ? 1.839 -26.047 1.27 1 92.81 154 SER B C 1
ATOM 2751 O O . SER B 1 154 ? 2.688 -25.422 1.904 1 92.81 154 SER B O 1
ATOM 2753 N N . VAL B 1 155 ? 0.755 -25.5 0.727 1 93.81 155 VAL B N 1
ATOM 2754 C CA . VAL B 1 155 ? 0.524 -24.062 0.838 1 93.81 155 VAL B CA 1
ATOM 2755 C C . VAL B 1 155 ? 0.21 -23.703 2.289 1 93.81 155 VAL B C 1
ATOM 2757 O O . VAL B 1 155 ? -0.618 -24.359 2.932 1 93.81 155 VAL B O 1
ATOM 2760 N N . GLN B 1 156 ? 0.896 -22.766 2.816 1 93.94 156 GLN B N 1
ATOM 2761 C CA . GLN B 1 156 ? 0.558 -22.234 4.133 1 93.94 156 GLN B CA 1
ATOM 2762 C C . GLN B 1 156 ? -0.561 -21.203 4.035 1 93.94 156 GLN B C 1
ATOM 2764 O O . GLN B 1 156 ? -0.358 -20.109 3.504 1 93.94 156 GLN B O 1
ATOM 2769 N N . PRO B 1 157 ? -1.742 -21.531 4.586 1 95.06 157 PRO B N 1
ATOM 2770 C CA . PRO B 1 157 ? -2.924 -20.703 4.359 1 95.06 157 PRO B CA 1
ATOM 2771 C C . PRO B 1 157 ? -2.723 -19.266 4.816 1 95.06 157 PRO B C 1
ATOM 2773 O O . PRO B 1 157 ? -3.113 -18.328 4.113 1 95.06 157 PRO B O 1
ATOM 2776 N N . ARG B 1 158 ? -2.115 -19.047 5.969 1 93.69 158 ARG B N 1
ATOM 2777 C CA . ARG B 1 158 ? -1.953 -17.688 6.492 1 93.69 158 ARG B CA 1
ATOM 2778 C C . ARG B 1 158 ? -1.106 -16.844 5.555 1 93.69 158 ARG B C 1
ATOM 2780 O O . ARG B 1 158 ? -1.493 -15.719 5.207 1 93.69 158 ARG B O 1
ATOM 2787 N N . GLY B 1 159 ? 0.051 -17.375 5.141 1 93.94 159 GLY B N 1
ATOM 2788 C CA . GLY B 1 159 ? 0.917 -16.656 4.223 1 93.94 159 GLY B CA 1
ATOM 2789 C C . GLY B 1 159 ? 0.262 -16.375 2.885 1 93.94 159 GLY B C 1
ATOM 2790 O O . GLY B 1 159 ? 0.384 -15.273 2.35 1 93.94 159 GLY B O 1
ATOM 2791 N N . ALA B 1 160 ? -0.442 -17.344 2.354 1 95.5 160 ALA B N 1
ATOM 2792 C CA . ALA B 1 160 ? -1.126 -17.188 1.072 1 95.5 160 ALA B CA 1
ATOM 2793 C C . ALA B 1 160 ? -2.225 -16.141 1.166 1 95.5 160 ALA B C 1
ATOM 2795 O O . ALA B 1 160 ? -2.391 -15.32 0.255 1 95.5 160 ALA B O 1
ATOM 2796 N N . ALA B 1 161 ? -2.992 -16.156 2.26 1 96 161 ALA B N 1
ATOM 2797 C CA . ALA B 1 161 ? -4.059 -15.172 2.461 1 96 161 ALA B CA 1
ATOM 2798 C C . ALA B 1 161 ? -3.492 -13.758 2.541 1 96 161 ALA B C 1
ATOM 2800 O O . ALA B 1 161 ? -4.008 -12.836 1.9 1 96 161 ALA B O 1
ATOM 2801 N N . ARG B 1 162 ? -2.439 -13.57 3.305 1 95.75 162 ARG B N 1
ATOM 2802 C CA . ARG B 1 162 ? -1.798 -12.266 3.439 1 95.75 162 ARG B CA 1
ATOM 2803 C C . ARG B 1 162 ? -1.256 -11.781 2.098 1 95.75 162 ARG B C 1
ATOM 2805 O O . ARG B 1 162 ? -1.336 -10.594 1.783 1 95.75 162 ARG B O 1
ATOM 2812 N N . ALA B 1 163 ? -0.739 -12.719 1.326 1 95.75 163 ALA B N 1
ATOM 2813 C CA . ALA B 1 163 ? -0.203 -12.375 0.012 1 95.75 163 ALA B CA 1
ATOM 2814 C C . ALA B 1 163 ? -1.309 -11.891 -0.921 1 95.75 163 ALA B C 1
ATOM 2816 O O . ALA B 1 163 ? -1.113 -10.938 -1.685 1 95.75 163 ALA B O 1
ATOM 2817 N N . MET B 1 164 ? -2.459 -12.516 -0.919 1 96.06 164 MET B N 1
ATOM 2818 C CA . MET B 1 164 ? -3.578 -12.102 -1.761 1 96.06 164 MET B CA 1
ATOM 2819 C C . MET B 1 164 ? -4.055 -10.703 -1.38 1 96.06 164 MET B C 1
ATOM 2821 O O . MET B 1 164 ? -4.281 -9.867 -2.25 1 96.06 164 MET B O 1
ATOM 2825 N N . VAL B 1 165 ? -4.176 -10.477 -0.084 1 96.25 165 VAL B N 1
ATOM 2826 C CA . VAL B 1 165 ? -4.574 -9.156 0.41 1 96.25 165 VAL B CA 1
ATOM 2827 C C . VAL B 1 165 ? -3.518 -8.125 0.036 1 96.25 165 VAL B C 1
ATOM 2829 O O . VAL B 1 165 ? -3.848 -7.02 -0.406 1 96.25 165 VAL B O 1
ATOM 2832 N N . ALA B 1 166 ? -2.26 -8.539 0.172 1 96.75 166 ALA B N 1
ATOM 2833 C CA . ALA B 1 166 ? -1.149 -7.66 -0.189 1 96.75 166 ALA B CA 1
ATOM 2834 C C . ALA B 1 166 ? -1.21 -7.277 -1.665 1 96.75 166 ALA B C 1
ATOM 2836 O O . ALA B 1 166 ? -1.016 -6.109 -2.018 1 96.75 166 ALA B O 1
ATOM 2837 N N . MET B 1 167 ? -1.442 -8.234 -2.492 1 96.62 167 MET B N 1
ATOM 2838 C CA . MET B 1 167 ? -1.525 -7.973 -3.928 1 96.62 167 MET B CA 1
ATOM 2839 C C . MET B 1 167 ? -2.613 -6.949 -4.234 1 96.62 167 MET B C 1
ATOM 2841 O O . MET B 1 167 ? -2.395 -6.02 -5.016 1 96.62 167 MET B O 1
ATOM 2845 N N . PHE B 1 168 ? -3.754 -7.082 -3.609 1 96.69 168 PHE B N 1
ATOM 2846 C CA . PHE B 1 168 ? -4.828 -6.117 -3.801 1 96.69 168 PHE B CA 1
ATOM 2847 C C . PHE B 1 168 ? -4.398 -4.73 -3.334 1 96.69 168 PHE B C 1
ATOM 2849 O O . PHE B 1 168 ? -4.625 -3.738 -4.031 1 96.69 168 PHE B O 1
ATOM 2856 N N . GLN B 1 169 ? -3.838 -4.656 -2.168 1 97.19 169 GLN B N 1
ATOM 2857 C CA . GLN B 1 169 ? -3.383 -3.381 -1.619 1 97.19 169 GLN B CA 1
ATOM 2858 C C . GLN B 1 169 ? -2.391 -2.701 -2.557 1 97.19 169 GLN B C 1
ATOM 2860 O O . GLN B 1 169 ? -2.463 -1.49 -2.775 1 97.19 169 GLN B O 1
ATOM 2865 N N . GLY B 1 170 ? -1.491 -3.473 -3.119 1 97.19 170 GLY B N 1
ATOM 2866 C CA . GLY B 1 170 ? -0.552 -2.9 -4.07 1 97.19 170 GLY B CA 1
ATOM 2867 C C . GLY B 1 170 ? -1.216 -2.414 -5.344 1 97.19 170 GLY B C 1
ATOM 2868 O O . GLY B 1 170 ? -0.828 -1.383 -5.898 1 97.19 170 GLY B O 1
ATOM 2869 N N . ILE B 1 171 ? -2.186 -3.125 -5.855 1 96.69 171 ILE B N 1
ATOM 2870 C CA . ILE B 1 171 ? -2.918 -2.723 -7.055 1 96.69 171 ILE B CA 1
ATOM 2871 C C . ILE B 1 171 ? -3.664 -1.418 -6.785 1 96.69 171 ILE B C 1
ATOM 2873 O O . ILE B 1 171 ? -3.729 -0.544 -7.656 1 96.69 171 ILE B O 1
ATOM 2877 N N . VAL B 1 172 ? -4.207 -1.295 -5.586 1 96.88 172 VAL B N 1
ATOM 2878 C CA . VAL B 1 172 ? -4.863 -0.056 -5.184 1 96.88 172 VAL B CA 1
ATOM 2879 C C . VAL B 1 172 ? -3.879 1.107 -5.277 1 96.88 172 VAL B C 1
ATOM 2881 O O . VAL B 1 172 ? -4.195 2.152 -5.848 1 96.88 172 VAL B O 1
ATOM 2884 N N . LEU B 1 173 ? -2.689 0.955 -4.73 1 97.38 173 LEU B N 1
ATOM 2885 C CA . LEU B 1 173 ? -1.668 1.995 -4.773 1 97.38 173 LEU B CA 1
ATOM 2886 C C . LEU B 1 173 ? -1.392 2.424 -6.211 1 97.38 173 LEU B C 1
ATOM 2888 O O . LEU B 1 173 ? -1.454 3.613 -6.531 1 97.38 173 LEU B O 1
ATOM 2892 N N . GLN B 1 174 ? -1.121 1.491 -7.043 1 96.06 174 GLN B N 1
ATOM 2893 C CA . GLN B 1 174 ? -0.771 1.783 -8.43 1 96.06 174 GLN B CA 1
ATOM 2894 C C . GLN B 1 174 ? -1.922 2.479 -9.156 1 96.06 174 GLN B C 1
ATOM 2896 O O . GLN B 1 174 ? -1.704 3.43 -9.906 1 96.06 174 GLN B O 1
ATOM 2901 N N . ARG B 1 175 ? -3.113 2.033 -8.898 1 95.69 175 ARG B N 1
ATOM 2902 C CA . ARG B 1 175 ? -4.285 2.672 -9.492 1 95.69 175 ARG B CA 1
ATOM 2903 C C . ARG B 1 175 ? -4.418 4.117 -9.023 1 95.69 175 ARG B C 1
ATOM 2905 O O . ARG B 1 175 ? -4.727 5.008 -9.82 1 95.69 175 ARG B O 1
ATOM 2912 N N . LEU B 1 176 ? -4.191 4.34 -7.801 1 95.88 176 LEU B N 1
ATOM 2913 C CA . LEU B 1 176 ? -4.344 5.668 -7.219 1 95.88 176 LEU B CA 1
ATOM 2914 C C . LEU B 1 176 ? -3.303 6.629 -7.781 1 95.88 176 LEU B C 1
ATOM 2916 O O . LEU B 1 176 ? -3.541 7.836 -7.855 1 95.88 176 LEU B O 1
ATOM 2920 N N . TRP B 1 177 ? -2.189 6.133 -8.164 1 95.5 177 TRP B N 1
ATOM 2921 C CA . TRP B 1 177 ? -1.125 6.984 -8.688 1 95.5 177 TRP B CA 1
ATOM 2922 C C . TRP B 1 177 ? -1.309 7.234 -10.18 1 95.5 177 TRP B C 1
ATOM 2924 O O . TRP B 1 177 ? -0.436 7.812 -10.836 1 95.5 177 TRP B O 1
ATOM 2934 N N . GLY B 1 178 ? -2.357 6.691 -10.781 1 91.31 178 GLY B N 1
ATOM 2935 C CA . GLY B 1 178 ? -2.717 7.051 -12.148 1 91.31 178 GLY B CA 1
ATOM 2936 C C . GLY B 1 178 ? -2.43 5.945 -13.148 1 91.31 178 GLY B C 1
ATOM 2937 O O . GLY B 1 178 ? -2.625 6.125 -14.352 1 91.31 178 GLY B O 1
ATOM 2938 N N . GLU B 1 179 ? -1.941 4.836 -12.648 1 88.81 179 GLU B N 1
ATOM 2939 C CA . GLU B 1 179 ? -1.712 3.727 -13.57 1 88.81 179 GLU B CA 1
ATOM 2940 C C . GLU B 1 179 ? -3.029 3.148 -14.078 1 88.81 179 GLU B C 1
ATOM 2942 O O . GLU B 1 179 ? -4 3.045 -13.32 1 88.81 179 GLU B O 1
ATOM 2947 N N . THR B 1 180 ? -3.051 2.896 -15.367 1 85 180 THR B N 1
ATOM 2948 C CA . THR B 1 180 ? -4.227 2.248 -15.938 1 85 180 THR B CA 1
ATOM 2949 C C . THR B 1 180 ? -4.211 0.75 -15.648 1 85 180 THR B C 1
ATOM 2951 O O . THR B 1 180 ? -3.365 0.021 -16.172 1 85 180 THR B O 1
ATOM 2954 N N . VAL B 1 181 ? -4.922 0.365 -14.742 1 83.75 181 VAL B N 1
ATOM 2955 C CA . VAL B 1 181 ? -5.078 -1.045 -14.398 1 83.75 181 VAL B CA 1
ATOM 2956 C C . VAL B 1 181 ? -6.504 -1.498 -14.703 1 83.75 181 VAL B C 1
ATOM 2958 O O . VAL B 1 181 ? -7.434 -1.184 -13.961 1 83.75 181 VAL B O 1
ATOM 2961 N N . SER B 1 182 ? -6.633 -2.189 -15.828 1 86.69 182 SER B N 1
ATOM 2962 C CA . SER B 1 182 ? -7.965 -2.715 -16.125 1 86.69 182 SER B CA 1
ATOM 2963 C C . SER B 1 182 ? -8.32 -3.859 -15.172 1 86.69 182 SER B C 1
ATOM 2965 O O . SER B 1 182 ? -7.438 -4.516 -14.625 1 86.69 182 SER B O 1
ATOM 2967 N N . THR B 1 183 ? -9.664 -3.998 -14.969 1 88.62 183 THR B N 1
ATOM 2968 C CA . THR B 1 183 ? -10.125 -5.105 -14.133 1 88.62 183 THR B CA 1
ATOM 2969 C C . THR B 1 183 ? -9.641 -6.438 -14.688 1 88.62 183 THR B C 1
ATOM 2971 O O . THR B 1 183 ? -9.219 -7.316 -13.93 1 88.62 183 THR B O 1
ATOM 2974 N N . SER B 1 184 ? -9.648 -6.531 -15.992 1 89.88 184 SER B N 1
ATOM 2975 C CA . SER B 1 184 ? -9.219 -7.77 -16.625 1 89.88 184 SER B CA 1
ATOM 2976 C C . SER B 1 184 ? -7.742 -8.047 -16.375 1 89.88 184 SER B C 1
ATOM 2978 O O . SER B 1 184 ? -7.359 -9.172 -16.062 1 89.88 184 SER B O 1
ATOM 2980 N N . GLU B 1 185 ? -6.926 -7.027 -16.5 1 88.38 185 GLU B N 1
ATOM 2981 C CA . GLU B 1 185 ? -5.496 -7.18 -16.234 1 88.38 185 GLU B CA 1
ATOM 2982 C C . GLU B 1 185 ? -5.242 -7.539 -14.781 1 88.38 185 GLU B C 1
ATOM 2984 O O . GLU B 1 185 ? -4.426 -8.414 -14.484 1 88.38 185 GLU B O 1
ATOM 2989 N N . ALA B 1 186 ? -5.941 -6.871 -13.938 1 91.75 186 ALA B N 1
ATOM 2990 C CA . ALA B 1 186 ? -5.777 -7.137 -12.508 1 91.75 186 ALA B CA 1
ATOM 2991 C C . ALA B 1 186 ? -6.242 -8.547 -12.156 1 91.75 186 ALA B C 1
ATOM 2993 O O . ALA B 1 186 ? -5.609 -9.234 -11.352 1 91.75 186 ALA B O 1
ATOM 2994 N N . MET B 1 187 ? -7.32 -8.953 -12.789 1 93.62 187 MET B N 1
ATOM 2995 C CA . MET B 1 187 ? -7.828 -10.305 -12.547 1 93.62 187 MET B CA 1
ATOM 2996 C C . MET B 1 187 ? -6.836 -11.352 -13.031 1 93.62 187 MET B C 1
ATOM 2998 O O . MET B 1 187 ? -6.711 -12.422 -12.43 1 93.62 187 MET B O 1
ATOM 3002 N N . GLN B 1 188 ? -6.188 -11.109 -14.117 1 92.06 188 GLN B N 1
ATOM 3003 C CA . GLN B 1 188 ? -5.176 -12.055 -14.594 1 92.06 188 GLN B CA 1
ATOM 3004 C C . GLN B 1 188 ? -4.082 -12.258 -13.547 1 92.06 188 GLN B C 1
ATOM 3006 O O . GLN B 1 188 ? -3.57 -13.367 -13.391 1 92.06 188 GLN B O 1
ATOM 3011 N N . ALA B 1 189 ? -3.684 -11.188 -12.875 1 89.69 189 ALA B N 1
ATOM 3012 C CA . ALA B 1 189 ? -2.703 -11.289 -11.797 1 89.69 189 ALA B CA 1
ATOM 3013 C C . ALA B 1 189 ? -3.199 -12.211 -10.688 1 89.69 189 ALA B C 1
ATOM 3015 O O . ALA B 1 189 ? -2.461 -13.078 -10.211 1 89.69 189 ALA B O 1
ATOM 3016 N N . PHE B 1 190 ? -4.43 -12.016 -10.328 1 94.25 190 PHE B N 1
ATOM 3017 C CA . PHE B 1 190 ? -5.008 -12.875 -9.297 1 94.25 190 PHE B CA 1
ATOM 3018 C C . PHE B 1 190 ? -5.102 -14.312 -9.773 1 94.25 190 PHE B C 1
ATOM 3020 O O . PHE B 1 190 ? -4.84 -15.25 -9.016 1 94.25 190 PHE B O 1
ATOM 3027 N N . ASP B 1 191 ? -5.426 -14.508 -11.047 1 95.31 191 ASP B N 1
ATOM 3028 C CA . ASP B 1 191 ? -5.527 -15.852 -11.602 1 95.31 191 ASP B CA 1
ATOM 3029 C C . ASP B 1 191 ? -4.172 -16.562 -11.586 1 95.31 191 ASP B C 1
ATOM 3031 O O . ASP B 1 191 ? -4.102 -17.766 -11.367 1 95.31 191 ASP B O 1
ATOM 3035 N N . ILE B 1 192 ? -3.127 -15.836 -11.859 1 94.88 192 ILE B N 1
ATOM 3036 C CA . ILE B 1 192 ? -1.782 -16.391 -11.773 1 94.88 192 ILE B CA 1
ATOM 3037 C C . ILE B 1 192 ? -1.526 -16.906 -10.359 1 94.88 192 ILE B C 1
ATOM 3039 O O . ILE B 1 192 ? -1.051 -18.031 -10.164 1 94.88 192 ILE B O 1
ATOM 3043 N N . PHE B 1 193 ? -1.863 -16.047 -9.359 1 96.25 193 PHE B N 1
ATOM 3044 C CA . PHE B 1 193 ? -1.672 -16.406 -7.961 1 96.25 193 PHE B CA 1
ATOM 3045 C C . PHE B 1 193 ? -2.506 -17.625 -7.602 1 96.25 193 PHE B C 1
ATOM 3047 O O . PHE B 1 193 ? -2.008 -18.562 -6.973 1 96.25 193 PHE B O 1
ATOM 3054 N N . LEU B 1 194 ? -3.795 -17.656 -8.047 1 95.12 194 LEU B N 1
ATOM 3055 C CA . LEU B 1 194 ? -4.688 -18.781 -7.766 1 95.12 194 LEU B CA 1
ATOM 3056 C C . LEU B 1 194 ? -4.184 -20.062 -8.422 1 95.12 194 LEU B C 1
ATOM 3058 O O . LEU B 1 194 ? -4.293 -21.141 -7.848 1 95.12 194 LEU B O 1
ATOM 3062 N N . ALA B 1 195 ? -3.617 -19.953 -9.617 1 93.62 195 ALA B N 1
ATOM 3063 C CA . ALA B 1 195 ? -3.049 -21.109 -10.305 1 93.62 195 ALA B CA 1
ATOM 3064 C C . ALA B 1 195 ? -1.888 -21.703 -9.508 1 93.62 195 ALA B C 1
ATOM 3066 O O . ALA B 1 195 ? -1.677 -22.922 -9.516 1 93.62 195 ALA B O 1
ATOM 3067 N N . GLY B 1 196 ? -1.146 -20.812 -8.844 1 94.44 196 GLY B N 1
ATOM 3068 C CA . GLY B 1 196 ? -0.034 -21.266 -8.023 1 94.44 196 GLY B CA 1
ATOM 3069 C C . GLY B 1 196 ? -0.479 -21.969 -6.754 1 94.44 196 GLY B C 1
ATOM 3070 O O . GLY B 1 196 ? 0.311 -22.672 -6.121 1 94.44 196 GLY B O 1
ATOM 3071 N N . LEU B 1 197 ? -1.744 -21.75 -6.371 1 93.62 197 LEU B N 1
ATOM 3072 C CA . LEU B 1 197 ? -2.309 -22.391 -5.191 1 93.62 197 LEU B CA 1
ATOM 3073 C C . LEU B 1 197 ? -2.781 -23.797 -5.516 1 93.62 197 LEU B C 1
ATOM 3075 O O . LEU B 1 197 ? -2.873 -24.656 -4.625 1 93.62 197 LEU B O 1
ATOM 3079 N N . ALA B 1 198 ? -3.186 -23.906 -6.762 1 88.88 198 ALA B N 1
ATOM 3080 C CA . ALA B 1 198 ? -3.857 -25.141 -7.164 1 88.88 198 ALA B CA 1
ATOM 3081 C C . ALA B 1 198 ? -2.922 -26.344 -7.043 1 88.88 198 ALA B C 1
ATOM 3083 O O . ALA B 1 198 ? -1.72 -26.234 -7.293 1 88.88 198 ALA B O 1
ATOM 3084 N N . ALA B 1 199 ? -3.475 -27.391 -6.539 1 80.88 199 ALA B N 1
ATOM 3085 C CA . ALA B 1 199 ? -2.732 -28.656 -6.465 1 80.88 199 ALA B CA 1
ATOM 3086 C C . ALA B 1 199 ? -2.246 -29.078 -7.844 1 80.88 199 ALA B C 1
ATOM 3088 O O . ALA B 1 199 ? -2.961 -28.922 -8.836 1 80.88 199 ALA B O 1
ATOM 3089 N N . ARG B 1 200 ? -0.883 -29.234 -7.961 1 66.38 200 ARG B N 1
ATOM 3090 C CA . ARG B 1 200 ? -0.344 -29.75 -9.219 1 66.38 200 ARG B CA 1
ATOM 3091 C C . ARG B 1 200 ? -0.757 -31.203 -9.43 1 66.38 200 ARG B C 1
ATOM 3093 O O . ARG B 1 200 ? -0.624 -32.031 -8.523 1 66.38 200 ARG B O 1
ATOM 3100 N N . ARG B 1 201 ? -1.842 -31.516 -10.25 1 53.47 201 ARG B N 1
ATOM 3101 C CA . ARG B 1 201 ? -2.125 -32.906 -10.609 1 53.47 201 ARG B CA 1
ATOM 3102 C C . ARG B 1 201 ? -0.9 -33.562 -11.227 1 53.47 201 ARG B C 1
ATOM 3104 O O . ARG B 1 201 ? -0.038 -32.906 -11.797 1 53.47 201 ARG B O 1
#

Sequence (402 aa):
MPKVKPETLAIRREEILRAAEICFARQGFHQTTIQDVIKQSGLSAGCIYGHFTGKEELIQAIGESRHERDSALLAVKGSTDDPLQSLRAIARGFLGDLQKEDGLRARRVALQLWAEALRDDVVRDQVVGGIRQPIALTIDLLRRGQKSGAIDRSVQPRGAARAMVAMFQGIVLQRLWGETVSTSEAMQAFDIFLAGLAARRMPKVKPETLAIRREEILRAAEICFARQGFHQTTIQDVIKQSGLSAGCIYGHFTGKEELIQAIGESRHERDSALLAVKGSTDDPLQSLRAIARGFLGDLQKEDGLRARRVALQLWAEALRDDVVRDQVVGGIRQPIALTIDLLRRGQKSGAIDRSVQPRGAARAMVAMFQGIVLQRLWGETVSTSEAMQAFDIFLAGLAARR

Organism: NCBI:txid2511166

Radius of gyration: 22.96 Å; Cα contacts (8 Å, |Δi|>4): 473; chains: 2; bounding box: 78×62×45 Å

InterPro domains:
  IPR001647 DNA-binding HTH domain, TetR-type [PF00440] (16-62)
  IPR001647 DNA-binding HTH domain, TetR-type [PR00455] (16-29)
  IPR001647 DNA-binding HTH domain, TetR-type [PR00455] (37-60)
  IPR001647 DNA-binding HTH domain, TetR-type [PS50977] (10-70)
  IPR009057 Homedomain-like superfamily [SSF46689] (2-69)
  IPR023772 DNA-binding HTH domain, TetR-type, conserved site [PS01081] (28-59)
  IPR036271 Tetracyclin repressor-like, C-terminal domain superfamily [SSF48498] (81-196)
  IPR039538 BetI-type transcriptional repressor, C-terminal [PF13977] (84-197)
  IPR050109 HTH-type, TetR-like transcriptional regulator [PTHR30055] (5-200)

Nearest PDB structures (foldseek):
  2g7s-assembly1_A-2  TM=8.398E-01  e=3.671E-06  Agrobacterium fabrum str. C58
  2gfn-assembly1_B  TM=7.492E-01  e=9.003E-07  Rhodococcus jostii RHA1
  6hs0-assembly1_A  TM=6.918E-01  e=2.745E-06  Mycobacterium tuberculosis H37Rv
  3vib-assembly2_C  TM=7.528E-01  e=9.676E-06  Neisseria gonorrhoeae
  4yze-assembly1_C  TM=7.680E-01  e=2.002E-05  Escherichia coli K-12

Secondary structure (DSSP, 8-state):
-----HHHHHHHHHHHHHHHHHHHHHH-TTT--HHHHHHHHT--HHHHHHH-SSHHHHHHHHHHHHHHHHHHHHTTS-S-S-HHHHHHHHHHHHHHHTTSHHHHHHHHHHHHHHHHTTT-HHHHHHHHHHHHHHHHHHHHHHHHHHHHTSB-TTS-HHHHHHHHHHHHHHHHHHHHTT----HHHHHHHHHHHHHHHB---/-----HHHHHHHHHHHHHHHHHHHHHH-TTT--HHHHHHHHT--HHHHHHH-SSHHHHHHHHHHHHHHHHHHHHTT--S-S-HHHHHHHHHHHHHHHTTSHHHHHHHHHHHHHHHHTTT-HHHHHHHHHHHHHHHHHHHHHHHHHHHHTSB-TTS-HHHHHHHHHHHHHHHHHHHHTT----HHHHHHHHHHHHHHHB---

pLDDT: mean 91.37, std 8.05, range [47.97, 97.38]

Solvent-accessible surface area (backbone atoms only — not comparable to full-atom values): 20953 Å² total; per-residue (Å²): 123,85,77,76,49,68,66,56,52,53,52,50,50,50,46,47,48,50,21,37,46,54,44,31,44,68,59,31,70,86,71,44,49,71,65,54,29,31,65,62,48,70,50,54,67,68,59,50,53,73,74,35,91,43,67,68,54,48,53,52,50,48,52,52,52,50,41,51,52,53,50,56,40,55,66,55,33,51,96,55,87,45,38,68,58,24,54,50,42,30,52,49,42,54,47,51,36,55,72,34,71,69,42,37,42,52,47,49,38,43,44,46,46,59,40,46,26,72,75,31,67,68,48,27,52,50,55,54,57,51,50,46,55,63,31,51,53,41,26,51,35,42,49,52,17,34,72,73,55,60,22,33,76,84,61,55,40,67,41,47,21,50,38,55,54,10,27,50,51,18,49,51,52,46,42,68,72,66,48,88,69,50,59,66,46,52,46,50,32,50,48,26,37,51,52,25,42,36,39,83,127,122,86,76,75,50,68,65,58,52,52,50,51,50,49,45,47,49,52,21,37,47,54,43,31,45,66,59,30,70,87,71,46,47,70,65,54,29,30,64,62,48,70,50,53,68,67,59,50,53,72,74,37,91,44,67,69,54,48,51,53,49,48,52,51,52,50,40,51,54,52,50,56,38,56,65,56,36,50,96,55,88,45,37,69,60,22,53,49,41,30,50,49,42,53,48,53,36,55,74,34,70,68,40,38,42,52,47,50,37,45,43,45,47,60,41,45,26,73,75,32,69,70,48,26,53,50,55,54,56,52,51,46,55,62,30,51,54,39,25,52,35,43,50,52,18,34,74,72,55,58,22,33,76,83,61,53,38,66,41,45,21,49,37,55,55,11,27,52,50,17,49,50,51,45,42,69,73,67,47,88,70,51,58,68,46,53,47,49,31,52,49,27,38,52,53,27,41,34,38,84,126

Foldseek 3Di:
DPPQPPVNLVVLVVLLLVLLLVQCLVPHLVPDAVVSSCVSSVDDPVSNCVNDVGSVRSLLVLLVVLLVVLVVLLVPLPPDLQLLSSLLSSLLSLLVLCVDPVSLSSLSSLVSLVVVLVPDVSSVCSNVVSLVVQLVSQLVSLVSCVVVQFFAVVDDSNVLSVVLSVLSNVVSVCVNVPDDDDSVNSSVVVVVSSVVGGHDD/DPDPPPVNLVVLVVLLLVLLLVQCLVPHLVPDAVVSSCVSSVDDPVSNCVNDVGSVRSLLVLLVVLLVVLVVLLVPQPPDLQLLSSLLSSLLSLLVLCVDPVSLSSLSSVVSLVVVLVPDVSSVCSNVVSLVVQLVSQLVSLVSCVVVQFFAVVDDSNVLSVVLSVLSNVVSVCVNVPDDDDSVNSSVVVVVSSVVGGHDD